Protein AF-A0A819ZA40-F1 (afdb_monomer_lite)

Organism: NCBI:txid433720

Radius of gyration: 39.34 Å; chains: 1; bounding box: 74×75×135 Å

InterPro domains:
  IPR035992 Ricin B-like lectins [SSF50370] (163-302)
  IPR035992 Ricin B-like lectins [SSF50370] (267-368)

Secondary structure (DSSP, 8-state):
--HHHHHHHTTS--THHHHHHHHHHTTEEE-TT--HHHHHHHHHHHTTS-SEEEEE-TT--HHHHHHHHHHH-TT--EEEEEE---HHHHHHHHTT--TT-SEEEEEESSS---HHHHHHHHHHS-EEEEEETTEEEEEEPPS--------SS-TTS-PPPSEEEEEEETTTTEEEEE-TTT-BEEEESSS-GGGGEEEEEEEETTEEEEEETTT--EEE--GGGGTTTPBPEEETT----EEEEESTT-TTEEEEEETT--SSS--EEEEE---TTS-TTSTTEEEEEEE----GGG-EEEEEPPHHHHHHHHTTS------GGGS-HHHHHHHHTTS-HHHHHHHHTTT-HHHHHHHT-TT--EEEEE-TTS-HHHHHH-TTTEEEEEE-SS--GGG-STT-TT--EEEEEEE-HHHHHHHHHHHTT-TT--EEEEEES---S-HHHHHHHHHT-TT--EEEEEE--GGGGSS-S------S--

Foldseek 3Di:
DDPVVVLVVVPDDDDVVLVVCCVVVPQEDECAPPDQVSVLVCLQNHQCRHQYYEYYDADHDCVSVLVSCVVRHPRHQEYEYEDQDDLVVVVVVPVRPDPRHQKYKYFHPPPPDDVVSVVVVVVPDVWDWDDDDRMTMTGDDDDDDDDDDDDDPPVPAPQDDWAKWWKAQLWQRWTWFADPPPQFIATHDPDDPLRRIWTWADDDDQWTWTARPPVRWTFDADPVQVVDQDTIGTHRPDPWTWGWDDDPPDNFKTWIFTPPDDPDPFGWTWFFDQDPVRCRNPGGGGITTGGDPPDSRRMIGIDGDDPVVVCVVCVVDDPDPDDPVNDDLVVVLVVQVVDALQCLCVVQCPPDPVSVCSNLDLPRAGAHEDDPVGDCVSLVSCLSRYQHYAAEPDDDLVSQALSNARHAEYHYAADEAVSLVVNLVRLLSHPRHAYYHYEYAAYPDDVVVSVVSNVVNPRYNYYHYHYNPPVVVPPPDDDDPPPPDD

Sequence (486 aa):
MRKSDIIYAFYELDERFATLVQFFVGDSLSLANVSPPVSIYILSKLGSQFRRLAIGGQSFNFSIARDCLIKYCGNVEMLDIFCTTTCHDIRDYLQFVHWNLESFSIVDKQRQLYPNVAIQLYLQSQIQVGFGYHRLTLHVIDYEADNIALLDWHQRSAEITEGLYEIENVFGHKFIIPQQQNSGVYVDDIGPPEKRIFRLEHIRYREYRLRHCQSNTILCIYQESLNNEAPLVLNANTNQTLTFESVGNNNSEYYIWPTHQRPTTRRKVLDVYNDPYGRAGQNGAQVQLYSFHGGPNQRFHLRTVDENILVLTHQVRKKTKSIIEDFSNELFYEIFNYLDGYQIHHIFSNINYRFQQLINSSSLRLKIKYCSNNSNEILRFNKEQIYSLSLNESFSIDFIDSLFIYLESLRISSINSNELLLLISNLQSLPCLKSLTIEMLQCSIDYSQIYYEIFSLKMLKYFKLSIDDYSTSLQMSSFNPNKQMS

pLDDT: mean 75.12, std 20.28, range [28.17, 98.56]

Structure (mmCIF, N/CA/C/O backbone):
data_AF-A0A819ZA40-F1
#
_entry.id   AF-A0A819ZA40-F1
#
loop_
_atom_site.group_PDB
_atom_site.id
_atom_site.type_symbol
_atom_site.label_atom_id
_atom_site.label_alt_id
_atom_site.label_comp_id
_atom_site.label_asym_id
_atom_site.label_entity_id
_atom_site.label_seq_id
_atom_site.pdbx_PDB_ins_code
_atom_site.Cartn_x
_atom_site.Cartn_y
_atom_site.Cartn_z
_atom_site.occupancy
_atom_site.B_iso_or_equiv
_atom_site.auth_seq_id
_atom_site.auth_comp_id
_atom_site.auth_asym_id
_atom_site.auth_atom_id
_atom_site.pdbx_PDB_model_num
ATOM 1 N N . MET A 1 1 ? 37.070 46.803 10.277 1.00 41.16 1 MET A N 1
ATOM 2 C CA . MET A 1 1 ? 36.050 47.749 9.779 1.00 41.16 1 MET A CA 1
ATOM 3 C C . MET A 1 1 ? 34.790 47.533 10.607 1.00 41.16 1 MET A C 1
ATOM 5 O O . MET A 1 1 ? 34.374 46.383 10.723 1.00 41.16 1 MET A O 1
ATOM 9 N N . ARG A 1 2 ? 34.261 48.546 11.307 1.00 34.91 2 ARG A N 1
ATOM 10 C CA . ARG A 1 2 ? 33.064 48.350 12.148 1.00 34.91 2 ARG A CA 1
ATOM 11 C C . ARG A 1 2 ? 31.859 48.167 11.222 1.00 34.91 2 ARG A C 1
ATOM 13 O O . ARG A 1 2 ? 31.817 48.778 10.160 1.00 34.91 2 ARG A O 1
ATOM 20 N N . LYS A 1 3 ? 30.862 47.358 11.607 1.00 37.81 3 LYS A N 1
ATOM 21 C CA . LYS A 1 3 ? 29.632 47.171 10.803 1.00 37.81 3 LYS A CA 1
ATOM 22 C C . LYS A 1 3 ? 28.945 48.506 10.452 1.00 37.81 3 LYS A C 1
ATOM 24 O O . LYS A 1 3 ? 28.336 48.606 9.397 1.00 37.81 3 LYS A O 1
ATOM 29 N N . SER A 1 4 ? 29.107 49.538 11.284 1.00 38.78 4 SER A N 1
ATOM 30 C CA . SER A 1 4 ? 28.644 50.911 11.031 1.00 38.78 4 SER A CA 1
ATOM 31 C C . SER A 1 4 ? 29.360 51.619 9.874 1.00 38.78 4 SER A C 1
ATOM 33 O O . SER A 1 4 ? 28.749 52.439 9.199 1.00 38.78 4 SER A O 1
ATOM 35 N N . ASP A 1 5 ? 30.629 51.291 9.621 1.00 39.25 5 ASP A N 1
ATOM 36 C CA . ASP A 1 5 ? 31.458 51.949 8.601 1.00 39.25 5 ASP A CA 1
ATOM 37 C C . ASP A 1 5 ? 31.098 51.444 7.196 1.00 39.25 5 ASP A C 1
ATOM 39 O O . ASP A 1 5 ? 31.189 52.176 6.217 1.00 39.25 5 ASP A O 1
ATOM 43 N N . ILE A 1 6 ? 30.625 50.196 7.107 1.00 48.44 6 ILE A N 1
ATOM 44 C CA . ILE A 1 6 ? 30.105 49.612 5.867 1.00 48.44 6 ILE A CA 1
ATOM 45 C C . ILE A 1 6 ? 28.783 50.302 5.501 1.00 48.44 6 ILE A C 1
ATOM 47 O O . ILE A 1 6 ? 28.590 50.669 4.351 1.00 48.44 6 ILE A O 1
ATOM 51 N N . ILE A 1 7 ? 27.919 50.572 6.487 1.00 46.47 7 ILE A N 1
ATOM 52 C CA . ILE A 1 7 ? 26.598 51.210 6.320 1.00 46.47 7 ILE A CA 1
ATOM 53 C C . ILE A 1 7 ? 26.690 52.649 5.787 1.00 46.47 7 ILE A C 1
ATOM 55 O O . ILE A 1 7 ? 25.845 53.054 4.995 1.00 46.47 7 ILE A O 1
ATOM 59 N N . TYR A 1 8 ? 27.725 53.408 6.150 1.00 43.25 8 TYR A N 1
ATOM 60 C CA . TYR A 1 8 ? 27.946 54.736 5.563 1.00 43.25 8 TYR A CA 1
ATOM 61 C C . TYR A 1 8 ? 28.424 54.660 4.103 1.00 43.25 8 TYR A C 1
ATOM 63 O O . TYR A 1 8 ? 28.064 55.514 3.299 1.00 43.25 8 TYR A O 1
ATOM 71 N N . ALA A 1 9 ? 29.156 53.604 3.732 1.00 42.28 9 ALA A N 1
ATOM 72 C CA . ALA A 1 9 ? 29.546 53.350 2.343 1.00 42.28 9 ALA A CA 1
ATOM 73 C C . ALA A 1 9 ? 28.359 52.922 1.449 1.00 42.28 9 ALA A C 1
ATOM 75 O O . ALA A 1 9 ? 28.410 53.119 0.238 1.00 42.28 9 ALA A O 1
ATOM 76 N N . PHE A 1 10 ? 27.263 52.406 2.028 1.00 45.94 10 PHE A N 1
ATOM 77 C CA . PHE A 1 10 ? 26.023 52.075 1.301 1.00 45.94 10 PHE A CA 1
ATOM 78 C C . PHE A 1 10 ? 25.257 53.306 0.780 1.00 45.94 10 PHE A C 1
ATOM 80 O O . PHE A 1 10 ? 24.357 53.145 -0.039 1.00 45.94 10 PHE A O 1
ATOM 87 N N . TYR A 1 11 ? 25.577 54.520 1.244 1.00 42.75 11 TYR A N 1
ATOM 88 C CA . TYR A 1 11 ? 24.814 55.729 0.912 1.00 42.75 11 TYR A CA 1
ATOM 89 C C . TYR A 1 11 ? 25.172 56.332 -0.466 1.00 42.75 11 TYR A C 1
ATOM 91 O O . TYR A 1 11 ? 24.423 57.172 -0.960 1.00 42.75 11 TYR A O 1
ATOM 99 N N . GLU A 1 12 ? 26.278 55.909 -1.103 1.00 45.09 12 GLU A N 1
ATOM 100 C CA . GLU A 1 12 ? 26.835 56.576 -2.300 1.00 45.09 12 GLU A CA 1
ATOM 101 C C . GLU A 1 12 ? 26.916 55.747 -3.606 1.00 45.09 12 GLU A C 1
ATOM 103 O O . GLU A 1 12 ? 27.450 56.263 -4.585 1.00 45.09 12 GLU A O 1
ATOM 108 N N . LEU A 1 13 ? 26.413 54.503 -3.712 1.00 47.12 13 LEU A N 1
ATOM 109 C CA . LEU A 1 13 ? 26.729 53.647 -4.885 1.00 47.12 13 LEU A CA 1
ATOM 110 C C . LEU A 1 13 ? 25.538 52.935 -5.585 1.00 47.12 13 LEU A C 1
ATOM 112 O O . LEU A 1 13 ? 24.547 52.568 -4.960 1.00 47.12 13 LEU A O 1
ATOM 116 N N . ASP A 1 14 ? 25.694 52.779 -6.913 1.00 58.66 14 ASP A N 1
ATOM 117 C CA . ASP A 1 14 ? 24.753 52.417 -8.008 1.00 58.66 14 ASP A CA 1
ATOM 118 C C . ASP A 1 14 ? 24.432 50.896 -8.173 1.00 58.66 14 ASP A C 1
ATOM 120 O O . ASP A 1 14 ? 25.031 50.053 -7.505 1.00 58.66 14 ASP A O 1
ATOM 124 N N . GLU A 1 15 ? 23.517 50.524 -9.090 1.00 53.41 15 GLU A N 1
ATOM 125 C CA . GLU A 1 15 ? 22.911 49.188 -9.326 1.00 53.41 15 GLU A CA 1
ATOM 126 C C . GLU A 1 15 ? 23.881 47.994 -9.341 1.00 53.41 15 GLU A C 1
ATOM 128 O O . GLU A 1 15 ? 23.538 46.916 -8.853 1.00 53.41 15 GLU A O 1
ATOM 133 N N . ARG A 1 16 ? 25.118 48.163 -9.829 1.00 48.22 16 ARG A N 1
ATOM 134 C CA . ARG A 1 16 ? 26.137 47.087 -9.843 1.00 48.22 16 ARG A CA 1
ATOM 135 C C . ARG A 1 16 ? 26.494 46.586 -8.441 1.00 48.22 16 ARG A C 1
ATOM 137 O O . ARG A 1 16 ? 27.005 45.479 -8.288 1.00 48.22 16 ARG A O 1
ATOM 144 N N . PHE A 1 17 ? 26.232 47.394 -7.419 1.00 56.62 17 PHE A N 1
ATOM 145 C CA . PHE A 1 17 ? 26.473 47.044 -6.030 1.00 56.62 17 PHE A CA 1
ATOM 146 C C . PHE A 1 17 ? 25.381 46.131 -5.454 1.00 56.62 17 PHE A C 1
ATOM 148 O O . PHE A 1 17 ? 25.699 45.269 -4.639 1.00 56.62 17 PHE A O 1
ATOM 155 N N . ALA A 1 18 ? 24.127 46.227 -5.918 1.00 53.09 18 ALA A N 1
ATOM 156 C CA . ALA A 1 18 ? 23.036 45.352 -5.469 1.00 53.09 18 ALA A CA 1
ATOM 157 C C . ALA A 1 18 ? 23.328 43.873 -5.782 1.00 53.09 18 ALA A C 1
ATOM 159 O O . ALA A 1 18 ? 23.201 43.012 -4.912 1.00 53.09 18 ALA A O 1
ATOM 160 N N . THR A 1 19 ? 23.847 43.597 -6.983 1.00 52.59 19 THR A N 1
ATOM 161 C CA . THR A 1 19 ? 24.285 42.254 -7.399 1.00 52.59 19 THR A CA 1
ATOM 162 C C . THR A 1 19 ? 25.442 41.733 -6.540 1.00 52.59 19 THR A C 1
ATOM 164 O O . THR A 1 19 ? 25.491 40.556 -6.190 1.00 52.59 19 THR A O 1
ATOM 167 N N . LEU A 1 20 ? 26.367 42.615 -6.153 1.00 48.00 20 LEU A N 1
ATOM 168 C CA . LEU A 1 20 ? 27.510 42.263 -5.309 1.00 48.00 20 LEU A CA 1
ATOM 169 C C . LEU A 1 20 ? 27.076 41.976 -3.863 1.00 48.00 20 LEU A C 1
ATOM 171 O O . LEU A 1 20 ? 27.583 41.053 -3.231 1.00 48.00 20 LEU A O 1
ATOM 175 N N . VAL A 1 21 ? 26.103 42.728 -3.348 1.00 53.00 21 VAL A N 1
ATOM 176 C CA . VAL A 1 21 ? 25.507 42.498 -2.026 1.00 53.00 21 VAL A CA 1
ATOM 177 C C . VAL A 1 21 ? 24.780 41.157 -1.988 1.00 53.00 21 VAL A C 1
ATOM 179 O O . VAL A 1 21 ? 24.984 40.413 -1.034 1.00 53.00 21 VAL A O 1
ATOM 182 N N . GLN A 1 22 ? 24.017 40.795 -3.024 1.00 54.94 22 GLN A N 1
ATOM 183 C CA . GLN A 1 22 ? 23.394 39.469 -3.118 1.00 54.94 22 GLN A CA 1
ATOM 184 C C . GLN A 1 22 ? 24.446 38.349 -3.114 1.00 54.94 22 GLN A C 1
ATOM 186 O O . GLN A 1 22 ? 24.290 37.356 -2.410 1.00 54.94 22 GLN A O 1
ATOM 191 N N . PHE A 1 23 ? 25.562 38.537 -3.824 1.00 49.03 23 PHE A N 1
ATOM 192 C CA . PHE A 1 23 ? 26.660 37.569 -3.839 1.00 49.03 23 PHE A CA 1
ATOM 193 C C . PHE A 1 23 ? 27.289 37.349 -2.450 1.00 49.03 23 PHE A C 1
ATOM 195 O O . PHE A 1 23 ? 27.637 36.224 -2.101 1.00 49.03 23 PHE A O 1
ATOM 202 N N . PHE A 1 24 ? 27.424 38.405 -1.640 1.00 49.06 24 PHE A N 1
ATOM 203 C CA . PHE A 1 24 ? 28.058 38.320 -0.316 1.00 49.06 24 PHE A CA 1
ATOM 204 C C . PHE A 1 24 ? 27.102 37.978 0.832 1.00 49.06 24 PHE A C 1
ATOM 206 O O . PHE A 1 24 ? 27.523 37.369 1.814 1.00 49.06 24 PHE A O 1
ATOM 213 N N . VAL A 1 25 ? 25.843 38.406 0.747 1.00 54.22 25 VAL A N 1
ATOM 214 C CA . VAL A 1 25 ? 24.840 38.268 1.816 1.00 54.22 25 VAL A CA 1
ATOM 215 C C . VAL A 1 25 ? 23.907 37.073 1.563 1.00 54.22 25 VAL A C 1
ATOM 217 O O . VAL A 1 25 ? 23.294 36.559 2.500 1.00 54.22 25 VAL A O 1
ATOM 220 N N . GLY A 1 26 ? 23.849 36.573 0.325 1.00 67.38 26 GLY A N 1
ATOM 221 C CA . GLY A 1 26 ? 22.930 35.517 -0.093 1.00 67.38 26 GLY A CA 1
ATOM 222 C C . GLY A 1 26 ? 21.472 35.981 -0.054 1.00 67.38 26 GLY A C 1
ATOM 223 O O . GLY A 1 26 ? 21.179 37.174 -0.130 1.00 67.38 26 GLY A O 1
ATOM 224 N N . ASP A 1 27 ? 20.549 35.038 0.132 1.00 69.50 27 ASP A N 1
ATOM 225 C CA . ASP A 1 27 ? 19.100 35.299 0.094 1.00 69.50 27 ASP A CA 1
ATOM 226 C C . ASP A 1 27 ? 18.530 35.890 1.401 1.00 69.50 27 ASP A C 1
ATOM 228 O O . ASP A 1 27 ? 17.310 35.973 1.569 1.00 69.50 27 ASP A O 1
ATOM 232 N N . SER A 1 28 ? 19.388 36.255 2.364 1.00 66.31 28 SER A N 1
ATOM 233 C CA . SER A 1 28 ? 18.994 36.632 3.731 1.00 66.31 28 SER A CA 1
ATOM 234 C C . SER A 1 28 ? 19.611 37.953 4.188 1.00 66.31 28 SER A C 1
ATOM 236 O O . SER A 1 28 ? 20.799 38.011 4.489 1.00 66.31 28 SER A O 1
ATOM 238 N N . LEU A 1 29 ? 18.800 39.001 4.354 1.00 74.44 29 LEU A N 1
ATOM 239 C CA . LEU A 1 29 ? 19.257 40.307 4.842 1.00 74.44 29 LEU A CA 1
ATOM 240 C C . LEU A 1 29 ? 18.831 40.547 6.298 1.00 74.44 29 LEU A C 1
ATOM 242 O O . LEU A 1 29 ? 17.651 40.456 6.630 1.00 74.44 29 LEU A O 1
ATOM 246 N N . SER A 1 30 ? 19.776 40.919 7.171 1.00 73.75 30 SER A N 1
ATOM 247 C CA . SER A 1 30 ? 19.480 41.349 8.547 1.00 73.75 30 SER A CA 1
ATOM 248 C C . SER A 1 30 ? 19.765 42.836 8.740 1.00 73.75 30 SER A C 1
ATOM 250 O O . SER A 1 30 ? 20.911 43.275 8.662 1.00 73.75 30 SER A O 1
ATOM 252 N N . LEU A 1 31 ? 18.719 43.600 9.053 1.00 69.88 31 LEU A N 1
ATOM 253 C CA . LEU A 1 31 ? 18.771 45.030 9.372 1.00 69.88 31 LEU A CA 1
ATOM 254 C C . LEU A 1 31 ? 18.741 45.283 10.887 1.00 69.88 31 LEU A C 1
ATOM 256 O O . LEU A 1 31 ? 18.371 46.363 11.350 1.00 69.88 31 LEU A O 1
ATOM 260 N N . ALA A 1 32 ? 19.125 44.285 11.685 1.00 65.38 32 ALA A N 1
ATOM 261 C CA . ALA A 1 32 ? 19.148 44.413 13.132 1.00 65.38 32 ALA A CA 1
ATOM 262 C C . ALA A 1 32 ? 20.126 45.521 13.576 1.00 65.38 32 ALA A C 1
ATOM 264 O O . ALA A 1 32 ? 21.321 45.469 13.282 1.00 65.38 32 ALA A O 1
ATOM 265 N N . ASN A 1 33 ? 19.621 46.488 14.347 1.00 58.78 33 ASN A N 1
ATOM 266 C CA . ASN A 1 33 ? 20.337 47.664 14.859 1.00 58.78 33 ASN A CA 1
ATOM 267 C C . ASN A 1 33 ? 20.732 48.714 13.800 1.00 58.78 33 ASN A C 1
ATOM 269 O O . ASN A 1 33 ? 21.574 49.568 14.077 1.00 58.78 33 ASN A O 1
ATOM 273 N N . VAL A 1 34 ? 20.130 48.680 12.608 1.00 64.25 34 VAL A N 1
ATOM 274 C CA . VAL A 1 34 ? 20.267 49.748 11.606 1.00 64.25 34 VAL A CA 1
ATOM 275 C C . VAL A 1 34 ? 19.235 50.841 11.899 1.00 64.25 34 VAL A C 1
ATOM 277 O O . VAL A 1 34 ? 18.104 50.551 12.292 1.00 64.25 34 VAL A O 1
ATOM 280 N N . SER A 1 35 ? 19.609 52.115 11.742 1.00 69.62 35 SER A N 1
ATOM 281 C CA . SER A 1 35 ? 18.663 53.212 11.969 1.00 69.62 35 SER A CA 1
ATOM 282 C C . SER A 1 35 ? 17.507 53.154 10.952 1.00 69.62 35 SER A C 1
ATOM 284 O O . SER A 1 35 ? 17.706 52.703 9.816 1.00 69.62 35 SER A O 1
ATOM 286 N N . PRO A 1 36 ? 16.290 53.606 11.313 1.00 68.12 36 PRO A N 1
ATOM 287 C CA . PRO A 1 36 ? 15.137 53.509 10.419 1.00 68.12 36 PRO A CA 1
ATOM 288 C C . PRO A 1 36 ? 15.341 54.173 9.044 1.00 68.12 36 PRO A C 1
ATOM 290 O O . PRO A 1 36 ? 15.089 53.495 8.049 1.00 68.12 36 PRO A O 1
ATOM 293 N N . PRO A 1 37 ? 15.872 55.415 8.928 1.00 71.44 37 PRO A N 1
ATOM 294 C CA . PRO A 1 37 ? 16.068 56.067 7.625 1.00 71.44 37 PRO A CA 1
ATOM 295 C C . PRO A 1 37 ? 16.971 55.271 6.678 1.00 71.44 37 PRO A C 1
ATOM 297 O O . PRO A 1 37 ? 16.705 55.173 5.483 1.00 71.44 37 PRO A O 1
ATOM 300 N N . VAL A 1 38 ? 18.016 54.652 7.228 1.00 68.12 38 VAL A N 1
ATOM 301 C CA . VAL A 1 38 ? 18.963 53.845 6.457 1.00 68.12 38 VAL A CA 1
ATOM 302 C C . VAL A 1 38 ? 18.342 52.507 6.057 1.00 68.12 38 VAL A C 1
ATOM 304 O O . VAL A 1 38 ? 18.513 52.059 4.928 1.00 68.12 38 VAL A O 1
ATOM 307 N N . SER A 1 39 ? 17.557 51.896 6.944 1.00 69.00 39 SER A N 1
ATOM 308 C CA . SER A 1 39 ? 16.846 50.644 6.656 1.00 69.00 39 SER A CA 1
ATOM 309 C C . SER A 1 39 ? 15.836 50.811 5.519 1.00 69.00 39 SER A C 1
ATOM 311 O O . SER A 1 39 ? 15.750 49.962 4.640 1.00 69.00 39 SER A O 1
ATOM 313 N N . ILE A 1 40 ? 15.119 51.937 5.497 1.00 68.25 40 ILE A N 1
ATOM 314 C CA . ILE A 1 40 ? 14.184 52.301 4.423 1.00 68.25 40 ILE A CA 1
ATOM 315 C C . ILE A 1 40 ? 14.911 52.471 3.092 1.00 68.25 40 ILE A C 1
ATOM 317 O O . ILE A 1 40 ? 14.475 51.928 2.079 1.00 68.25 40 ILE A O 1
ATOM 321 N N . TYR A 1 41 ? 16.028 53.201 3.097 1.00 72.94 41 TYR A N 1
ATOM 322 C CA . TYR A 1 41 ? 16.836 53.399 1.900 1.00 72.94 41 TYR A CA 1
ATOM 323 C C . TYR A 1 41 ? 17.309 52.057 1.327 1.00 72.94 41 TYR A C 1
ATOM 325 O O . TYR A 1 41 ? 17.085 51.782 0.148 1.00 72.94 41 TYR A O 1
ATOM 333 N N . ILE A 1 42 ? 17.856 51.181 2.177 1.00 69.69 42 ILE A N 1
ATOM 334 C CA . ILE A 1 42 ? 18.305 49.839 1.786 1.00 69.69 42 ILE A CA 1
ATOM 335 C C . ILE A 1 42 ? 17.140 49.023 1.208 1.00 69.69 42 ILE A C 1
ATOM 337 O O . ILE A 1 42 ? 17.257 48.497 0.103 1.00 69.69 42 ILE A O 1
ATOM 341 N N . LEU A 1 43 ? 15.991 48.966 1.891 1.00 69.94 43 LEU A N 1
ATOM 342 C CA . LEU A 1 43 ? 14.816 48.223 1.417 1.00 69.94 43 LEU A CA 1
ATOM 343 C C . LEU A 1 43 ? 14.278 48.755 0.084 1.00 69.94 43 LEU A C 1
ATOM 345 O O . LEU A 1 43 ? 13.906 47.966 -0.777 1.00 69.94 43 LEU A O 1
ATOM 349 N N . SER A 1 44 ? 14.297 50.072 -0.134 1.00 72.25 44 SER A N 1
ATOM 350 C CA . SER A 1 44 ? 13.851 50.671 -1.400 1.00 72.25 44 SER A CA 1
ATOM 351 C C . SER A 1 44 ? 14.739 50.318 -2.598 1.00 72.25 44 SER A C 1
ATOM 353 O O . SER A 1 44 ? 14.288 50.390 -3.739 1.00 72.25 44 SER A O 1
ATOM 355 N N . LYS A 1 45 ? 16.001 49.946 -2.349 1.00 70.81 45 LYS A N 1
ATOM 356 C CA . LYS A 1 45 ? 16.977 49.579 -3.383 1.00 70.81 45 LYS A CA 1
ATOM 357 C C . LYS A 1 45 ? 17.082 48.077 -3.611 1.00 70.81 45 LYS A C 1
ATOM 359 O O . LYS A 1 45 ? 17.451 47.661 -4.701 1.00 70.81 45 LYS A O 1
ATOM 364 N N . LEU A 1 46 ? 16.769 47.283 -2.593 1.00 66.31 46 LEU A N 1
ATOM 365 C CA . LEU A 1 46 ? 17.069 45.854 -2.551 1.00 66.31 46 LEU A CA 1
ATOM 366 C C . LEU A 1 46 ? 15.826 44.956 -2.427 1.00 66.31 46 LEU A C 1
ATOM 368 O O . LEU A 1 46 ? 15.918 43.753 -2.651 1.00 66.31 46 LEU A O 1
ATOM 372 N N . GLY A 1 47 ? 14.671 45.516 -2.057 1.00 61.59 47 GLY A N 1
ATOM 373 C CA . GLY A 1 47 ? 13.558 44.785 -1.441 1.00 61.59 47 GLY A CA 1
ATOM 374 C C . GLY A 1 47 ? 12.941 43.633 -2.239 1.00 61.59 47 GLY A C 1
ATOM 375 O O . GLY A 1 47 ? 12.398 42.720 -1.622 1.00 61.59 47 GLY A O 1
ATOM 376 N N . SER A 1 48 ? 13.041 43.619 -3.571 1.00 64.12 48 SER A N 1
ATOM 377 C CA . SER A 1 48 ? 12.451 42.559 -4.403 1.00 64.12 48 SER A CA 1
ATOM 378 C C . SER A 1 48 ? 13.340 41.323 -4.575 1.00 64.12 48 SER A C 1
ATOM 380 O O . SER A 1 48 ? 12.882 40.330 -5.142 1.00 64.12 48 SER A O 1
ATOM 382 N N . GLN A 1 49 ? 14.595 41.377 -4.112 1.00 64.69 49 GLN A N 1
ATOM 383 C CA . GLN A 1 49 ? 15.618 40.360 -4.390 1.00 64.69 49 GLN A CA 1
ATOM 384 C C . GLN A 1 49 ? 15.895 39.398 -3.222 1.00 64.69 49 GLN A C 1
ATOM 386 O O . GLN A 1 49 ? 16.705 38.489 -3.374 1.00 64.69 49 GLN A O 1
ATOM 391 N N . PHE A 1 50 ? 15.240 39.565 -2.068 1.00 67.75 50 PHE A N 1
ATOM 392 C CA . PHE A 1 50 ? 15.500 38.758 -0.868 1.00 67.75 50 PHE A CA 1
ATOM 393 C C . PHE A 1 50 ? 14.307 37.875 -0.512 1.00 67.75 50 PHE A C 1
ATOM 395 O O . PHE A 1 50 ? 13.181 38.360 -0.430 1.00 67.75 50 PHE A O 1
ATOM 402 N N . ARG A 1 51 ? 14.578 36.598 -0.218 1.00 68.31 51 ARG A N 1
ATOM 403 C CA . ARG A 1 51 ? 13.573 35.649 0.286 1.00 68.31 51 ARG A CA 1
ATOM 404 C C . ARG A 1 51 ? 13.408 35.726 1.802 1.00 68.31 51 ARG A C 1
ATOM 406 O O . ARG A 1 51 ? 12.320 35.480 2.308 1.00 68.31 51 ARG A O 1
ATOM 413 N N . ARG A 1 52 ? 14.469 36.091 2.537 1.00 69.06 52 ARG A N 1
ATOM 414 C CA . ARG A 1 52 ? 14.474 36.223 4.004 1.00 69.06 52 ARG A CA 1
ATOM 415 C C . ARG A 1 52 ? 14.863 37.629 4.444 1.00 69.06 52 ARG A C 1
ATOM 417 O O . ARG A 1 52 ? 15.945 38.115 4.107 1.00 69.06 52 ARG A O 1
ATOM 424 N N . LEU A 1 53 ? 14.026 38.251 5.271 1.00 73.50 53 LEU A N 1
ATOM 425 C CA . LEU A 1 53 ? 14.288 39.568 5.848 1.00 73.50 53 LEU A CA 1
ATOM 426 C C . LEU A 1 53 ? 14.172 39.531 7.375 1.00 73.50 53 LEU A C 1
ATOM 428 O O . LEU A 1 53 ? 13.147 39.139 7.918 1.00 73.50 53 LEU A O 1
ATOM 432 N N . ALA A 1 54 ? 15.218 39.973 8.072 1.00 70.81 54 ALA A N 1
ATOM 433 C CA . ALA A 1 54 ? 15.252 40.077 9.528 1.00 70.81 54 ALA A CA 1
ATOM 434 C C . ALA A 1 54 ? 15.344 41.548 9.964 1.00 70.81 54 ALA A C 1
ATOM 436 O O . ALA A 1 54 ? 16.359 42.204 9.719 1.00 70.81 54 ALA A O 1
ATOM 437 N N . ILE A 1 55 ? 14.325 42.072 10.648 1.00 68.75 55 ILE A N 1
ATOM 438 C CA . ILE A 1 55 ? 14.261 43.480 11.083 1.00 68.75 55 ILE A CA 1
ATOM 439 C C . ILE A 1 55 ? 14.242 43.552 12.612 1.00 68.75 55 ILE A C 1
ATOM 441 O O . ILE A 1 55 ? 13.478 42.843 13.261 1.00 68.75 55 ILE A O 1
ATOM 445 N N . GLY A 1 56 ? 15.058 44.424 13.216 1.00 62.91 56 GLY A N 1
ATOM 446 C CA . GLY A 1 56 ? 15.047 44.604 14.670 1.00 62.91 56 GLY A CA 1
ATOM 447 C C . GLY A 1 56 ? 15.757 45.859 15.167 1.00 62.91 56 GLY A C 1
ATOM 448 O O . GLY A 1 56 ? 16.822 46.213 14.673 1.00 62.91 56 GLY A O 1
ATOM 449 N N . GLY A 1 57 ? 15.214 46.508 16.196 1.00 57.88 57 GLY A N 1
ATOM 450 C CA . GLY A 1 57 ? 15.837 47.661 16.852 1.00 57.88 57 GLY A CA 1
ATOM 451 C C . GLY A 1 57 ? 14.945 48.253 17.943 1.00 57.88 57 GLY A C 1
ATOM 452 O O . GLY A 1 57 ? 13.728 48.128 17.874 1.00 57.88 57 GLY A O 1
ATOM 453 N N . GLN A 1 58 ? 15.541 48.903 18.949 1.00 54.84 58 GLN A N 1
ATOM 454 C CA . GLN A 1 58 ? 14.809 49.499 20.084 1.00 54.84 58 GLN A CA 1
ATOM 455 C C . GLN A 1 58 ? 13.896 50.678 19.687 1.00 54.84 58 GLN A C 1
ATOM 457 O O . GLN A 1 58 ? 13.058 51.093 20.480 1.00 54.84 58 GLN A O 1
ATOM 462 N N . SER A 1 59 ? 14.058 51.228 18.480 1.00 49.41 59 SER A N 1
ATOM 463 C CA . SER A 1 59 ? 13.411 52.465 18.020 1.00 49.41 59 SER A CA 1
ATOM 464 C C . SER A 1 59 ? 12.939 52.392 16.561 1.00 49.41 59 SER A C 1
ATOM 466 O O . SER A 1 59 ? 12.928 53.394 15.843 1.00 49.41 59 SER A O 1
ATOM 468 N N . PHE A 1 60 ? 12.581 51.199 16.083 1.00 53.41 60 PHE A N 1
ATOM 469 C CA . PHE A 1 60 ? 12.125 51.032 14.705 1.00 53.41 60 PHE A CA 1
ATOM 470 C C . PHE A 1 60 ? 10.690 51.560 14.543 1.00 53.41 60 PHE A C 1
ATOM 472 O O . PHE A 1 60 ? 9.739 50.942 15.012 1.00 53.41 60 PHE A O 1
ATOM 479 N N . ASN A 1 61 ? 10.529 52.728 13.913 1.00 54.44 61 ASN A N 1
ATOM 480 C CA . ASN A 1 61 ? 9.223 53.359 13.707 1.00 54.44 61 ASN A CA 1
ATOM 481 C C . ASN A 1 61 ? 8.503 52.719 12.505 1.00 54.44 61 ASN A C 1
ATOM 483 O O . ASN A 1 61 ? 8.891 52.917 11.351 1.00 54.44 61 ASN A O 1
ATOM 487 N N . PHE A 1 62 ? 7.484 51.904 12.787 1.00 55.78 62 PHE A N 1
ATOM 488 C CA . PHE A 1 62 ? 6.927 50.939 11.835 1.00 55.78 62 PHE A CA 1
ATOM 489 C C . PHE A 1 62 ? 6.011 51.550 10.769 1.00 55.78 62 PHE A C 1
ATOM 491 O O . PHE A 1 62 ? 5.844 50.958 9.707 1.00 55.78 62 PHE A O 1
ATOM 498 N N . SER A 1 63 ? 5.465 52.750 10.986 1.00 51.91 63 SER A N 1
ATOM 499 C CA . SER A 1 63 ? 4.639 53.429 9.974 1.00 51.91 63 SER A CA 1
ATOM 500 C C . SER A 1 63 ? 5.403 53.655 8.666 1.00 51.91 63 SER A C 1
ATOM 502 O O . SER A 1 63 ? 4.838 53.516 7.586 1.00 51.91 63 SER A O 1
ATOM 504 N N . ILE A 1 64 ? 6.712 53.909 8.758 1.00 51.78 64 ILE A N 1
ATOM 505 C CA . ILE A 1 64 ? 7.579 54.119 7.596 1.00 51.78 64 ILE A CA 1
ATOM 506 C C . ILE A 1 64 ? 8.063 52.781 7.006 1.00 51.78 64 ILE A C 1
ATOM 508 O O . ILE A 1 64 ? 8.245 52.657 5.795 1.00 51.78 64 ILE A O 1
ATOM 512 N N . ALA A 1 65 ? 8.208 51.748 7.842 1.00 58.75 65 ALA A N 1
ATOM 513 C CA . ALA A 1 65 ? 8.508 50.387 7.397 1.00 58.75 65 ALA A CA 1
ATOM 514 C C . ALA A 1 65 ? 7.335 49.761 6.623 1.00 58.75 65 ALA A C 1
ATOM 516 O O . ALA A 1 65 ? 7.567 49.084 5.628 1.00 58.75 65 ALA A O 1
ATOM 517 N N . ARG A 1 66 ? 6.090 50.047 7.033 1.00 58.91 66 ARG A N 1
ATOM 518 C CA . ARG A 1 66 ? 4.840 49.598 6.397 1.00 58.91 66 ARG A CA 1
ATOM 519 C C . ARG A 1 66 ? 4.795 49.962 4.918 1.00 58.91 66 ARG A C 1
ATOM 521 O O . ARG A 1 66 ? 4.691 49.083 4.068 1.00 58.91 66 ARG A O 1
ATOM 528 N N . ASP A 1 67 ? 4.906 51.254 4.620 1.00 59.75 67 ASP A N 1
ATOM 529 C CA . ASP A 1 67 ? 4.791 51.753 3.248 1.00 59.75 67 ASP A CA 1
ATOM 530 C C . ASP A 1 67 ? 5.955 51.257 2.379 1.00 59.75 67 ASP A C 1
ATOM 532 O O . ASP A 1 67 ? 5.801 51.087 1.174 1.00 59.75 67 ASP A O 1
ATOM 536 N N . CYS A 1 68 ? 7.106 50.958 2.988 1.00 60.50 68 CYS A N 1
ATOM 537 C CA . CYS A 1 68 ? 8.253 50.397 2.282 1.00 60.50 68 CYS A CA 1
ATOM 538 C C . CYS A 1 68 ? 8.126 48.891 2.024 1.00 60.50 68 CYS A C 1
ATOM 540 O O . CYS A 1 68 ? 8.420 48.453 0.917 1.00 60.50 68 CYS A O 1
ATOM 542 N N . LEU A 1 69 ? 7.669 48.099 2.997 1.00 64.00 69 LEU A N 1
ATOM 543 C CA . LEU A 1 69 ? 7.476 46.654 2.834 1.00 64.00 69 LEU A CA 1
ATOM 544 C C . LEU A 1 69 ? 6.390 46.366 1.792 1.00 64.00 69 LEU A C 1
ATOM 546 O O . LEU A 1 69 ? 6.615 45.580 0.877 1.00 64.00 69 LEU A O 1
ATOM 550 N N . ILE A 1 70 ? 5.258 47.074 1.861 1.00 63.31 70 ILE A N 1
ATOM 551 C CA . ILE A 1 70 ? 4.169 46.930 0.883 1.00 63.31 70 ILE A CA 1
ATOM 552 C C . ILE A 1 70 ? 4.640 47.325 -0.522 1.00 63.31 70 ILE A C 1
ATOM 554 O O . ILE A 1 70 ? 4.299 46.672 -1.503 1.00 63.31 70 ILE A O 1
ATOM 558 N N . LYS A 1 71 ? 5.434 48.396 -0.634 1.00 65.06 71 LYS A N 1
ATOM 559 C CA . LYS A 1 71 ? 5.838 48.939 -1.935 1.00 65.06 71 LYS A CA 1
ATOM 560 C C . LYS A 1 71 ? 7.021 48.210 -2.574 1.00 65.06 71 LYS A C 1
ATOM 562 O O . LYS A 1 71 ? 7.115 48.203 -3.798 1.00 65.06 71 LYS A O 1
ATOM 567 N N . TYR A 1 72 ? 7.928 47.638 -1.782 1.00 62.25 72 TYR A N 1
ATOM 568 C CA . TYR A 1 72 ? 9.221 47.160 -2.284 1.00 62.25 72 TYR A CA 1
ATOM 569 C C . TYR A 1 72 ? 9.514 45.677 -2.006 1.00 62.25 72 TYR A C 1
ATOM 571 O O . TYR A 1 72 ? 10.480 45.172 -2.568 1.00 62.25 72 TYR A O 1
ATOM 579 N N . CYS A 1 73 ? 8.709 44.959 -1.210 1.00 63.16 73 CYS A N 1
ATOM 580 C CA . CYS A 1 73 ? 9.021 43.593 -0.749 1.00 63.16 73 CYS A CA 1
ATOM 581 C C . CYS A 1 73 ? 8.038 42.508 -1.233 1.00 63.16 73 CYS A C 1
ATOM 583 O O . CYS A 1 73 ? 7.739 41.570 -0.500 1.00 63.16 73 CYS A O 1
ATOM 585 N N . GLY A 1 74 ? 7.556 42.599 -2.478 1.00 61.47 74 GLY A N 1
ATOM 586 C CA . GLY A 1 74 ? 6.552 41.669 -3.028 1.00 61.47 74 GLY A CA 1
ATOM 587 C C . GLY A 1 74 ? 6.952 40.182 -3.100 1.00 61.47 74 GLY A C 1
ATOM 588 O O . GLY A 1 74 ? 6.067 39.344 -3.243 1.00 61.47 74 GLY A O 1
ATOM 589 N N . ASN A 1 75 ? 8.246 39.858 -2.965 1.00 61.59 75 ASN A N 1
ATOM 590 C CA . ASN A 1 75 ? 8.804 38.500 -3.094 1.00 61.59 75 ASN A CA 1
ATOM 591 C C . ASN A 1 75 ? 9.419 37.950 -1.788 1.00 61.59 75 ASN A C 1
ATOM 593 O O . ASN A 1 75 ? 10.194 36.996 -1.829 1.00 61.59 75 ASN A O 1
ATOM 597 N N . VAL A 1 76 ? 9.154 38.573 -0.636 1.00 65.75 76 VAL A N 1
ATOM 598 C CA . VAL A 1 76 ? 9.710 38.102 0.642 1.00 65.75 76 VAL A CA 1
ATOM 599 C C . VAL A 1 76 ? 8.903 36.903 1.142 1.00 65.75 76 VAL A C 1
ATOM 601 O O . VAL A 1 76 ? 7.778 37.064 1.606 1.00 65.75 76 VAL A O 1
ATOM 604 N N . GLU A 1 77 ? 9.505 35.716 1.074 1.00 64.56 77 GLU A N 1
ATOM 605 C CA . GLU A 1 77 ? 8.921 34.443 1.529 1.00 64.56 77 GLU A CA 1
ATOM 606 C C . GLU A 1 77 ? 8.915 34.338 3.070 1.00 64.56 77 GLU A C 1
ATOM 608 O O . GLU A 1 77 ? 8.003 33.770 3.666 1.00 64.56 77 GLU A O 1
ATOM 613 N N . MET A 1 78 ? 9.913 34.911 3.754 1.00 61.62 78 MET A N 1
ATOM 614 C CA . MET A 1 78 ? 10.079 34.791 5.208 1.00 61.62 78 MET A CA 1
ATOM 615 C C . MET A 1 78 ? 10.492 36.109 5.869 1.00 61.62 78 MET A C 1
ATOM 617 O O . MET A 1 78 ? 11.483 36.738 5.484 1.00 61.62 78 MET A O 1
ATOM 621 N N . LEU A 1 79 ? 9.776 36.489 6.930 1.00 71.00 79 LEU A N 1
ATOM 622 C CA . LEU A 1 79 ? 10.017 37.722 7.684 1.00 71.00 79 LEU A CA 1
ATOM 623 C C . LEU A 1 79 ? 10.222 37.435 9.178 1.00 71.00 79 LEU A C 1
ATOM 625 O O . LEU A 1 79 ? 9.311 37.007 9.884 1.00 71.00 79 LEU A O 1
ATOM 629 N N . ASP A 1 80 ? 11.417 37.734 9.683 1.00 65.69 80 ASP A N 1
ATOM 630 C CA . ASP A 1 80 ? 11.746 37.655 11.106 1.00 65.69 80 ASP A CA 1
ATOM 631 C C . ASP A 1 80 ? 11.731 39.064 11.725 1.00 65.69 80 ASP A C 1
ATOM 633 O O . ASP A 1 80 ? 12.566 39.915 11.401 1.00 65.69 80 ASP A O 1
ATOM 637 N N . ILE A 1 81 ? 10.809 39.326 12.654 1.00 65.44 81 ILE A N 1
ATOM 638 C CA . ILE A 1 81 ? 10.724 40.598 13.382 1.00 65.44 81 ILE A CA 1
ATOM 639 C C . ILE A 1 81 ? 11.206 40.414 14.824 1.00 65.44 81 ILE A C 1
ATOM 641 O O . ILE A 1 81 ? 10.655 39.654 15.621 1.00 65.44 81 ILE A O 1
ATOM 645 N N . PHE A 1 82 ? 12.231 41.175 15.194 1.00 61.75 82 PHE A N 1
ATOM 646 C CA . PHE A 1 82 ? 12.770 41.227 16.549 1.00 61.75 82 PHE A CA 1
ATOM 647 C C . PHE A 1 82 ? 12.256 42.489 17.247 1.00 61.75 82 PHE A C 1
ATOM 649 O O . PHE A 1 82 ? 12.845 43.564 17.103 1.00 61.75 82 PHE A O 1
ATOM 656 N N . CYS A 1 83 ? 11.176 42.368 18.021 1.00 59.34 83 CYS A N 1
ATOM 657 C CA . CYS A 1 83 ? 10.585 43.487 18.754 1.00 59.34 83 CYS A CA 1
ATOM 658 C C . CYS A 1 83 ? 10.887 43.427 20.261 1.00 59.34 83 CYS A C 1
ATOM 660 O O . CYS A 1 83 ? 11.088 42.367 20.853 1.00 59.34 83 CYS A O 1
ATOM 662 N N . THR A 1 84 ? 10.907 44.596 20.898 1.00 52.50 84 THR A N 1
ATOM 663 C CA . THR A 1 84 ? 10.992 44.763 22.362 1.00 52.50 84 THR A CA 1
ATOM 664 C C . THR A 1 84 ? 9.710 45.382 22.932 1.00 52.50 84 THR A C 1
ATOM 666 O O . THR A 1 84 ? 9.754 45.980 24.001 1.00 52.50 84 THR A O 1
ATOM 669 N N . THR A 1 85 ? 8.599 45.344 22.187 1.00 53.28 85 THR A N 1
ATOM 670 C CA . THR A 1 85 ? 7.393 46.140 22.465 1.00 53.28 85 THR A CA 1
ATOM 671 C C . THR A 1 85 ? 6.335 45.377 23.266 1.00 53.28 85 THR A C 1
ATOM 673 O O . THR A 1 85 ? 6.366 44.153 23.374 1.00 53.28 85 THR A O 1
ATOM 676 N N . THR A 1 86 ? 5.379 46.120 23.833 1.00 53.25 86 THR A N 1
ATOM 677 C CA . THR A 1 86 ? 4.263 45.568 24.617 1.00 53.25 86 THR A CA 1
ATOM 678 C C . THR A 1 86 ? 3.207 44.896 23.727 1.00 53.25 86 THR A C 1
ATOM 680 O O . THR A 1 86 ? 3.104 45.179 22.536 1.00 53.25 86 THR A O 1
ATOM 683 N N . CYS A 1 87 ? 2.395 44.003 24.304 1.00 46.66 87 CYS A N 1
ATOM 684 C CA . CYS A 1 87 ? 1.429 43.150 23.590 1.00 46.66 87 CYS A CA 1
ATOM 685 C C . CYS A 1 87 ? 0.378 43.901 22.744 1.00 46.66 87 CYS A C 1
ATOM 687 O O . CYS A 1 87 ? -0.245 43.286 21.879 1.00 46.66 87 CYS A O 1
ATOM 689 N N . HIS A 1 88 ? 0.147 45.194 23.001 1.00 44.66 88 HIS A N 1
ATOM 690 C CA . HIS A 1 88 ? -0.814 45.995 22.241 1.00 44.66 88 HIS A CA 1
ATOM 691 C C . HIS A 1 88 ? -0.377 46.226 20.791 1.00 44.66 88 HIS A C 1
ATOM 693 O O . HIS A 1 88 ? -1.225 46.163 19.907 1.00 44.66 88 HIS A O 1
ATOM 699 N N . ASP A 1 89 ? 0.926 46.353 20.537 1.00 55.03 89 ASP A N 1
ATOM 700 C CA . ASP A 1 89 ? 1.435 46.625 19.189 1.00 55.03 89 ASP A CA 1
ATOM 701 C C . ASP A 1 89 ? 1.359 45.384 18.273 1.00 55.03 89 ASP A C 1
ATOM 703 O O . ASP A 1 89 ? 1.287 45.502 17.054 1.00 55.03 89 ASP A O 1
ATOM 707 N N . ILE A 1 90 ? 1.301 44.171 18.848 1.00 53.59 90 ILE A N 1
ATOM 708 C CA . ILE A 1 90 ? 1.296 42.898 18.099 1.00 53.59 90 ILE A CA 1
ATOM 709 C C . ILE A 1 90 ? 0.008 42.652 17.318 1.00 53.59 90 ILE A C 1
ATOM 711 O O . ILE A 1 90 ? 0.051 42.086 16.226 1.00 53.59 90 ILE A O 1
ATOM 715 N N . ARG A 1 91 ? -1.134 43.110 17.836 1.00 51.28 91 ARG A N 1
ATOM 716 C CA . ARG A 1 91 ? -2.405 43.016 17.105 1.00 51.28 91 ARG A CA 1
ATOM 717 C C . ARG A 1 91 ? -2.400 43.884 15.855 1.00 51.28 91 ARG A C 1
ATOM 719 O O . ARG A 1 91 ? -2.832 43.414 14.805 1.00 51.28 91 ARG A O 1
ATOM 726 N N . ASP A 1 92 ? -1.850 45.088 15.962 1.00 54.03 92 ASP A N 1
ATOM 727 C CA . ASP A 1 92 ? -1.677 45.968 14.812 1.00 54.03 92 ASP A CA 1
ATOM 728 C C . ASP A 1 92 ? -0.652 45.375 13.831 1.00 54.03 92 ASP A C 1
ATOM 730 O O . ASP A 1 92 ? -0.849 45.486 12.631 1.00 54.03 92 ASP A O 1
ATOM 734 N N . TYR A 1 93 ? 0.381 44.650 14.289 1.00 56.50 93 TYR A N 1
ATOM 735 C CA . TYR A 1 93 ? 1.341 43.978 13.394 1.00 56.50 93 TYR A CA 1
ATOM 736 C C . TYR A 1 93 ? 0.724 42.867 12.521 1.00 56.50 93 TYR A C 1
ATOM 738 O O . TYR A 1 93 ? 1.197 42.646 11.407 1.00 56.50 93 TYR A O 1
ATOM 746 N N . LEU A 1 94 ? -0.315 42.166 12.992 1.00 54.22 94 LEU A N 1
ATOM 747 C CA . LEU A 1 94 ? -0.828 40.947 12.342 1.00 54.22 94 LEU A CA 1
ATOM 748 C C . LEU A 1 94 ? -1.967 41.175 11.345 1.00 54.22 94 LEU A C 1
ATOM 750 O O . LEU A 1 94 ? -2.185 40.333 10.478 1.00 54.22 94 LEU A O 1
ATOM 754 N N . GLN A 1 95 ? -2.644 42.324 11.398 1.00 52.69 95 GLN A N 1
ATOM 755 C CA . GLN A 1 95 ? -3.668 42.685 10.406 1.00 52.69 95 GLN A CA 1
ATOM 756 C C . GLN A 1 95 ? -3.101 42.913 8.994 1.00 52.69 95 GLN A C 1
ATOM 758 O O . GLN A 1 95 ? -3.866 43.020 8.039 1.00 52.69 95 GLN A O 1
ATOM 763 N N . PHE A 1 96 ? -1.774 42.986 8.852 1.00 53.56 96 PHE A N 1
ATOM 764 C CA . PHE A 1 96 ? -1.106 43.404 7.618 1.00 53.56 96 PHE A CA 1
ATOM 765 C C . PHE A 1 96 ? -0.123 42.367 7.059 1.00 53.56 96 PHE A C 1
ATOM 767 O O . PHE A 1 96 ? 0.648 42.691 6.155 1.00 53.56 96 PHE A O 1
ATOM 774 N N . VAL A 1 97 ? -0.133 41.131 7.576 1.00 55.56 97 VAL A N 1
ATOM 775 C CA . VAL A 1 97 ? 0.642 40.022 6.996 1.00 55.56 97 VAL A CA 1
ATOM 776 C C . VAL A 1 97 ? 0.101 39.751 5.590 1.00 55.56 97 VAL A C 1
ATOM 778 O O . VAL A 1 97 ? -1.046 39.347 5.413 1.00 55.56 97 VAL A O 1
ATOM 781 N N . HIS A 1 98 ? 0.920 40.058 4.585 1.00 54.28 98 HIS A N 1
ATOM 782 C CA . HIS A 1 98 ? 0.581 39.919 3.171 1.00 54.28 98 HIS A CA 1
ATOM 783 C C . HIS A 1 98 ? 0.436 38.437 2.788 1.00 54.28 98 HIS A C 1
ATOM 785 O O . HIS A 1 98 ? 1.141 37.592 3.333 1.00 54.28 98 HIS A O 1
ATOM 791 N N . TRP A 1 99 ? -0.416 38.124 1.806 1.00 52.72 99 TRP A N 1
ATOM 792 C CA . TRP A 1 99 ? -0.771 36.746 1.415 1.00 52.72 99 TRP A CA 1
ATOM 793 C C . TRP A 1 99 ? 0.368 35.872 0.854 1.00 52.72 99 TRP A C 1
ATOM 795 O O . TRP A 1 99 ? 0.135 34.702 0.596 1.00 52.72 99 TRP A O 1
ATOM 805 N N . ASN A 1 100 ? 1.588 36.400 0.700 1.00 54.34 100 ASN A N 1
ATOM 806 C CA . ASN A 1 100 ? 2.730 35.663 0.135 1.00 54.34 100 ASN A CA 1
ATOM 807 C C . ASN A 1 100 ? 3.806 35.303 1.181 1.00 54.34 100 ASN A C 1
ATOM 809 O O . ASN A 1 100 ? 4.885 34.847 0.815 1.00 54.34 100 ASN A O 1
ATOM 813 N N . LEU A 1 101 ? 3.560 35.565 2.469 1.00 56.72 101 LEU A N 1
ATOM 814 C CA . LEU A 1 101 ? 4.494 35.227 3.547 1.00 56.72 101 LEU A CA 1
ATOM 815 C C . LEU A 1 101 ? 4.299 33.771 3.976 1.00 56.72 101 LEU A C 1
ATOM 817 O O . LEU A 1 101 ? 3.266 33.444 4.548 1.00 56.72 101 LEU A O 1
ATOM 821 N N . GLU A 1 102 ? 5.307 32.925 3.767 1.00 57.25 102 GLU A N 1
ATOM 822 C CA . GLU A 1 102 ? 5.301 31.513 4.183 1.00 57.25 102 GLU A CA 1
ATOM 823 C C . GLU A 1 102 ? 5.547 31.367 5.694 1.00 57.25 102 GLU A C 1
ATOM 825 O O . GLU A 1 102 ? 4.994 30.492 6.366 1.00 57.25 102 GLU A O 1
ATOM 830 N N . SER A 1 103 ? 6.383 32.238 6.272 1.00 60.25 103 SER A N 1
ATOM 831 C CA . SER A 1 103 ? 6.604 32.251 7.721 1.00 60.25 103 SER A CA 1
ATOM 832 C C . SER A 1 103 ? 6.917 33.630 8.286 1.00 60.25 103 SER A C 1
ATOM 834 O O . SER A 1 103 ? 7.558 34.479 7.658 1.00 60.25 103 SER A O 1
ATOM 836 N N . PHE A 1 104 ? 6.465 33.831 9.521 1.00 64.50 104 PHE A N 1
ATOM 837 C CA . PHE A 1 104 ? 6.610 35.063 10.274 1.00 64.50 104 PHE A CA 1
ATOM 838 C C . PHE A 1 104 ? 7.051 34.758 11.708 1.00 64.50 104 PHE A C 1
ATOM 840 O O . PHE A 1 104 ? 6.319 34.118 12.457 1.00 64.50 104 PHE A O 1
ATOM 847 N N . SER A 1 105 ? 8.225 35.223 12.137 1.00 62.09 105 SER A N 1
ATOM 848 C CA . SER A 1 105 ? 8.664 35.029 13.531 1.00 62.09 105 SER A CA 1
ATOM 849 C C . SER A 1 105 ? 8.652 36.326 14.324 1.00 62.09 105 SER A C 1
ATOM 851 O O . SER A 1 105 ? 9.239 37.317 13.900 1.00 62.09 105 SER A O 1
ATOM 853 N N . ILE A 1 106 ? 8.089 36.284 15.532 1.00 60.88 106 ILE A N 1
ATOM 854 C CA . ILE A 1 106 ? 8.253 37.312 16.560 1.00 60.88 106 ILE A CA 1
ATOM 855 C C . ILE A 1 106 ? 9.248 36.805 17.606 1.00 60.88 106 ILE A C 1
ATOM 857 O O . ILE A 1 106 ? 9.010 35.806 18.287 1.00 60.88 106 ILE A O 1
ATOM 861 N N . VAL A 1 107 ? 10.362 37.512 17.779 1.00 58.06 107 VAL A N 1
ATOM 862 C CA . VAL A 1 107 ? 11.343 37.204 18.832 1.00 58.06 107 VAL A CA 1
ATOM 863 C C . VAL A 1 107 ? 11.195 38.208 19.971 1.00 58.06 107 VAL A C 1
ATOM 865 O O . VAL A 1 107 ? 11.565 39.374 19.822 1.00 58.06 107 VAL A O 1
ATOM 868 N N . ASP A 1 108 ? 10.674 37.751 21.113 1.00 58.59 108 ASP A N 1
ATOM 869 C CA . ASP A 1 108 ? 10.483 38.570 22.315 1.00 58.59 108 ASP A CA 1
ATOM 870 C C . ASP A 1 108 ? 11.750 38.595 23.165 1.00 58.59 108 ASP A C 1
ATOM 872 O O . ASP A 1 108 ? 12.074 37.655 23.897 1.00 58.59 108 ASP A O 1
ATOM 876 N N . LYS A 1 109 ? 12.462 39.720 23.102 1.00 52.44 109 LYS A N 1
ATOM 877 C CA . LYS A 1 109 ? 13.678 39.925 23.894 1.00 52.44 109 LYS A CA 1
ATOM 878 C C . LYS A 1 109 ? 13.407 40.206 25.377 1.00 52.44 109 LYS A C 1
ATOM 880 O O . LYS A 1 109 ? 14.337 40.078 26.170 1.00 52.44 109 LYS A O 1
ATOM 885 N N . GLN A 1 110 ? 12.189 40.599 25.760 1.00 52.88 110 GLN A N 1
ATOM 886 C CA . GLN A 1 110 ? 11.837 40.998 27.131 1.00 52.88 110 GLN A CA 1
ATOM 887 C C . GLN A 1 110 ? 11.110 39.910 27.936 1.00 52.88 110 GLN A C 1
ATOM 889 O O . GLN A 1 110 ? 10.971 40.063 29.148 1.00 52.88 110 GLN A O 1
ATOM 894 N N . ARG A 1 111 ? 10.742 38.780 27.313 1.00 51.97 111 ARG A N 1
ATOM 895 C CA . ARG A 1 111 ? 10.120 37.604 27.965 1.00 51.97 111 ARG A CA 1
ATOM 896 C C . ARG A 1 111 ? 8.736 37.883 28.572 1.00 51.97 111 ARG A C 1
ATOM 898 O O . ARG A 1 111 ? 8.398 37.303 29.602 1.00 51.97 111 ARG A O 1
ATOM 905 N N . GLN A 1 112 ? 7.950 38.770 27.969 1.00 52.75 112 GLN A N 1
ATOM 906 C CA . GLN A 1 112 ? 6.642 39.198 28.483 1.00 52.75 112 GLN A CA 1
ATOM 907 C C . GLN A 1 112 ? 5.454 38.821 27.587 1.00 52.75 112 GLN A C 1
ATOM 909 O O . GLN A 1 112 ? 4.323 39.203 27.884 1.00 52.75 112 GLN A O 1
ATOM 914 N N . LEU A 1 113 ? 5.661 38.062 26.509 1.00 52.12 113 LEU A N 1
ATOM 915 C CA . LEU A 1 113 ? 4.570 37.570 25.668 1.00 52.12 113 LEU A CA 1
ATOM 916 C C . LEU A 1 113 ? 3.651 36.609 26.447 1.00 52.12 113 LEU A C 1
ATOM 918 O O . LEU A 1 113 ? 4.015 35.479 26.769 1.00 52.12 113 LEU A O 1
ATOM 922 N N . TYR A 1 114 ? 2.442 37.081 26.765 1.00 53.09 114 TYR A N 1
ATOM 923 C CA . TYR A 1 114 ? 1.446 36.312 27.510 1.00 53.09 114 TYR A CA 1
ATOM 924 C C . TYR A 1 114 ? 0.797 35.224 26.627 1.00 53.09 114 TYR A C 1
ATOM 926 O O . TYR A 1 114 ? 0.397 35.529 25.499 1.00 53.09 114 TYR A O 1
ATOM 934 N N . PRO A 1 115 ? 0.568 33.998 27.149 1.00 54.06 115 PRO A N 1
ATOM 935 C CA . PRO A 1 115 ? -0.102 32.898 26.434 1.00 54.06 115 PRO A CA 1
ATOM 936 C C . PRO A 1 115 ? -1.449 33.280 25.801 1.00 54.06 115 PRO A C 1
ATOM 938 O O . PRO A 1 115 ? -1.820 32.781 24.743 1.00 54.06 115 PRO A O 1
ATOM 941 N N . ASN A 1 116 ? -2.157 34.232 26.411 1.00 49.06 116 ASN A N 1
ATOM 942 C CA . ASN A 1 116 ? -3.458 34.708 25.946 1.00 49.06 116 ASN A CA 1
ATOM 943 C C . ASN A 1 116 ? -3.400 35.405 24.575 1.00 49.06 116 ASN A C 1
ATOM 945 O O . ASN A 1 116 ? -4.379 35.358 23.835 1.00 49.06 116 ASN A O 1
ATOM 949 N N . VAL A 1 117 ? -2.268 36.029 24.221 1.00 52.84 117 VAL A N 1
ATOM 950 C CA . VAL A 1 117 ? -2.079 36.652 22.900 1.00 52.84 117 VAL A CA 1
ATOM 951 C C . VAL A 1 117 ? -1.931 35.566 21.837 1.00 52.84 117 VAL A C 1
ATOM 953 O O . VAL A 1 117 ? -2.614 35.623 20.824 1.00 52.84 117 VAL A O 1
ATOM 956 N N . ALA A 1 118 ? -1.138 34.524 22.097 1.00 54.16 118 ALA A N 1
ATOM 957 C CA . ALA A 1 118 ? -0.989 33.393 21.180 1.00 54.16 118 ALA A CA 1
ATOM 958 C C . ALA A 1 118 ? -2.315 32.639 20.959 1.00 54.16 118 ALA A C 1
ATOM 960 O O . ALA A 1 118 ? -2.640 32.292 19.828 1.00 54.16 118 ALA A O 1
ATOM 961 N N . ILE A 1 119 ? -3.116 32.460 22.018 1.00 54.47 119 ILE A N 1
ATOM 962 C CA . ILE A 1 119 ? -4.439 31.819 21.940 1.00 54.47 119 ILE A CA 1
ATOM 963 C C . ILE A 1 119 ? -5.412 32.652 21.100 1.00 54.47 119 ILE A C 1
ATOM 965 O O . ILE A 1 119 ? -6.108 32.103 20.252 1.00 54.47 119 ILE A O 1
ATOM 969 N N . GLN A 1 120 ? -5.462 33.974 21.293 1.00 52.66 120 GLN A N 1
ATOM 970 C CA . GLN A 1 120 ? -6.333 34.818 20.469 1.00 52.66 120 GLN A CA 1
ATOM 971 C C . GLN A 1 120 ? -5.915 34.828 18.997 1.00 52.66 120 GLN A C 1
ATOM 973 O O . GLN A 1 120 ? -6.787 34.840 18.135 1.00 52.66 120 GLN A O 1
ATOM 978 N N . LEU A 1 121 ? -4.614 34.780 18.710 1.00 52.97 121 LEU A N 1
ATOM 979 C CA . LEU A 1 121 ? -4.101 34.748 17.341 1.00 52.97 121 LEU A CA 1
ATOM 980 C C . LEU A 1 121 ? -4.373 33.411 16.649 1.00 52.97 121 LEU A C 1
ATOM 982 O O . LEU A 1 121 ? -4.822 33.409 1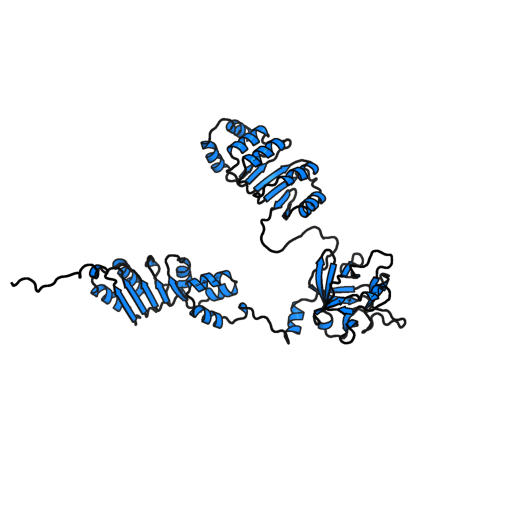5.510 1.00 52.97 121 LEU A O 1
ATOM 986 N N . TYR A 1 122 ? -4.219 32.292 17.360 1.00 56.28 122 TYR A N 1
ATOM 987 C CA . TYR A 1 122 ? -4.617 30.971 16.867 1.00 56.28 122 TYR A CA 1
ATOM 988 C C . TYR A 1 122 ? -6.126 30.881 16.575 1.00 56.28 122 TYR A C 1
ATOM 990 O O . TYR A 1 122 ? -6.548 30.254 15.610 1.00 56.28 122 TYR A O 1
ATOM 998 N N . LEU A 1 123 ? -6.958 31.524 17.402 1.00 51.31 123 LEU A N 1
ATOM 999 C CA . LEU A 1 123 ? -8.415 31.499 17.243 1.00 51.31 123 LEU A CA 1
ATOM 1000 C C . LEU A 1 123 ? -8.938 32.445 16.151 1.00 51.31 123 LEU A C 1
ATOM 1002 O O . LEU A 1 123 ? -10.082 32.289 15.726 1.00 51.31 123 LEU A O 1
ATOM 1006 N N . GLN A 1 124 ? -8.152 33.439 15.727 1.00 50.12 124 GLN A N 1
ATOM 1007 C CA . GLN A 1 124 ? -8.578 34.455 14.756 1.00 50.12 124 GLN A CA 1
ATOM 1008 C C . GLN A 1 124 ? -7.999 34.257 13.350 1.00 50.12 124 GLN A C 1
ATOM 1010 O O . GLN A 1 124 ? -8.545 34.820 12.402 1.00 50.12 124 GLN A O 1
ATOM 1015 N N . SER A 1 125 ? -6.957 33.442 13.178 1.00 51.50 125 SER A N 1
ATOM 1016 C CA . SER A 1 125 ? -6.384 33.136 11.864 1.00 51.50 125 SER A CA 1
ATOM 1017 C C . SER A 1 125 ? -5.815 31.714 11.790 1.00 51.50 125 SER A C 1
ATOM 1019 O O . SER A 1 125 ? -5.357 31.151 12.780 1.00 51.50 125 SER A O 1
ATOM 1021 N N . GLN A 1 126 ? -5.871 31.119 10.593 1.00 52.50 126 GLN A N 1
ATOM 1022 C CA . GLN A 1 126 ? -5.421 29.753 10.279 1.00 52.50 126 GLN A CA 1
ATOM 1023 C C . GLN A 1 126 ? -3.885 29.660 10.232 1.00 52.50 126 GLN A C 1
ATOM 1025 O O . GLN A 1 126 ? -3.285 29.456 9.183 1.00 52.50 126 GLN A O 1
ATOM 1030 N N . ILE A 1 127 ? -3.241 29.883 11.375 1.00 53.56 127 ILE A N 1
ATOM 1031 C CA . ILE A 1 127 ? -1.786 29.978 11.511 1.00 53.56 127 ILE A CA 1
ATOM 1032 C C . ILE A 1 127 ? -1.306 28.899 12.483 1.00 53.56 127 ILE A C 1
ATOM 1034 O O . ILE A 1 127 ? -1.834 28.771 13.591 1.00 53.56 127 ILE A O 1
ATOM 1038 N N . GLN A 1 128 ? -0.274 28.142 12.103 1.00 54.41 128 GLN A N 1
ATOM 1039 C CA . GLN A 1 128 ? 0.376 27.194 13.007 1.00 54.41 128 GLN A CA 1
ATOM 1040 C C . GLN A 1 128 ? 1.414 27.927 13.860 1.00 54.41 128 GLN A C 1
ATOM 1042 O O . GLN A 1 128 ? 2.295 28.621 13.353 1.00 54.41 128 GLN A O 1
ATOM 1047 N N . VAL A 1 129 ? 1.291 27.784 15.179 1.00 53.50 129 VAL A N 1
ATOM 1048 C CA . VAL A 1 129 ? 2.107 28.509 16.155 1.00 53.50 129 VAL A CA 1
ATOM 1049 C C . VAL A 1 129 ? 3.169 27.574 16.728 1.00 53.50 129 VAL A C 1
ATOM 1051 O O . VAL A 1 129 ? 2.850 26.631 17.446 1.00 53.50 129 VAL A O 1
ATOM 1054 N N . GLY A 1 130 ? 4.436 27.842 16.423 1.00 51.22 130 GLY A N 1
ATOM 1055 C CA . GLY A 1 130 ? 5.592 27.175 17.014 1.00 51.22 130 GLY A CA 1
ATOM 1056 C C . GLY A 1 130 ? 6.180 27.986 18.168 1.00 51.22 130 GLY A C 1
ATOM 1057 O O . GLY A 1 130 ? 6.420 29.190 18.035 1.00 51.22 130 GLY A O 1
ATOM 1058 N N . PHE A 1 131 ? 6.462 27.326 19.293 1.00 49.25 131 PHE A N 1
ATOM 1059 C CA . PHE A 1 131 ? 7.124 27.937 20.446 1.00 49.25 131 PHE A CA 1
ATOM 1060 C C . PHE A 1 131 ? 8.589 27.502 20.529 1.00 49.25 131 PHE A C 1
ATOM 1062 O O . PHE A 1 131 ? 8.905 26.316 20.548 1.00 49.25 131 PHE A O 1
ATOM 1069 N N . GLY A 1 132 ? 9.491 28.475 20.630 1.00 50.22 132 GLY A N 1
ATOM 1070 C CA . GLY A 1 132 ? 10.877 28.283 21.049 1.00 50.22 132 GLY A CA 1
ATOM 1071 C C . GLY A 1 132 ? 11.194 29.162 22.257 1.00 50.22 132 GLY A C 1
ATOM 1072 O O . GLY A 1 132 ? 10.490 30.137 22.529 1.00 50.22 132 GLY A O 1
ATOM 1073 N N . TYR A 1 133 ? 12.276 28.863 22.982 1.00 39.59 133 TYR A N 1
ATOM 1074 C CA . TYR A 1 133 ? 12.767 29.744 24.047 1.00 39.59 133 TYR A CA 1
ATOM 1075 C C . TYR A 1 133 ? 13.019 31.151 23.470 1.00 39.59 133 TYR A C 1
ATOM 1077 O O . TYR A 1 133 ? 13.990 31.366 22.748 1.00 39.59 133 TYR A O 1
ATOM 1085 N N . HIS A 1 134 ? 12.124 32.097 23.787 1.00 47.47 134 HIS A N 1
ATOM 1086 C CA . HIS A 1 134 ? 12.122 33.502 23.333 1.00 47.47 134 HIS A CA 1
ATOM 1087 C C . HIS A 1 134 ? 11.681 33.760 21.883 1.00 47.47 134 HIS A C 1
ATOM 1089 O O . HIS A 1 134 ? 11.843 34.877 21.389 1.00 47.47 134 HIS A O 1
ATOM 1095 N N . ARG A 1 135 ? 11.095 32.770 21.201 1.00 45.06 135 ARG A N 1
ATOM 1096 C CA . ARG A 1 135 ? 10.645 32.900 19.809 1.00 45.06 135 ARG A CA 1
ATOM 1097 C C . ARG A 1 135 ? 9.231 32.355 19.643 1.00 45.06 135 ARG A C 1
ATOM 1099 O O . ARG A 1 135 ? 8.978 31.193 19.941 1.00 45.06 135 ARG A O 1
ATOM 1106 N N . LEU A 1 136 ? 8.341 33.196 19.135 1.00 49.97 136 LEU A N 1
ATOM 1107 C CA . LEU A 1 136 ? 7.039 32.811 18.610 1.00 49.97 136 LEU A CA 1
ATOM 1108 C C . LEU A 1 136 ? 7.175 32.734 17.087 1.00 49.97 136 LEU A C 1
ATOM 1110 O O . LEU A 1 136 ? 7.440 33.750 16.452 1.00 49.97 136 LEU A O 1
ATOM 1114 N N . THR A 1 137 ? 7.037 31.549 16.503 1.00 54.06 137 THR A N 1
ATOM 1115 C CA . THR A 1 137 ? 7.074 31.374 15.043 1.00 54.06 137 THR A CA 1
ATOM 1116 C C . THR A 1 137 ? 5.660 31.104 14.557 1.00 54.06 137 THR A C 1
ATOM 1118 O O . THR A 1 137 ? 5.009 30.182 15.033 1.00 54.06 137 THR A O 1
ATOM 1121 N N . LEU A 1 138 ? 5.170 31.934 13.649 1.00 54.19 138 LEU A N 1
ATOM 1122 C CA . LEU A 1 138 ? 3.870 31.817 13.008 1.00 54.19 138 LEU A CA 1
ATOM 1123 C C . LEU A 1 138 ? 4.102 31.301 11.585 1.00 54.19 138 LEU A C 1
ATOM 1125 O O . LEU A 1 138 ? 4.693 31.993 10.758 1.00 54.19 138 LEU A O 1
ATOM 1129 N N . HIS A 1 139 ? 3.672 30.076 11.310 1.00 49.75 139 HIS A N 1
ATOM 1130 C CA . HIS A 1 139 ? 3.690 29.499 9.969 1.00 49.75 139 HIS A CA 1
ATOM 1131 C C . HIS A 1 139 ? 2.322 29.724 9.324 1.00 49.75 139 HIS A C 1
ATOM 1133 O O . HIS A 1 139 ? 1.297 29.343 9.898 1.00 49.75 139 HIS A O 1
ATOM 1139 N N . VAL A 1 140 ? 2.303 30.373 8.159 1.00 47.16 140 VAL A N 1
ATOM 1140 C CA . VAL A 1 140 ? 1.081 30.573 7.373 1.00 47.16 140 VAL A CA 1
ATOM 1141 C C . VAL A 1 140 ? 0.959 29.355 6.465 1.00 47.16 140 VAL A C 1
ATOM 1143 O O . VAL A 1 140 ? 1.825 29.124 5.629 1.00 47.16 140 VAL A O 1
ATOM 1146 N N . ILE A 1 141 ? -0.057 28.524 6.690 1.00 43.84 141 ILE A N 1
ATOM 1147 C CA . ILE A 1 141 ? -0.238 27.284 5.930 1.00 43.84 141 ILE A CA 1
ATOM 1148 C C . ILE A 1 141 ? -1.161 27.585 4.750 1.00 43.84 141 ILE A C 1
ATOM 1150 O O . ILE A 1 141 ? -2.301 28.003 4.954 1.00 43.84 141 ILE A O 1
ATOM 1154 N N . ASP A 1 142 ? -0.657 27.383 3.533 1.00 37.09 142 ASP A N 1
ATOM 1155 C CA . ASP A 1 142 ? -1.457 27.428 2.310 1.00 37.09 142 ASP A CA 1
ATOM 1156 C C . ASP A 1 142 ? -2.354 26.179 2.208 1.00 37.09 142 ASP A C 1
ATOM 1158 O O . ASP A 1 142 ? -2.015 25.098 2.695 1.00 37.09 142 ASP A O 1
ATOM 1162 N N . TYR A 1 143 ? -3.544 26.352 1.646 1.00 32.31 143 TYR A N 1
ATOM 1163 C CA . TYR A 1 143 ? -4.665 25.419 1.775 1.00 32.31 143 TYR A CA 1
ATOM 1164 C C . TYR A 1 143 ? -4.488 24.177 0.882 1.00 32.31 143 TYR A C 1
ATOM 1166 O O . TYR A 1 143 ? -4.546 24.311 -0.332 1.00 32.31 143 TYR A O 1
ATOM 1174 N N . GLU A 1 144 ? -4.377 22.974 1.462 1.00 31.53 144 GLU A N 1
ATOM 1175 C CA . GLU A 1 144 ? -5.023 21.737 0.974 1.00 31.53 144 GLU A CA 1
ATOM 1176 C C . GLU A 1 144 ? -4.874 20.575 1.991 1.00 31.53 144 GLU A C 1
ATOM 1178 O O . GLU A 1 144 ? -3.775 20.136 2.300 1.00 31.53 144 GLU A O 1
ATOM 1183 N N . ALA A 1 145 ? -6.027 20.095 2.483 1.00 29.83 145 ALA A N 1
ATOM 1184 C CA . ALA A 1 145 ? -6.326 18.804 3.130 1.00 29.83 145 ALA A CA 1
ATOM 1185 C C . ALA A 1 145 ? -5.573 18.331 4.411 1.00 29.83 145 ALA A C 1
ATOM 1187 O O . ALA A 1 145 ? -4.389 18.026 4.419 1.00 29.83 145 ALA A O 1
ATOM 1188 N N . ASP A 1 146 ? -6.389 18.108 5.452 1.00 29.09 146 ASP A N 1
ATOM 1189 C CA . ASP A 1 146 ? -6.336 17.025 6.450 1.00 29.09 146 ASP A CA 1
ATOM 1190 C C . ASP A 1 146 ? -5.120 16.851 7.401 1.00 29.09 146 ASP A C 1
ATOM 1192 O O . ASP A 1 146 ? -4.141 16.176 7.111 1.00 29.09 146 ASP A O 1
ATOM 1196 N N . ASN A 1 147 ? -5.376 17.251 8.659 1.00 29.12 147 ASN A N 1
ATOM 1197 C CA . ASN A 1 147 ? -4.969 16.622 9.932 1.00 29.12 147 ASN A CA 1
ATOM 1198 C C . ASN A 1 147 ? -3.525 16.741 10.500 1.00 29.12 147 ASN A C 1
ATOM 1200 O O . ASN A 1 147 ? -2.540 16.370 9.875 1.00 29.12 147 ASN A O 1
ATOM 1204 N N . ILE A 1 148 ? -3.509 17.046 11.822 1.00 28.86 148 ILE A N 1
ATOM 1205 C CA . ILE A 1 148 ? -2.490 16.792 12.885 1.00 28.86 148 ILE A CA 1
ATOM 1206 C C . ILE A 1 148 ? -1.326 17.823 12.957 1.00 28.86 148 ILE A C 1
ATOM 1208 O O . ILE A 1 148 ? -0.745 18.173 11.946 1.00 28.86 148 ILE A O 1
ATOM 1212 N N . ALA A 1 149 ? -0.896 18.404 14.093 1.00 31.59 149 ALA A N 1
ATOM 1213 C CA . ALA A 1 149 ? -0.985 18.055 15.516 1.00 31.59 149 ALA A CA 1
ATOM 1214 C C . ALA A 1 149 ? -1.040 19.303 16.427 1.00 31.59 149 ALA A C 1
ATOM 1216 O O . ALA A 1 149 ? -0.266 20.246 16.252 1.00 31.59 149 ALA A O 1
ATOM 1217 N N . LEU A 1 150 ? -1.871 19.243 17.473 1.00 28.17 150 LEU A N 1
ATOM 1218 C CA . LEU A 1 150 ? -1.769 20.068 18.679 1.00 28.17 150 LEU A CA 1
ATOM 1219 C C . LEU A 1 150 ? -1.037 19.271 19.767 1.00 28.17 150 LEU A C 1
ATOM 1221 O O . LEU A 1 150 ? -1.573 18.301 20.297 1.00 28.17 150 LEU A O 1
ATOM 1225 N N . LEU A 1 151 ? 0.151 19.725 20.150 1.00 30.08 151 LEU A N 1
ATOM 1226 C CA . LEU A 1 151 ? 0.780 19.403 21.427 1.00 30.08 151 LEU A CA 1
ATOM 1227 C C . LEU A 1 151 ? 1.259 20.729 22.022 1.00 30.08 151 LEU A C 1
ATOM 1229 O O . LEU A 1 151 ? 1.960 21.478 21.350 1.00 30.08 151 LEU A O 1
ATOM 1233 N N . ASP A 1 152 ? 0.813 21.032 23.247 1.00 35.22 152 ASP A N 1
ATOM 1234 C CA . ASP A 1 152 ? 1.707 21.188 24.415 1.00 35.22 152 ASP A CA 1
ATOM 1235 C C . ASP A 1 152 ? 1.145 22.053 25.577 1.00 35.22 152 ASP A C 1
ATOM 1237 O O . ASP A 1 152 ? 1.893 22.648 26.350 1.00 35.22 152 ASP A O 1
ATOM 1241 N N . TRP A 1 153 ? -0.183 22.122 25.781 1.00 32.22 153 TRP A N 1
ATOM 1242 C CA . TRP A 1 153 ? -0.733 22.749 27.006 1.00 32.22 153 TRP A CA 1
ATOM 1243 C C . TRP A 1 153 ? -2.011 22.109 27.589 1.00 32.22 153 TRP A C 1
ATOM 1245 O O . TRP A 1 153 ? -2.840 22.795 28.179 1.00 32.22 153 TRP A O 1
ATOM 1255 N N . HIS A 1 154 ? -2.173 20.783 27.478 1.00 36.03 154 HIS A N 1
ATOM 1256 C CA . HIS A 1 154 ? -3.293 20.036 28.098 1.00 36.03 154 HIS A CA 1
ATOM 1257 C C . HIS A 1 154 ? -2.918 19.248 29.375 1.00 36.03 154 HIS A C 1
ATOM 1259 O O . HIS A 1 154 ? -3.736 18.519 29.931 1.00 36.03 154 HIS A O 1
ATOM 1265 N N . GLN A 1 155 ? -1.717 19.440 29.932 1.00 34.47 155 GLN A N 1
ATOM 1266 C CA . GLN A 1 155 ? -1.174 18.657 31.062 1.00 34.47 155 GLN A CA 1
ATOM 1267 C C . GLN A 1 155 ? -1.847 18.846 32.447 1.00 34.47 155 GLN A C 1
ATOM 1269 O O . GLN A 1 155 ? -1.243 18.537 33.473 1.00 34.47 155 GLN A O 1
ATOM 1274 N N . ARG A 1 156 ? -3.099 19.315 32.537 1.00 41.22 156 ARG A N 1
ATOM 1275 C CA . ARG A 1 156 ? -3.844 19.346 33.819 1.00 41.22 156 ARG A CA 1
ATOM 1276 C C . ARG A 1 156 ? -5.234 18.714 33.800 1.00 41.22 156 ARG A C 1
ATOM 1278 O O . ARG A 1 156 ? -5.886 18.677 34.836 1.00 41.22 156 ARG A O 1
ATOM 1285 N N . SER A 1 157 ? -5.657 18.132 32.684 1.00 45.16 157 SER A N 1
ATOM 1286 C CA . SER A 1 157 ? -6.686 17.091 32.703 1.00 45.16 157 SER A CA 1
ATOM 1287 C C . SER A 1 157 ? -6.240 16.004 31.749 1.00 45.16 157 SER A C 1
ATOM 1289 O O . SER A 1 157 ? -6.101 16.294 30.567 1.00 45.16 157 SER A O 1
ATOM 1291 N N . ALA A 1 158 ? -5.976 14.798 32.253 1.00 56.62 158 ALA A N 1
ATOM 1292 C CA . ALA A 1 158 ? -5.717 13.641 31.408 1.00 56.62 158 ALA A CA 1
ATOM 1293 C C . ALA A 1 158 ? -6.941 13.431 30.505 1.00 56.62 158 ALA A C 1
ATOM 1295 O O . ALA A 1 158 ? -7.969 12.921 30.951 1.00 56.62 158 ALA A O 1
ATOM 1296 N N . GLU A 1 159 ? -6.870 13.932 29.273 1.00 71.12 159 GLU A N 1
ATOM 1297 C CA . GLU A 1 159 ? -7.894 13.671 28.273 1.00 71.12 159 GLU A CA 1
ATOM 1298 C C . GLU A 1 159 ? -7.862 12.181 27.967 1.00 71.12 159 GLU A C 1
ATOM 1300 O O . GLU A 1 159 ? -6.796 11.590 27.782 1.00 71.12 159 GLU A O 1
ATOM 1305 N N . ILE A 1 160 ? -9.037 11.560 28.001 1.00 87.06 160 ILE A N 1
ATOM 1306 C CA . ILE A 1 160 ? -9.159 10.151 27.666 1.00 87.06 160 ILE A CA 1
ATOM 1307 C C . ILE A 1 160 ? -8.932 10.063 26.163 1.00 87.06 160 ILE A C 1
ATOM 1309 O O . ILE A 1 160 ? -9.609 10.736 25.387 1.00 87.06 160 ILE A O 1
ATOM 1313 N N . THR A 1 161 ? -7.958 9.262 25.756 1.00 90.31 161 THR A N 1
ATOM 1314 C CA . THR A 1 161 ? -7.675 9.042 24.340 1.00 90.31 161 THR A CA 1
ATOM 1315 C C . THR A 1 161 ? -8.848 8.329 23.672 1.00 90.31 161 THR A C 1
ATOM 1317 O O . THR A 1 161 ? -9.540 7.525 24.296 1.00 90.31 161 THR A O 1
ATOM 1320 N N . GLU A 1 162 ? -9.083 8.593 22.390 1.00 91.69 162 GLU A N 1
ATOM 1321 C CA . GLU A 1 162 ? -9.985 7.744 21.610 1.00 91.69 162 GLU A CA 1
ATOM 1322 C C . GLU A 1 162 ? -9.453 6.308 21.574 1.00 91.69 162 GLU A C 1
ATOM 1324 O O . GLU A 1 162 ? -8.241 6.085 21.576 1.00 91.69 162 GLU A O 1
ATOM 1329 N N . GLY A 1 163 ? -10.350 5.324 21.548 1.00 93.81 163 GLY A N 1
ATOM 1330 C CA . GLY A 1 163 ? -9.932 3.926 21.509 1.00 93.81 163 GLY A CA 1
ATOM 1331 C C . GLY A 1 163 ? -10.984 2.948 22.002 1.00 93.81 163 GLY A C 1
ATOM 1332 O O . GLY A 1 163 ? -12.180 3.249 22.054 1.00 93.81 163 GLY A O 1
ATOM 1333 N N . LEU A 1 164 ? -10.524 1.747 22.339 1.00 94.56 164 LEU A N 1
ATOM 1334 C CA . LEU A 1 164 ? -11.352 0.646 22.811 1.00 94.56 164 LEU A CA 1
ATOM 1335 C C . LEU A 1 164 ? -11.185 0.485 24.317 1.00 94.56 164 LEU A C 1
ATOM 1337 O O . LEU A 1 164 ? -10.067 0.446 24.827 1.00 94.56 164 LEU A O 1
ATOM 1341 N N . TYR A 1 165 ? -12.307 0.382 25.019 1.00 94.94 165 TYR A N 1
ATOM 1342 C CA . TYR A 1 165 ? -12.349 0.374 26.470 1.00 94.94 165 TYR A CA 1
ATOM 1343 C C . TYR A 1 165 ? -13.311 -0.682 27.000 1.00 94.94 165 TYR A C 1
ATOM 1345 O O . TYR A 1 165 ? -14.428 -0.837 26.502 1.00 94.94 165 TYR A O 1
ATOM 1353 N N . GLU A 1 166 ? -12.893 -1.346 28.069 1.00 95.38 166 GLU A N 1
ATOM 1354 C CA . GLU A 1 166 ? -13.800 -1.958 29.030 1.00 95.38 166 GLU A CA 1
ATOM 1355 C C . GLU A 1 166 ? -14.106 -0.937 30.129 1.00 95.38 166 GLU A C 1
ATOM 1357 O O . GLU A 1 166 ? -13.203 -0.268 30.643 1.00 95.38 166 GLU A O 1
ATOM 1362 N N . ILE A 1 167 ? -15.383 -0.814 30.493 1.00 95.38 167 ILE A N 1
ATOM 1363 C CA . ILE A 1 167 ? -15.826 0.100 31.550 1.00 95.38 167 ILE A CA 1
ATOM 1364 C C . ILE A 1 167 ? -16.221 -0.728 32.759 1.00 95.38 167 ILE A C 1
ATOM 1366 O O . ILE A 1 167 ? -17.227 -1.436 32.731 1.00 95.38 167 ILE A O 1
ATOM 1370 N N . GLU A 1 168 ? -15.429 -0.642 33.814 1.00 96.00 168 GLU A N 1
ATOM 1371 C CA . GLU A 1 168 ? -15.629 -1.390 35.051 1.00 96.00 168 GLU A CA 1
ATOM 1372 C C . GLU A 1 168 ? -16.195 -0.464 36.123 1.00 96.00 168 GLU A C 1
ATOM 1374 O O . GLU A 1 168 ? -15.664 0.618 36.359 1.00 96.00 168 GLU A O 1
ATOM 1379 N N . ASN A 1 169 ? -17.257 -0.876 36.803 1.00 95.44 169 ASN A N 1
ATOM 1380 C CA . ASN A 1 169 ? -17.744 -0.156 37.967 1.00 95.44 169 ASN A CA 1
ATOM 1381 C C . ASN A 1 169 ? -16.857 -0.438 39.187 1.00 95.44 169 ASN A C 1
ATOM 1383 O O . ASN A 1 169 ? -16.555 -1.592 39.494 1.00 95.44 169 ASN A O 1
ATOM 1387 N N . VAL A 1 170 ? -16.491 0.621 39.914 1.00 94.06 170 VAL A N 1
ATOM 1388 C CA . VAL A 1 170 ? -15.672 0.521 41.133 1.00 94.06 170 VAL A CA 1
ATOM 1389 C C . VAL A 1 170 ? -16.408 -0.266 42.223 1.00 94.06 170 VAL A C 1
ATOM 1391 O O . VAL A 1 170 ? -15.781 -0.953 43.027 1.00 94.06 170 VAL A O 1
ATOM 1394 N N . PHE A 1 171 ? -17.744 -0.219 42.253 1.00 91.44 171 PHE A N 1
ATOM 1395 C CA . PHE A 1 171 ? -18.543 -1.038 43.158 1.00 91.44 171 PHE A CA 1
ATOM 1396 C C . PHE A 1 171 ? -18.785 -2.437 42.577 1.00 91.44 171 PHE A C 1
ATOM 1398 O O . PHE A 1 171 ? -19.618 -2.652 41.699 1.00 91.44 171 PHE A O 1
ATOM 1405 N N . GLY A 1 172 ? -18.049 -3.417 43.097 1.00 89.94 172 GLY A N 1
ATOM 1406 C CA . GLY A 1 172 ? -18.209 -4.828 42.739 1.00 89.94 172 GLY A CA 1
ATOM 1407 C C . GLY A 1 172 ? -17.305 -5.319 41.608 1.00 89.94 172 GLY A C 1
ATOM 1408 O O . GLY A 1 172 ? -17.321 -6.518 41.338 1.00 89.94 172 GLY A O 1
ATOM 1409 N N . HIS A 1 173 ? -16.493 -4.447 40.993 1.00 94.25 173 HIS A N 1
ATOM 1410 C CA . HIS A 1 173 ? -15.505 -4.820 39.966 1.00 94.25 173 HIS A CA 1
ATOM 1411 C C . HIS A 1 173 ? -16.122 -5.550 38.762 1.00 94.25 173 HIS A C 1
ATOM 1413 O O . HIS A 1 173 ? -15.596 -6.541 38.255 1.00 94.25 173 HIS A O 1
ATOM 1419 N N . LYS A 1 174 ? -17.295 -5.075 38.333 1.00 94.75 174 LYS A N 1
ATOM 1420 C CA . LYS A 1 174 ? -18.082 -5.651 37.236 1.00 94.75 174 LYS A CA 1
ATOM 1421 C C . LYS A 1 174 ? -18.076 -4.728 36.027 1.00 94.75 174 LYS A C 1
ATOM 1423 O O . LYS A 1 174 ? -18.009 -3.509 36.175 1.00 94.75 174 LYS A O 1
ATOM 1428 N N . PHE A 1 175 ? -18.191 -5.295 34.832 1.00 95.69 175 PHE A N 1
ATOM 1429 C CA . PHE A 1 175 ? -18.119 -4.536 33.587 1.00 95.69 175 PHE A CA 1
ATOM 1430 C C . PHE A 1 175 ? -19.495 -4.167 33.071 1.00 95.69 175 PHE A C 1
ATOM 1432 O O . PHE A 1 175 ? -20.417 -4.975 33.135 1.00 95.69 175 PHE A O 1
ATOM 1439 N N . ILE A 1 176 ? -19.615 -2.971 32.505 1.00 94.62 176 ILE A N 1
ATOM 1440 C CA . ILE A 1 176 ? -20.811 -2.565 31.779 1.00 94.62 176 ILE A CA 1
ATOM 1441 C C . ILE A 1 176 ? -20.998 -3.498 30.578 1.00 94.62 176 ILE A C 1
ATOM 1443 O O . ILE A 1 176 ? -20.107 -3.642 29.744 1.00 94.62 176 ILE A O 1
ATOM 1447 N N . ILE A 1 177 ? -22.177 -4.105 30.474 1.00 94.06 177 ILE A N 1
ATOM 1448 C CA . ILE A 1 177 ? -22.588 -4.930 29.344 1.00 94.06 177 ILE A CA 1
ATOM 1449 C C . ILE A 1 177 ? -24.003 -4.563 28.892 1.00 94.06 177 ILE A C 1
ATOM 1451 O O . ILE A 1 177 ? -24.877 -4.260 29.709 1.00 94.06 177 ILE A O 1
ATOM 1455 N N . PRO A 1 178 ? -24.285 -4.626 27.589 1.00 90.31 178 PRO A N 1
ATOM 1456 C CA . PRO A 1 178 ? -25.647 -4.516 27.113 1.00 90.31 178 PRO A CA 1
ATOM 1457 C C . PRO A 1 178 ? -26.390 -5.847 27.091 1.00 90.31 178 PRO A C 1
ATOM 1459 O O . PRO A 1 178 ? -25.853 -6.882 26.687 1.00 90.31 178 PRO A O 1
ATOM 1462 N N . GLN A 1 179 ? -27.670 -5.813 27.455 1.00 86.31 179 GLN A N 1
ATOM 1463 C CA . GLN A 1 179 ? -28.544 -6.979 27.386 1.00 86.31 179 GLN A CA 1
ATOM 1464 C C . GLN A 1 179 ? -29.244 -7.059 26.025 1.00 86.31 179 GLN A C 1
ATOM 1466 O O . GLN A 1 179 ? -29.867 -6.104 25.565 1.00 86.31 179 GLN A O 1
ATOM 1471 N N . GLN A 1 180 ? -29.195 -8.235 25.396 1.00 76.06 180 GLN A N 1
ATOM 1472 C CA . GLN A 1 180 ? -29.725 -8.441 24.042 1.00 76.06 180 GLN A CA 1
ATOM 1473 C C . GLN A 1 180 ? -31.251 -8.300 23.933 1.00 76.06 180 GLN A C 1
ATOM 1475 O O . GLN A 1 180 ? -31.738 -7.946 22.866 1.00 76.06 180 GLN A O 1
ATOM 1480 N N . GLN A 1 181 ? -32.006 -8.589 24.998 1.00 78.06 181 GLN A N 1
ATOM 1481 C CA . GLN A 1 181 ? -33.469 -8.694 24.909 1.00 78.06 181 GLN A CA 1
ATOM 1482 C C . GLN A 1 181 ? -34.212 -7.380 25.183 1.00 78.06 181 GLN A C 1
ATOM 1484 O O . GLN A 1 181 ? -35.228 -7.132 24.547 1.00 78.06 181 GLN A O 1
ATOM 1489 N N . ASN A 1 182 ? -33.697 -6.517 26.067 1.00 76.44 182 ASN A N 1
ATOM 1490 C CA . ASN A 1 182 ? -34.445 -5.351 26.560 1.00 76.44 182 ASN A CA 1
ATOM 1491 C C . ASN A 1 182 ? -33.756 -4.012 26.290 1.00 76.44 182 ASN A C 1
ATOM 1493 O O . ASN A 1 182 ? -34.155 -2.997 26.856 1.00 76.44 182 ASN A O 1
ATOM 1497 N N . SER A 1 183 ? -32.696 -3.988 25.472 1.00 82.62 183 SER A N 1
ATOM 1498 C CA . SER A 1 183 ? -31.860 -2.804 25.192 1.00 82.62 183 SER A CA 1
ATOM 1499 C C . SER A 1 183 ? -31.227 -2.124 26.420 1.00 82.62 183 SER A C 1
ATOM 1501 O O . SER A 1 183 ? -30.479 -1.163 26.260 1.00 82.62 183 SER A O 1
ATOM 1503 N N . GLY A 1 184 ? -31.481 -2.636 27.627 1.00 88.88 184 GLY A N 1
ATOM 1504 C CA . GLY A 1 184 ? -30.935 -2.143 28.880 1.00 88.88 184 GLY A CA 1
ATOM 1505 C C . GLY A 1 184 ? -29.445 -2.430 29.029 1.00 88.88 184 GLY A C 1
ATOM 1506 O O . GLY A 1 184 ? -28.888 -3.339 28.404 1.00 88.88 184 GLY A O 1
ATOM 1507 N N . VAL A 1 185 ? -28.814 -1.647 29.895 1.00 91.88 185 VAL A N 1
ATOM 1508 C CA . VAL A 1 185 ? -27.395 -1.752 30.228 1.00 91.88 185 VAL A CA 1
ATOM 1509 C C . VAL A 1 185 ? -27.254 -2.206 31.677 1.00 91.88 185 VAL A C 1
ATOM 1511 O O . VAL A 1 185 ? -27.955 -1.714 32.558 1.00 91.88 185 VAL A O 1
ATOM 1514 N N . TYR A 1 186 ? -26.369 -3.166 31.915 1.00 93.94 186 TYR A N 1
ATOM 1515 C CA . TYR A 1 186 ? -26.184 -3.843 33.198 1.00 93.94 186 TYR A CA 1
ATOM 1516 C C . TYR A 1 186 ? -24.697 -3.969 33.511 1.00 93.94 186 TYR A C 1
ATOM 1518 O O . TYR A 1 186 ? -23.865 -3.690 32.650 1.00 93.94 186 TYR A O 1
ATOM 1526 N N . VAL A 1 187 ? -24.357 -4.408 34.719 1.00 93.62 187 VAL A N 1
ATOM 1527 C CA . VAL A 1 187 ? -22.997 -4.838 35.052 1.00 93.62 187 VAL A CA 1
ATOM 1528 C C . VAL A 1 187 ? -22.906 -6.354 35.200 1.00 93.62 187 VAL A C 1
ATOM 1530 O O . VAL A 1 187 ? -23.817 -6.984 35.735 1.00 93.62 187 VAL A O 1
ATOM 1533 N N . ASP A 1 188 ? -21.824 -6.951 34.706 1.00 92.25 188 ASP A N 1
ATOM 1534 C CA . ASP A 1 188 ? -21.581 -8.398 34.757 1.00 92.25 188 ASP A CA 1
ATOM 1535 C C . ASP A 1 188 ? -20.074 -8.709 34.644 1.00 92.25 188 ASP A C 1
ATOM 1537 O O . ASP A 1 188 ? -19.309 -7.946 34.050 1.00 92.25 188 ASP A O 1
ATOM 1541 N N . ASP A 1 189 ? -19.635 -9.839 35.196 1.00 89.69 189 ASP A N 1
ATOM 1542 C CA . ASP A 1 189 ? -18.286 -10.397 35.025 1.00 89.69 189 ASP A CA 1
ATOM 1543 C C . ASP A 1 189 ? -18.261 -11.807 34.418 1.00 89.69 189 ASP A C 1
ATOM 1545 O O . ASP A 1 189 ? -17.172 -12.349 34.215 1.00 89.69 189 ASP A O 1
ATOM 1549 N N . ILE A 1 190 ? -19.413 -12.384 34.057 1.00 84.38 190 ILE A N 1
ATOM 1550 C CA . ILE A 1 190 ? -19.512 -13.737 33.477 1.00 84.38 190 ILE A CA 1
ATOM 1551 C C . ILE A 1 190 ? -19.665 -13.702 31.939 1.00 84.38 190 ILE A C 1
ATOM 1553 O O . ILE A 1 190 ? -19.443 -14.704 31.261 1.00 84.38 190 ILE A O 1
ATOM 1557 N N . GLY A 1 191 ? -19.976 -12.549 31.335 1.00 79.31 191 GLY A N 1
ATOM 1558 C CA . GLY A 1 191 ? -20.162 -12.435 29.878 1.00 79.31 191 GLY A CA 1
ATOM 1559 C C . GLY A 1 191 ? -18.869 -12.588 29.050 1.00 79.31 191 GLY A C 1
ATOM 1560 O O . GLY A 1 191 ? -17.799 -12.243 29.538 1.00 79.31 191 GLY A O 1
ATOM 1561 N N . PRO A 1 192 ? -18.915 -13.040 27.782 1.00 85.06 192 PRO A N 1
ATOM 1562 C CA . PRO A 1 192 ? -17.730 -13.065 26.916 1.00 85.06 192 PRO A CA 1
ATOM 1563 C C . PRO A 1 192 ? -17.078 -11.668 26.810 1.00 85.06 192 PRO A C 1
ATOM 1565 O O . PRO A 1 192 ? -17.819 -10.679 26.779 1.00 85.06 192 PRO A O 1
ATOM 1568 N N . PRO A 1 193 ? -15.734 -11.564 26.728 1.00 86.06 193 PRO A N 1
ATOM 1569 C CA . PRO A 1 193 ? -15.018 -10.280 26.719 1.00 86.06 193 PRO A CA 1
ATOM 1570 C C . PRO A 1 193 ? -15.535 -9.303 25.657 1.00 86.06 193 PRO A C 1
ATOM 1572 O O . PRO A 1 193 ? -15.726 -8.124 25.921 1.00 86.06 193 PRO A O 1
ATOM 1575 N N . GLU A 1 194 ? -15.890 -9.815 24.480 1.00 86.56 194 GLU A N 1
ATOM 1576 C CA . GLU A 1 194 ? -16.402 -9.047 23.336 1.00 86.56 194 GLU A CA 1
ATOM 1577 C C . GLU A 1 194 ? -17.649 -8.200 23.652 1.00 86.56 194 GLU A C 1
ATOM 1579 O O . GLU A 1 194 ? -17.857 -7.159 23.031 1.00 86.56 194 GLU A O 1
ATOM 1584 N N . LYS A 1 195 ? -18.480 -8.630 24.615 1.00 90.50 195 LYS A N 1
ATOM 1585 C CA . LYS A 1 195 ? -19.697 -7.911 25.038 1.00 90.50 195 LYS A CA 1
ATOM 1586 C C . LYS A 1 195 ? -19.416 -6.724 25.962 1.00 90.50 195 LYS A C 1
ATOM 1588 O O . LYS A 1 195 ? -20.342 -6.000 26.316 1.00 90.50 195 LYS A O 1
ATOM 1593 N N . ARG A 1 196 ? -18.170 -6.563 26.404 1.00 93.38 196 ARG A N 1
ATOM 1594 C CA . ARG A 1 196 ? -17.745 -5.539 27.371 1.00 93.38 196 ARG A CA 1
ATOM 1595 C C . ARG A 1 196 ? -17.018 -4.379 26.699 1.00 93.38 196 ARG A C 1
ATOM 1597 O O . ARG A 1 196 ? -16.656 -3.421 27.374 1.00 93.38 196 ARG A O 1
ATOM 1604 N N . ILE A 1 197 ? -16.785 -4.469 25.385 1.00 94.44 197 ILE A N 1
ATOM 1605 C CA . ILE A 1 197 ? -15.910 -3.540 24.672 1.00 94.44 197 ILE A CA 1
ATOM 1606 C C . ILE A 1 197 ? -16.718 -2.417 24.036 1.00 94.44 197 ILE A C 1
ATOM 1608 O O . ILE A 1 197 ? -17.568 -2.618 23.157 1.00 94.44 197 ILE A O 1
ATOM 1612 N N . PHE A 1 198 ? -16.372 -1.202 24.432 1.00 94.38 198 PHE A N 1
ATOM 1613 C CA . PHE A 1 198 ? -16.903 0.026 23.880 1.00 94.38 198 PHE A CA 1
ATOM 1614 C C . PHE A 1 198 ? -15.808 0.789 23.147 1.00 94.38 198 PHE A C 1
ATOM 1616 O O . PHE A 1 198 ? -14.672 0.863 23.601 1.00 94.38 198 PHE A O 1
ATOM 1623 N N . ARG A 1 199 ? -16.163 1.389 22.018 1.00 94.81 199 ARG A N 1
ATOM 1624 C CA . ARG A 1 199 ? -15.356 2.401 21.355 1.00 94.81 199 ARG A CA 1
ATOM 1625 C C . ARG A 1 199 ? -15.726 3.764 21.918 1.00 94.81 199 ARG A C 1
ATOM 1627 O O . ARG A 1 199 ? -16.900 4.142 21.891 1.00 94.81 199 ARG A O 1
ATOM 1634 N N . LEU A 1 200 ? -14.727 4.477 22.411 1.00 94.62 200 LEU A N 1
ATOM 1635 C CA . LEU A 1 200 ? -14.840 5.864 22.820 1.00 94.62 200 LEU A CA 1
ATOM 1636 C C . LEU A 1 200 ? -14.417 6.754 21.645 1.00 94.62 200 LEU A C 1
ATOM 1638 O O . LEU A 1 200 ? -13.264 6.715 21.224 1.00 94.62 200 LEU A O 1
ATOM 1642 N N . GLU A 1 201 ? -15.366 7.513 21.102 1.00 94.25 201 GLU A N 1
ATOM 1643 C CA . GLU A 1 201 ? -15.162 8.472 20.009 1.00 94.25 201 GLU A CA 1
ATOM 1644 C C . GLU A 1 201 ? -15.177 9.884 20.606 1.00 94.25 201 GLU A C 1
ATOM 1646 O O . GLU A 1 201 ? -16.160 10.273 21.237 1.00 94.25 201 GLU A O 1
ATOM 1651 N N . HIS A 1 202 ? -14.121 10.665 20.431 1.00 92.81 202 HIS A N 1
ATOM 1652 C CA . HIS A 1 202 ? -14.081 12.064 20.827 1.00 92.81 202 HIS A CA 1
ATOM 1653 C C . HIS A 1 202 ? -14.857 12.891 19.799 1.00 92.81 202 HIS A C 1
ATOM 1655 O O . HIS A 1 202 ? -14.630 12.822 18.595 1.00 92.81 202 HIS A O 1
ATOM 1661 N N . ILE A 1 203 ? -15.826 13.670 20.274 1.00 91.44 203 ILE A N 1
ATOM 1662 C CA . ILE A 1 203 ? -16.681 14.479 19.399 1.00 91.44 203 ILE A CA 1
ATOM 1663 C C . ILE A 1 203 ? -16.171 15.914 19.354 1.00 91.44 203 ILE A C 1
ATOM 1665 O O . ILE A 1 203 ? -16.024 16.494 18.281 1.00 91.44 203 ILE A O 1
ATOM 1669 N N . ARG A 1 204 ? -15.937 16.499 20.529 1.00 87.56 204 ARG A N 1
ATOM 1670 C CA . ARG A 1 204 ? -15.411 17.856 20.740 1.00 87.56 204 ARG A CA 1
ATOM 1671 C C . ARG A 1 204 ? -15.188 18.060 22.230 1.00 87.56 204 ARG A C 1
ATOM 1673 O O . ARG A 1 204 ? -15.885 17.434 23.008 1.00 87.56 204 ARG A O 1
ATOM 1680 N N . TYR A 1 205 ? -14.303 18.975 22.618 1.00 83.69 205 TYR A N 1
ATOM 1681 C CA . TYR A 1 205 ? -14.060 19.445 23.994 1.00 83.69 205 TYR A CA 1
ATOM 1682 C C . TYR A 1 205 ? -14.714 18.625 25.130 1.00 83.69 205 TYR A C 1
ATOM 1684 O O . TYR A 1 205 ? -15.799 18.960 25.610 1.00 83.69 205 TYR A O 1
ATOM 1692 N N . ARG A 1 206 ? -14.040 17.556 25.581 1.00 84.12 206 ARG A N 1
ATOM 1693 C CA . ARG A 1 206 ? -14.479 16.661 26.678 1.00 84.12 206 ARG A CA 1
ATOM 1694 C C . ARG A 1 206 ? -15.818 15.936 26.469 1.00 84.12 206 ARG A C 1
ATOM 1696 O O . ARG A 1 206 ? -16.268 15.248 27.382 1.00 84.12 206 ARG A O 1
ATOM 1703 N N . GLU A 1 207 ? -16.440 16.066 25.306 1.00 91.69 207 GLU A N 1
ATOM 1704 C CA . GLU A 1 207 ? -17.606 15.312 24.871 1.00 91.69 207 GLU A CA 1
ATOM 1705 C C . GLU A 1 207 ? -17.158 14.099 24.059 1.00 91.69 207 GLU A C 1
ATOM 1707 O O . GLU A 1 207 ? -16.474 14.211 23.038 1.00 91.69 207 GLU A O 1
ATOM 1712 N N . TYR A 1 208 ? -17.615 12.934 24.487 1.00 93.25 208 TYR A N 1
ATOM 1713 C CA . TYR A 1 208 ? -17.320 11.661 23.860 1.00 93.25 208 TYR A CA 1
ATOM 1714 C C . TYR A 1 208 ? -18.613 10.931 23.534 1.00 93.25 208 TYR A C 1
ATOM 1716 O O . TYR A 1 208 ? -19.644 11.115 24.179 1.00 93.25 208 TYR A O 1
ATOM 1724 N N . ARG A 1 209 ? -18.562 10.049 22.551 1.00 94.31 209 ARG A N 1
ATOM 1725 C CA . ARG A 1 209 ? -19.623 9.105 22.244 1.00 94.31 209 ARG A CA 1
ATOM 1726 C C . ARG A 1 209 ? -19.122 7.710 22.567 1.00 94.31 209 ARG A C 1
ATOM 1728 O O . ARG A 1 209 ? -18.038 7.319 22.145 1.00 94.31 209 ARG A O 1
ATOM 1735 N N . LEU A 1 210 ? -19.930 6.957 23.305 1.00 93.88 210 LEU A N 1
ATOM 1736 C CA . LEU A 1 210 ? -19.600 5.593 23.685 1.00 93.88 210 LEU A CA 1
ATOM 1737 C C . LEU A 1 210 ? -20.416 4.604 22.848 1.00 93.88 210 LEU A C 1
ATOM 1739 O O . LEU A 1 210 ? -21.639 4.542 22.965 1.00 93.88 210 LEU A O 1
ATOM 1743 N N . ARG A 1 211 ? -19.746 3.832 21.995 1.00 94.06 211 ARG A N 1
ATOM 1744 C CA . ARG A 1 211 ? -20.367 2.897 21.050 1.00 94.06 211 ARG A CA 1
ATOM 1745 C C . ARG A 1 211 ? -20.015 1.461 21.411 1.00 94.06 211 ARG A C 1
ATOM 1747 O O . ARG A 1 211 ? -18.845 1.112 21.473 1.00 94.06 211 ARG A O 1
ATOM 1754 N N . HIS A 1 212 ? -21.006 0.599 21.597 1.00 93.31 212 HIS A N 1
ATOM 1755 C CA . HIS A 1 212 ? -20.755 -0.821 21.840 1.00 93.31 212 HIS A CA 1
ATOM 1756 C C . HIS A 1 212 ? -20.265 -1.510 20.556 1.00 93.31 212 HIS A C 1
ATOM 1758 O O . HIS A 1 212 ? -20.929 -1.434 19.518 1.00 93.31 212 HIS A O 1
ATOM 1764 N N . CYS A 1 213 ? -19.115 -2.189 20.613 1.00 90.88 213 CYS A N 1
ATOM 1765 C CA . CYS A 1 213 ? -18.432 -2.683 19.412 1.00 90.88 213 CYS A CA 1
ATOM 1766 C C . CYS A 1 213 ? -19.208 -3.786 18.679 1.00 90.88 213 CYS A C 1
ATOM 1768 O O . CYS A 1 213 ? -19.218 -3.808 17.449 1.00 90.88 213 CYS A O 1
ATOM 1770 N N . GLN A 1 214 ? -19.880 -4.685 19.408 1.00 89.88 214 GLN A N 1
ATOM 1771 C CA . GLN A 1 214 ? -20.572 -5.823 18.793 1.00 89.88 214 GLN A CA 1
ATOM 1772 C C . GLN A 1 214 ? -21.880 -5.419 18.098 1.00 89.88 214 GLN A C 1
ATOM 1774 O O . GLN A 1 214 ? -22.175 -5.903 17.009 1.00 89.88 214 GLN A O 1
ATOM 1779 N N . SER A 1 215 ? -22.680 -4.552 18.724 1.00 88.62 215 SER A N 1
ATOM 1780 C CA . SER A 1 215 ? -23.990 -4.143 18.192 1.00 88.62 215 SER A CA 1
ATOM 1781 C C . SER A 1 215 ? -23.942 -2.851 17.378 1.00 88.62 215 SER A C 1
ATOM 1783 O O . SER A 1 215 ? -24.939 -2.506 16.75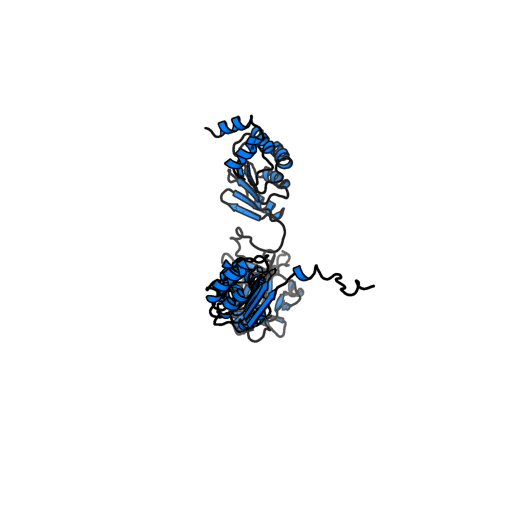1 1.00 88.62 215 SER A O 1
ATOM 1785 N N . ASN A 1 216 ? -22.815 -2.129 17.385 1.00 87.56 216 ASN A N 1
ATOM 1786 C CA . ASN A 1 216 ? -22.662 -0.813 16.756 1.00 87.56 216 ASN A CA 1
ATOM 1787 C C . ASN A 1 216 ? -23.688 0.236 17.246 1.00 87.56 216 ASN A C 1
ATOM 1789 O O . ASN A 1 216 ? -24.000 1.204 16.556 1.00 87.56 216 ASN A O 1
ATOM 1793 N N . THR A 1 217 ? -24.228 0.047 18.446 1.00 88.31 217 THR A N 1
ATOM 1794 C CA . THR A 1 217 ? -25.212 0.939 19.071 1.00 88.31 217 THR A CA 1
ATOM 1795 C C . THR A 1 217 ? -24.529 1.887 20.043 1.00 88.31 217 THR A C 1
ATOM 1797 O O . THR A 1 217 ? -23.549 1.515 20.691 1.00 88.31 217 THR A O 1
ATOM 1800 N N . ILE A 1 218 ? -25.077 3.086 20.199 1.00 87.94 218 ILE A N 1
ATOM 1801 C CA . ILE A 1 218 ? -24.526 4.118 21.073 1.00 87.94 218 ILE A CA 1
ATOM 1802 C C . ILE A 1 218 ? -25.181 3.999 22.450 1.00 87.94 218 ILE A C 1
ATOM 1804 O O . ILE A 1 218 ? -26.388 3.755 22.556 1.00 87.94 218 ILE A O 1
ATOM 1808 N N . LEU A 1 219 ? -24.381 4.140 23.509 1.00 85.06 219 LEU A N 1
ATOM 1809 C CA . LEU A 1 219 ? -24.898 4.262 24.864 1.00 85.06 219 LEU A CA 1
ATOM 1810 C C . LEU A 1 219 ? -25.725 5.538 24.949 1.00 85.06 219 LEU A C 1
ATOM 1812 O O . LEU A 1 219 ? -25.205 6.641 24.790 1.00 85.06 219 LEU A O 1
ATOM 1816 N N . CYS A 1 220 ? -27.022 5.368 25.170 1.00 83.00 220 CYS A N 1
ATOM 1817 C CA . CYS A 1 220 ? -27.977 6.449 25.166 1.00 83.00 220 CYS A CA 1
ATOM 1818 C C . CYS A 1 220 ? -28.725 6.508 26.498 1.00 83.00 220 CYS A C 1
ATOM 1820 O O . CYS A 1 220 ? -28.992 5.523 27.185 1.00 83.00 220 CYS A O 1
ATOM 1822 N N . ILE A 1 221 ? -29.102 7.718 26.846 1.00 75.94 221 ILE A N 1
ATOM 1823 C CA . ILE A 1 221 ? -29.943 8.059 27.969 1.00 75.94 221 ILE A CA 1
ATOM 1824 C C . ILE A 1 221 ? -31.301 8.393 27.385 1.00 75.94 221 ILE A C 1
ATOM 1826 O O . ILE A 1 221 ? -31.480 9.396 26.691 1.00 75.94 221 ILE A O 1
ATOM 1830 N N . TYR A 1 222 ? -32.274 7.529 27.633 1.00 70.06 222 TYR A N 1
ATOM 1831 C CA . TYR A 1 222 ? -33.619 7.731 27.117 1.00 70.06 222 TYR A CA 1
ATOM 1832 C C . TYR A 1 222 ? -34.204 9.036 27.678 1.00 70.06 222 TYR A C 1
ATOM 1834 O O . TYR A 1 222 ? -34.126 9.263 28.875 1.00 70.06 222 TYR A O 1
ATOM 1842 N N . GLN A 1 223 ? -34.754 9.935 26.862 1.00 58.16 223 GLN A N 1
ATOM 1843 C CA . GLN A 1 223 ? -35.052 11.318 27.282 1.00 58.16 223 GLN A CA 1
ATOM 1844 C C . GLN A 1 223 ? -36.072 11.422 28.441 1.00 58.16 223 GLN A C 1
ATOM 1846 O O . GLN A 1 223 ? -35.998 12.352 29.244 1.00 58.16 223 GLN A O 1
ATOM 1851 N N . GLU A 1 224 ? -36.954 10.429 28.601 1.00 61.25 224 GLU A N 1
ATOM 1852 C CA . GLU A 1 224 ? -37.882 10.325 29.744 1.00 61.25 224 GLU A CA 1
ATOM 1853 C C . GLU A 1 224 ? -37.174 10.000 31.081 1.00 61.25 224 GLU A C 1
ATOM 1855 O O . GLU A 1 224 ? -37.730 10.216 32.158 1.00 61.25 224 GLU A O 1
ATOM 1860 N N . SER A 1 225 ? -35.907 9.569 31.039 1.00 56.59 225 SER A N 1
ATOM 1861 C CA . SER A 1 225 ? -35.065 9.262 32.210 1.00 56.59 225 SER A CA 1
ATOM 1862 C C . SER A 1 225 ? -34.569 10.482 32.983 1.00 56.59 225 SER A C 1
ATOM 1864 O O . SER A 1 225 ? -34.056 10.363 34.097 1.00 56.59 225 SER A O 1
ATOM 1866 N N . LEU A 1 226 ? -34.713 11.690 32.438 1.00 60.94 226 LEU A N 1
ATOM 1867 C CA . LEU A 1 226 ? -34.235 12.883 33.136 1.00 60.94 226 LEU A CA 1
ATOM 1868 C C . LEU A 1 226 ? -35.050 13.171 34.405 1.00 60.94 226 LEU A C 1
ATOM 1870 O O . LEU A 1 226 ? -34.512 13.761 35.339 1.00 60.94 226 LEU A O 1
ATOM 1874 N N . ASN A 1 227 ? -36.276 12.645 34.510 1.00 62.09 227 ASN A N 1
ATOM 1875 C CA . ASN A 1 227 ? -37.164 12.917 35.642 1.00 62.09 227 ASN A CA 1
ATOM 1876 C C . ASN A 1 227 ? -37.273 11.766 36.658 1.00 62.09 227 ASN A C 1
ATOM 1878 O O . ASN A 1 227 ? -37.419 12.053 37.838 1.00 62.09 227 ASN A O 1
ATOM 1882 N N . ASN A 1 228 ? -37.073 10.504 36.257 1.00 59.91 228 ASN A N 1
ATOM 1883 C CA . ASN A 1 228 ? -37.139 9.326 37.144 1.00 59.91 228 ASN A CA 1
ATOM 1884 C C . ASN A 1 228 ? -35.851 8.489 37.053 1.00 59.91 228 ASN A C 1
ATOM 1886 O O . ASN A 1 228 ? -35.075 8.686 36.125 1.00 59.91 228 ASN A O 1
ATOM 1890 N N . GLU A 1 229 ? -35.584 7.621 38.029 1.00 70.44 229 GLU A N 1
ATOM 1891 C CA . GLU A 1 229 ? -34.453 6.670 38.109 1.00 70.44 229 GLU A CA 1
ATOM 1892 C C . GLU A 1 229 ? -34.518 5.629 36.979 1.00 70.44 229 GLU A C 1
ATOM 1894 O O . GLU A 1 229 ? -34.766 4.447 37.190 1.00 70.44 229 GLU A O 1
ATOM 1899 N N . ALA A 1 230 ? -34.442 6.096 35.736 1.00 69.19 230 ALA A N 1
ATOM 1900 C CA . ALA A 1 230 ? -34.726 5.267 34.588 1.00 69.19 230 ALA A CA 1
ATOM 1901 C C . ALA A 1 230 ? -33.439 4.617 34.066 1.00 69.19 230 ALA A C 1
ATOM 1903 O O . ALA A 1 230 ? -32.344 5.191 34.167 1.00 69.19 230 ALA A O 1
ATOM 1904 N N . PRO A 1 231 ? -33.576 3.425 33.481 1.00 78.06 231 PRO A N 1
ATOM 1905 C CA . PRO A 1 231 ? -32.440 2.656 33.018 1.00 78.06 231 PRO A CA 1
ATOM 1906 C C . PRO A 1 231 ? -31.769 3.293 31.803 1.00 78.06 231 PRO A C 1
ATOM 1908 O O . PRO A 1 231 ? -32.426 3.950 30.989 1.00 78.06 231 PRO A O 1
ATOM 1911 N N . LEU A 1 232 ? -30.461 3.064 31.646 1.00 78.69 232 LEU A N 1
ATOM 1912 C CA . LEU A 1 232 ? -29.802 3.355 30.374 1.00 78.69 232 LEU A CA 1
ATOM 1913 C C . LEU A 1 232 ? -30.178 2.332 29.322 1.00 78.69 232 LEU A C 1
ATOM 1915 O O . LEU A 1 232 ? -30.365 1.146 29.605 1.00 78.69 232 LEU A O 1
ATOM 1919 N N . VAL A 1 233 ? -30.240 2.821 28.088 1.00 81.81 233 VAL A N 1
ATOM 1920 C CA . VAL A 1 233 ? -30.678 2.052 26.934 1.00 81.81 233 VAL A CA 1
ATOM 1921 C C . VAL A 1 233 ? -29.665 2.234 25.811 1.00 81.81 233 VAL A C 1
ATOM 1923 O O . VAL A 1 233 ? -29.190 3.337 25.552 1.00 81.81 233 VAL A O 1
ATOM 1926 N N . LEU A 1 234 ? -29.325 1.172 25.095 1.00 75.06 234 LEU A N 1
ATOM 1927 C CA . LEU A 1 234 ? -28.569 1.312 23.857 1.00 75.06 234 LEU A CA 1
ATOM 1928 C C . LEU A 1 234 ? -29.487 1.731 22.713 1.00 75.06 234 LEU A C 1
ATOM 1930 O O . LEU A 1 234 ? -30.513 1.099 22.469 1.00 75.06 234 LEU A O 1
ATOM 1934 N N . ASN A 1 235 ? -29.088 2.757 21.963 1.00 78.00 235 ASN A N 1
ATOM 1935 C CA . ASN A 1 235 ? -29.829 3.206 20.792 1.00 78.00 235 ASN A CA 1
ATOM 1936 C C . ASN A 1 235 ? -28.871 3.485 19.625 1.00 78.00 235 ASN A C 1
ATOM 1938 O O . ASN A 1 235 ? -27.867 4.174 19.776 1.00 78.00 235 ASN A O 1
ATOM 1942 N N . ALA A 1 236 ? -29.161 2.924 18.451 1.00 71.94 236 ALA A N 1
ATOM 1943 C CA . ALA A 1 236 ? -28.346 3.126 17.252 1.00 71.94 236 ALA A CA 1
ATOM 1944 C C . ALA A 1 236 ? -28.472 4.545 16.665 1.00 71.94 236 ALA A C 1
ATOM 1946 O O . ALA A 1 236 ? -27.560 5.002 15.984 1.00 71.94 236 ALA A O 1
ATOM 1947 N N . ASN A 1 237 ? -29.584 5.238 16.929 1.00 78.88 237 ASN A N 1
ATOM 1948 C CA . ASN A 1 237 ? -29.989 6.448 16.208 1.00 78.88 237 ASN A CA 1
ATOM 1949 C C . ASN A 1 237 ? -29.774 7.744 17.002 1.00 78.88 237 ASN A C 1
ATOM 1951 O O . ASN A 1 237 ? -30.399 8.761 16.700 1.00 78.88 237 ASN A O 1
ATOM 1955 N N . THR A 1 238 ? -28.952 7.729 18.052 1.00 82.12 238 THR A N 1
ATOM 1956 C CA . THR A 1 238 ? -28.819 8.881 18.951 1.00 82.12 238 THR A CA 1
ATOM 1957 C C . THR A 1 238 ? -27.448 9.520 18.832 1.00 82.12 238 THR A C 1
ATOM 1959 O O . THR A 1 238 ? -26.429 8.847 18.757 1.00 82.12 238 THR A O 1
ATOM 1962 N N . ASN A 1 239 ? -27.419 10.852 18.842 1.00 84.25 239 ASN A N 1
ATOM 1963 C CA . ASN A 1 239 ? -26.183 11.640 18.832 1.00 84.25 239 ASN A CA 1
ATOM 1964 C C . ASN A 1 239 ? -25.784 12.094 20.238 1.00 84.25 239 ASN A C 1
ATOM 1966 O O . ASN A 1 239 ? -25.133 13.124 20.395 1.00 84.25 239 ASN A O 1
ATOM 1970 N N . GLN A 1 240 ? -26.217 11.366 21.267 1.00 87.12 240 GLN A N 1
ATOM 1971 C CA . GLN A 1 240 ? -25.904 11.749 22.632 1.00 87.12 240 GLN A CA 1
ATOM 1972 C C . GLN A 1 240 ? -24.411 11.612 22.900 1.00 87.12 240 GLN A C 1
ATOM 1974 O O . GLN A 1 240 ? -23.767 10.653 22.469 1.00 87.12 240 GLN A O 1
ATOM 1979 N N . THR A 1 241 ? -23.885 12.596 23.617 1.00 91.50 241 THR A N 1
ATOM 1980 C CA . THR A 1 241 ? -22.508 12.615 24.083 1.00 91.50 241 THR A CA 1
ATOM 1981 C C . THR A 1 241 ? -22.474 12.559 25.605 1.00 91.50 241 THR A C 1
ATOM 1983 O O . THR A 1 241 ? -23.437 12.912 26.298 1.00 91.50 241 THR A O 1
ATOM 1986 N N . LEU A 1 242 ? -21.353 12.069 26.112 1.00 92.69 242 LEU A N 1
ATOM 1987 C CA . LEU A 1 242 ? -21.028 11.929 27.517 1.00 92.69 242 LEU A CA 1
ATOM 1988 C C . LEU A 1 242 ? -19.781 12.758 27.817 1.00 92.69 242 LEU A C 1
ATOM 1990 O O . LEU A 1 242 ? -18.910 12.898 26.960 1.00 92.69 242 LEU A O 1
ATOM 1994 N N . THR A 1 243 ? -19.659 13.253 29.040 1.00 92.12 243 THR A N 1
ATOM 1995 C CA . THR A 1 243 ? -18.418 13.832 29.551 1.00 92.12 243 THR A CA 1
ATOM 1996 C C . THR A 1 243 ? -17.871 12.964 30.674 1.00 92.12 243 THR A C 1
ATOM 1998 O O . THR A 1 243 ? -18.619 12.327 31.417 1.00 92.12 243 THR A O 1
ATOM 2001 N N . PHE A 1 244 ? -16.548 12.919 30.782 1.00 92.31 244 PHE A N 1
ATOM 2002 C CA . PHE A 1 244 ? -15.848 12.123 31.782 1.00 92.31 244 PHE A CA 1
ATOM 2003 C C . PHE A 1 244 ? -15.091 13.060 32.716 1.00 92.31 244 PHE A C 1
ATOM 2005 O O . PHE A 1 244 ? -14.285 13.878 32.269 1.00 92.31 244 PHE A O 1
ATOM 2012 N N . GLU A 1 245 ? -15.360 12.955 34.012 1.00 91.88 245 GLU A N 1
ATOM 2013 C CA . GLU A 1 245 ? -14.725 13.766 35.051 1.00 91.88 245 GLU A CA 1
ATOM 2014 C C . GLU A 1 245 ? -13.922 12.863 35.983 1.00 91.88 245 GLU A C 1
ATOM 2016 O O . GLU A 1 245 ? -14.475 11.931 36.562 1.00 91.88 245 GLU A O 1
ATOM 2021 N N . SER A 1 246 ? -12.621 13.117 36.124 1.00 90.94 246 SER A N 1
ATOM 2022 C CA . SER A 1 246 ? -11.741 12.308 36.971 1.00 90.94 246 SER A CA 1
ATOM 2023 C C . SER A 1 246 ? -12.098 12.437 38.455 1.00 90.94 246 SER A C 1
ATOM 2025 O O . SER A 1 246 ? -12.366 13.532 38.956 1.00 90.94 246 SER A O 1
ATOM 2027 N N . VAL A 1 247 ? -12.049 11.326 39.188 1.00 90.88 247 VAL A N 1
ATOM 2028 C CA . VAL A 1 247 ? -12.278 11.302 40.637 1.00 90.88 247 VAL A CA 1
ATOM 2029 C C . VAL A 1 247 ? -10.994 11.718 41.361 1.00 90.88 247 VAL A C 1
ATOM 2031 O O . VAL A 1 247 ? -10.077 10.925 41.580 1.00 90.88 247 VAL A O 1
ATOM 2034 N N . GLY A 1 248 ? -10.924 12.988 41.762 1.00 85.88 248 GLY A N 1
ATOM 2035 C CA . GLY A 1 248 ? -9.755 13.536 42.454 1.00 85.88 248 GLY A CA 1
ATOM 2036 C C . GLY A 1 248 ? -8.509 13.573 41.562 1.00 85.88 248 GLY A C 1
ATOM 2037 O O . GLY A 1 248 ? -8.606 13.827 40.364 1.00 85.88 248 GLY A O 1
ATOM 2038 N N . ASN A 1 249 ? -7.335 13.321 42.150 1.00 76.75 249 ASN A N 1
ATOM 2039 C CA . ASN A 1 249 ? -6.051 13.299 41.430 1.00 76.75 249 ASN A CA 1
ATOM 2040 C C . ASN A 1 249 ? -5.727 11.928 40.806 1.00 76.75 249 ASN A C 1
ATOM 2042 O O . ASN A 1 249 ? -4.648 11.749 40.240 1.00 76.75 249 ASN A O 1
ATOM 2046 N N . ASN A 1 250 ? -6.628 10.950 40.933 1.00 67.06 250 ASN A N 1
ATOM 2047 C CA . ASN A 1 250 ? -6.432 9.613 40.394 1.00 67.06 250 ASN A CA 1
ATOM 2048 C C . ASN A 1 250 ? -6.986 9.564 38.967 1.00 67.06 250 ASN A C 1
ATOM 2050 O O . ASN A 1 250 ? -8.195 9.503 38.759 1.00 67.06 250 ASN A O 1
ATOM 2054 N N . ASN A 1 251 ? -6.095 9.535 37.975 1.00 75.19 251 ASN A N 1
ATOM 2055 C CA . ASN A 1 251 ? -6.442 9.459 36.547 1.00 75.19 251 ASN A CA 1
ATOM 2056 C C . ASN A 1 251 ? -7.014 8.092 36.110 1.00 75.19 251 ASN A C 1
ATOM 2058 O O . ASN A 1 251 ? -7.007 7.776 34.927 1.00 75.19 251 ASN A O 1
ATOM 2062 N N . SER A 1 252 ? -7.453 7.248 37.044 1.00 84.69 252 SER A N 1
ATOM 2063 C CA . SER A 1 252 ? -7.965 5.903 36.763 1.00 84.69 252 SER A CA 1
ATOM 2064 C C . SER A 1 252 ? -9.454 5.742 37.058 1.00 84.69 252 SER A C 1
ATOM 2066 O O . SER A 1 252 ? -10.028 4.725 36.676 1.00 84.69 252 SER A O 1
ATOM 2068 N N . GLU A 1 253 ? -10.082 6.704 37.737 1.00 93.69 253 GLU A N 1
ATOM 2069 C CA . GLU A 1 253 ? -11.498 6.669 38.105 1.00 93.69 253 GLU A CA 1
ATOM 2070 C C . GLU A 1 253 ? -12.227 7.867 37.508 1.00 93.69 253 GLU A C 1
ATOM 2072 O O . GLU A 1 253 ? -11.748 8.999 37.591 1.00 93.69 253 GLU A O 1
ATOM 2077 N N . TYR A 1 254 ? -13.413 7.625 36.956 1.00 94.56 254 TYR A N 1
ATOM 2078 C CA . TYR A 1 254 ? -14.213 8.641 36.289 1.00 94.56 254 TYR A CA 1
ATOM 2079 C C . TYR A 1 254 ? -15.672 8.609 36.746 1.00 94.56 254 TYR A C 1
ATOM 2081 O O . TYR A 1 254 ? -16.265 7.542 36.924 1.00 94.56 254 TYR A O 1
ATOM 2089 N N . TYR A 1 255 ? -16.260 9.796 36.866 1.00 94.50 255 TYR A N 1
ATOM 2090 C CA . TYR A 1 255 ? -17.699 10.017 36.787 1.00 94.50 255 TYR A CA 1
ATOM 2091 C C . TYR A 1 255 ? -18.084 10.211 35.320 1.00 94.50 255 TYR A C 1
ATOM 2093 O O . TYR A 1 255 ? -17.428 10.965 34.598 1.00 94.50 255 TYR A O 1
ATOM 2101 N N . ILE A 1 256 ? -19.147 9.537 34.880 1.00 94.06 256 ILE A N 1
ATOM 2102 C CA . ILE A 1 256 ? -19.630 9.606 33.496 1.00 94.06 256 ILE A CA 1
ATOM 2103 C C . ILE A 1 256 ? -20.948 10.377 33.483 1.00 94.06 256 ILE A C 1
ATOM 2105 O O . ILE A 1 256 ? -21.950 9.933 34.051 1.00 94.06 256 ILE A O 1
ATOM 2109 N N . TRP A 1 257 ? -20.947 11.538 32.836 1.00 92.44 257 TRP A N 1
ATOM 2110 C CA . TRP A 1 257 ? -22.073 12.464 32.809 1.00 92.44 257 TRP A CA 1
ATOM 2111 C C . TRP A 1 257 ? -22.683 12.559 31.417 1.00 92.44 257 TRP A C 1
ATOM 2113 O O . TRP A 1 257 ? -21.964 12.498 30.425 1.00 92.44 257 TRP A O 1
ATOM 2123 N N . PRO A 1 258 ? -23.987 12.821 31.299 1.00 91.31 258 PRO A N 1
ATOM 2124 C CA . PRO A 1 258 ? -24.576 13.220 30.029 1.00 91.31 258 PRO A CA 1
ATOM 2125 C C . PRO A 1 258 ? -24.255 14.685 29.727 1.00 91.31 258 PRO A C 1
ATOM 2127 O O . PRO A 1 258 ? -24.562 15.561 30.537 1.00 91.31 258 PRO A O 1
ATOM 2130 N N . THR A 1 259 ? -23.720 14.978 28.542 1.00 85.94 259 THR A N 1
ATOM 2131 C CA . THR A 1 259 ? -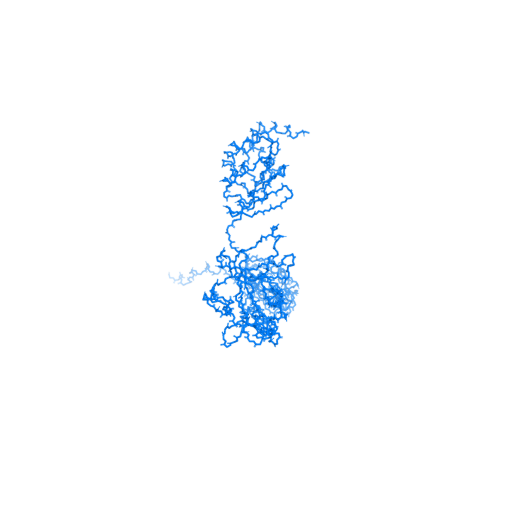23.271 16.333 28.175 1.00 85.94 259 THR A CA 1
ATOM 2132 C C . THR A 1 259 ? -24.378 17.390 28.252 1.00 85.94 259 THR A C 1
ATOM 2134 O O . THR A 1 259 ? -24.136 18.534 28.629 1.00 85.94 259 THR A O 1
ATOM 2137 N N . HIS A 1 260 ? -25.618 17.034 27.905 1.00 80.38 260 HIS A N 1
ATOM 2138 C CA . HIS A 1 260 ? -26.720 17.997 27.781 1.00 80.38 260 HIS A CA 1
ATOM 2139 C C . HIS A 1 260 ? -27.510 18.252 29.073 1.00 80.38 260 HIS A C 1
ATOM 2141 O O . HIS A 1 260 ? -28.586 18.854 29.023 1.00 80.38 260 HIS A O 1
ATOM 2147 N N . GLN A 1 261 ? -27.015 17.832 30.240 1.00 69.44 261 GLN A N 1
ATOM 2148 C CA . GLN A 1 261 ? -27.673 18.202 31.490 1.00 69.44 261 GLN A CA 1
ATOM 2149 C C . GLN A 1 261 ? -27.479 19.692 31.781 1.00 69.44 261 GLN A C 1
ATOM 2151 O O . GLN A 1 261 ? -26.365 20.175 31.983 1.00 69.44 261 GLN A O 1
ATOM 2156 N N . ARG A 1 262 ? -28.592 20.436 31.820 1.00 52.50 262 ARG A N 1
ATOM 2157 C CA . ARG A 1 262 ? -28.582 21.830 32.274 1.00 52.50 262 ARG A CA 1
ATOM 2158 C C . ARG A 1 262 ? -28.039 21.892 33.710 1.00 52.50 262 ARG A C 1
ATOM 2160 O O . ARG A 1 262 ? -28.362 21.012 34.507 1.00 52.50 262 ARG A O 1
ATOM 2167 N N . PRO A 1 263 ? -27.278 22.939 34.072 1.00 47.91 263 PRO A N 1
ATOM 2168 C CA . PRO A 1 263 ? -26.653 23.104 35.386 1.00 47.91 263 PRO A CA 1
ATOM 2169 C C . PRO A 1 263 ? -27.657 23.467 36.499 1.00 47.91 263 PRO A C 1
ATOM 2171 O O . PRO A 1 263 ? -27.417 24.354 37.312 1.00 47.91 263 PRO A O 1
ATOM 2174 N N . THR A 1 264 ? -28.800 22.791 36.553 1.00 54.19 264 THR A N 1
ATOM 2175 C CA . THR A 1 264 ? -29.702 22.830 37.703 1.00 54.19 264 THR A CA 1
ATOM 2176 C C . THR A 1 264 ? -29.256 21.802 38.744 1.00 54.19 264 THR A C 1
ATOM 2178 O O . THR A 1 264 ? -28.596 20.818 38.422 1.00 54.19 264 THR A O 1
ATOM 2181 N N . THR A 1 265 ? -29.616 22.035 40.002 1.00 51.50 265 THR A N 1
ATOM 2182 C CA . THR A 1 265 ? -29.090 21.441 41.251 1.00 51.50 265 THR A CA 1
ATOM 2183 C C . THR A 1 265 ? -29.199 19.917 41.427 1.00 51.50 265 THR A C 1
ATOM 2185 O O . THR A 1 265 ? -28.940 19.412 42.514 1.00 51.50 265 THR A O 1
ATOM 2188 N N . ARG A 1 266 ? -29.549 19.152 40.391 1.00 71.19 266 ARG A N 1
ATOM 2189 C CA . ARG A 1 266 ? -29.599 17.685 40.421 1.00 71.19 266 ARG A CA 1
ATOM 2190 C C . ARG A 1 266 ? -28.901 17.118 39.194 1.00 71.19 266 ARG A C 1
ATOM 2192 O O . ARG A 1 266 ? -29.552 16.620 38.279 1.00 71.19 266 ARG A O 1
ATOM 2199 N N . ARG A 1 267 ? -27.570 17.233 39.158 1.00 85.19 267 ARG A N 1
ATOM 2200 C CA . ARG A 1 267 ? -26.775 16.535 38.143 1.00 85.19 267 ARG A CA 1
ATOM 2201 C C . ARG A 1 267 ? -26.973 15.035 38.348 1.00 85.19 267 ARG A C 1
ATOM 2203 O O . AR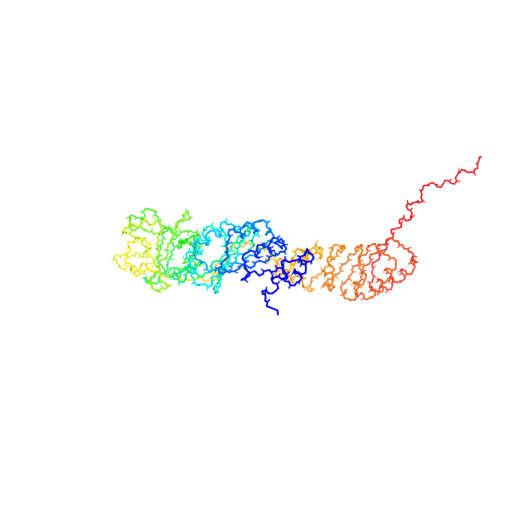G A 1 267 ? -26.724 14.534 39.448 1.00 85.19 267 ARG A O 1
ATOM 2210 N N . LYS A 1 268 ? -27.454 14.342 37.318 1.00 89.31 268 LYS A N 1
ATOM 2211 C CA . LYS A 1 268 ? -27.500 12.883 37.322 1.00 89.31 268 LYS A CA 1
ATOM 2212 C C . LYS A 1 268 ? -26.241 12.337 36.667 1.00 89.31 268 LYS A C 1
ATOM 2214 O O . LYS A 1 268 ? -25.870 12.786 35.584 1.00 89.31 268 LYS A O 1
ATOM 2219 N N . VAL A 1 269 ? -25.633 11.355 37.307 1.00 92.56 269 VAL A N 1
ATOM 2220 C CA . VAL A 1 269 ? -24.440 10.648 36.837 1.00 92.56 269 VAL A CA 1
ATOM 2221 C C . VAL A 1 269 ? -24.813 9.204 36.516 1.00 92.56 269 VAL A C 1
ATOM 2223 O O . VAL A 1 269 ? -25.850 8.714 36.976 1.00 92.56 269 VAL A O 1
ATOM 2226 N N . LEU A 1 270 ? -23.984 8.532 35.722 1.00 93.38 270 LEU A N 1
ATOM 2227 C CA . LEU A 1 270 ? -24.051 7.086 35.566 1.00 93.38 270 LEU A CA 1
ATOM 2228 C C . LEU A 1 270 ? -23.917 6.393 36.931 1.00 93.38 270 LEU A C 1
ATOM 2230 O O . LEU A 1 270 ? -23.013 6.707 37.702 1.00 93.38 270 LEU A O 1
ATOM 2234 N N . ASP A 1 271 ? -24.818 5.463 37.222 1.00 94.25 271 ASP A N 1
ATOM 2235 C CA . ASP A 1 271 ? -24.954 4.824 38.529 1.00 94.25 271 ASP A CA 1
ATOM 2236 C C . ASP A 1 271 ? -25.332 3.351 38.352 1.00 94.25 271 ASP A C 1
ATOM 2238 O O . ASP A 1 271 ? -26.195 3.018 37.538 1.00 94.25 271 ASP A O 1
ATOM 2242 N N . VAL A 1 272 ? -24.683 2.454 39.093 1.00 93.69 272 VAL A N 1
ATOM 2243 C CA . VAL A 1 272 ? -25.127 1.058 39.196 1.00 93.69 272 VAL A CA 1
ATOM 2244 C C . VAL A 1 272 ? -26.196 0.977 40.277 1.00 93.69 272 VAL A C 1
ATOM 2246 O O . VAL A 1 272 ? -25.912 1.234 41.452 1.00 93.69 272 VAL A O 1
ATOM 2249 N N . TYR A 1 273 ? -27.411 0.608 39.862 1.00 90.81 273 TYR A N 1
ATOM 2250 C CA . TYR A 1 273 ? -28.592 0.542 40.714 1.00 90.81 273 TYR A CA 1
ATOM 2251 C C . TYR A 1 273 ? -28.328 -0.342 41.929 1.00 90.81 273 TYR A C 1
ATOM 2253 O O . TYR A 1 273 ? -27.990 -1.524 41.806 1.00 90.81 273 TYR A O 1
ATOM 2261 N N . ASN A 1 274 ? -28.513 0.249 43.107 1.00 83.88 274 ASN A N 1
ATOM 2262 C CA . ASN A 1 274 ? -28.503 -0.464 44.369 1.00 83.88 274 ASN A CA 1
ATOM 2263 C C . ASN A 1 274 ? -29.937 -0.714 44.804 1.00 83.88 274 ASN A C 1
ATOM 2265 O O . ASN A 1 274 ? -30.598 0.180 45.334 1.00 83.88 274 ASN A O 1
ATOM 2269 N N . ASP A 1 275 ? -30.419 -1.929 44.557 1.00 79.19 275 ASP A N 1
ATOM 2270 C CA . ASP A 1 275 ? -31.706 -2.329 45.099 1.00 79.19 275 ASP A CA 1
ATOM 2271 C C . ASP A 1 275 ? -31.634 -2.366 46.645 1.00 79.19 275 ASP A C 1
ATOM 2273 O O . ASP A 1 275 ? -30.557 -2.524 47.232 1.00 79.19 275 ASP A O 1
ATOM 2277 N N . PRO A 1 276 ? -32.765 -2.222 47.355 1.00 74.44 276 PRO A N 1
ATOM 2278 C CA . PRO A 1 276 ? -32.787 -2.276 48.819 1.00 74.44 276 PRO A CA 1
ATOM 2279 C C . PRO A 1 276 ? -32.348 -3.634 49.399 1.00 74.44 276 PRO A C 1
ATOM 2281 O O . PRO A 1 276 ? -32.167 -3.749 50.609 1.00 74.44 276 PRO A O 1
ATOM 2284 N N . TYR A 1 277 ? -32.157 -4.655 48.559 1.00 77.25 277 TYR A N 1
ATOM 2285 C CA . TYR A 1 277 ? -31.633 -5.964 48.942 1.00 77.25 277 TYR A CA 1
ATOM 2286 C C . TYR A 1 277 ? -30.103 -6.053 48.807 1.00 77.25 277 TYR A C 1
ATOM 2288 O O . TYR A 1 277 ? -29.539 -7.129 49.013 1.00 77.25 277 TYR A O 1
ATOM 2296 N N . GLY A 1 278 ? -29.423 -4.941 48.500 1.00 69.50 278 GLY A N 1
ATOM 2297 C CA . GLY A 1 278 ? -27.966 -4.857 48.447 1.00 69.50 278 GLY A CA 1
ATOM 2298 C C . GLY A 1 278 ? -27.359 -5.511 47.209 1.00 69.50 278 GLY A C 1
ATOM 2299 O O . GLY A 1 278 ? -26.229 -5.998 47.267 1.00 69.50 278 GLY A O 1
ATOM 2300 N N . ARG A 1 279 ? -28.093 -5.561 46.091 1.00 70.25 279 ARG A N 1
ATOM 2301 C CA . ARG A 1 279 ? -27.596 -6.146 44.837 1.00 70.25 279 ARG A CA 1
ATOM 2302 C C . ARG A 1 279 ? -26.692 -5.227 44.025 1.00 70.25 279 ARG A C 1
ATOM 2304 O O . ARG A 1 279 ? -26.255 -5.651 42.954 1.00 70.25 279 ARG A O 1
ATOM 2311 N N . ALA A 1 280 ? -26.380 -4.008 44.472 1.00 69.12 280 ALA A N 1
ATOM 2312 C CA . ALA A 1 280 ? -25.371 -3.240 43.748 1.00 69.12 280 ALA A CA 1
ATOM 2313 C C . ALA A 1 280 ? -24.059 -4.045 43.668 1.00 69.12 280 ALA A C 1
ATOM 2315 O O . ALA A 1 280 ? -23.651 -4.724 44.611 1.00 69.12 280 ALA A O 1
ATOM 2316 N N . GLY A 1 281 ? -23.434 -4.026 42.493 1.00 76.81 281 GLY A N 1
ATOM 2317 C CA . GLY A 1 281 ? -22.221 -4.798 42.219 1.00 76.81 281 GLY A CA 1
ATOM 2318 C C . GLY A 1 281 ? -22.436 -6.298 41.972 1.00 76.81 281 GLY A C 1
ATOM 2319 O O . GLY A 1 281 ? -21.460 -7.009 41.734 1.00 76.81 281 GLY A O 1
ATOM 2320 N N . GLN A 1 282 ? -23.676 -6.804 41.993 1.00 89.69 282 GLN A N 1
ATOM 2321 C CA . GLN A 1 282 ? -23.980 -8.164 41.538 1.00 89.69 282 GLN A CA 1
ATOM 2322 C C . GLN A 1 282 ? -24.193 -8.209 40.021 1.00 89.69 282 GLN A C 1
ATOM 2324 O O . GLN A 1 282 ? -24.587 -7.223 39.396 1.00 89.69 282 GLN A O 1
ATOM 2329 N N . ASN A 1 283 ? -23.960 -9.379 39.426 1.00 91.88 283 ASN A N 1
ATOM 2330 C CA . ASN A 1 283 ? -24.199 -9.588 38.000 1.00 91.88 283 ASN A CA 1
ATOM 2331 C C . ASN A 1 283 ? -25.677 -9.385 37.669 1.00 91.88 283 ASN A C 1
ATOM 2333 O O . ASN A 1 283 ? -26.559 -9.910 38.350 1.00 91.88 283 ASN A O 1
ATOM 2337 N N . GLY A 1 284 ? -25.938 -8.625 36.610 1.00 90.94 284 GLY A N 1
ATOM 2338 C CA . GLY A 1 284 ? -27.285 -8.235 36.215 1.00 90.94 284 GLY A CA 1
ATOM 2339 C C . GLY A 1 284 ? -27.837 -7.030 36.980 1.00 90.94 284 GLY A C 1
ATOM 2340 O O . GLY A 1 284 ? -29.003 -6.693 36.775 1.00 90.94 284 GLY A O 1
ATOM 2341 N N . ALA A 1 285 ? -27.046 -6.351 37.823 1.00 92.38 285 ALA A N 1
ATOM 2342 C CA . ALA A 1 285 ? -27.443 -5.051 38.359 1.00 92.38 285 ALA A CA 1
ATOM 2343 C C . ALA A 1 285 ? -27.518 -4.022 37.223 1.00 92.38 285 ALA A C 1
ATOM 2345 O O . ALA A 1 285 ? -26.655 -3.967 36.345 1.00 92.38 285 ALA A O 1
ATOM 2346 N N . GLN A 1 286 ? -28.588 -3.234 37.207 1.00 92.38 286 GLN A N 1
ATOM 2347 C CA . GLN A 1 286 ? -28.877 -2.303 36.123 1.00 92.38 286 GLN A CA 1
ATOM 2348 C C . GLN A 1 286 ? -28.027 -1.038 36.231 1.00 92.38 286 GLN A C 1
ATOM 2350 O O . GLN A 1 286 ? -27.821 -0.519 37.324 1.00 92.38 286 GLN A O 1
ATOM 2355 N N . VAL A 1 287 ? -27.569 -0.516 35.096 1.00 92.81 287 VAL A N 1
ATOM 2356 C CA . VAL A 1 287 ? -26.956 0.812 35.022 1.00 92.81 287 VAL A CA 1
ATOM 2357 C C . VAL A 1 287 ? -28.044 1.833 34.690 1.00 92.81 287 VAL A C 1
ATOM 2359 O O . VAL A 1 287 ? -28.815 1.668 33.740 1.00 92.81 287 VAL A O 1
ATOM 2362 N N . GLN A 1 288 ? -28.113 2.893 35.482 1.00 92.38 288 GLN A N 1
ATOM 2363 C CA . GLN A 1 288 ? -29.134 3.938 35.434 1.00 92.38 288 GLN A CA 1
ATOM 2364 C C . GLN A 1 288 ? -28.498 5.333 35.537 1.00 92.38 288 GLN A C 1
ATOM 2366 O O . GLN A 1 288 ? -27.290 5.473 35.740 1.00 92.38 288 GLN A O 1
ATOM 2371 N N . LEU A 1 289 ? -29.317 6.379 35.406 1.00 91.50 289 LEU A N 1
ATOM 2372 C CA . LEU A 1 289 ? -28.932 7.725 35.825 1.00 91.50 289 LEU A CA 1
ATOM 2373 C C . LEU A 1 289 ? -29.520 8.047 37.193 1.00 91.50 289 LEU A C 1
ATOM 2375 O O . LEU A 1 289 ? -30.742 8.078 37.357 1.00 91.50 289 LEU A O 1
ATOM 2379 N N . TYR A 1 290 ? -28.657 8.391 38.144 1.00 90.62 290 TYR A N 1
ATOM 2380 C CA . TYR A 1 290 ? -29.064 8.707 39.509 1.00 90.62 290 TYR A CA 1
ATOM 2381 C C . TYR A 1 290 ? -28.481 10.032 39.989 1.00 90.62 290 TYR A C 1
ATOM 2383 O O . TYR A 1 290 ? -27.520 10.550 39.420 1.00 90.62 290 TYR A O 1
ATOM 2391 N N . SER A 1 291 ? -29.085 10.605 41.033 1.00 91.44 291 SER A N 1
ATOM 2392 C CA . SER A 1 291 ? -28.577 11.834 41.648 1.00 91.44 291 SER A CA 1
ATOM 2393 C C . SER A 1 291 ? -27.145 11.622 42.131 1.00 91.44 291 SER A C 1
ATOM 2395 O O . SER A 1 291 ? -26.857 10.660 42.844 1.00 91.44 291 SER A O 1
ATOM 2397 N N . PHE A 1 292 ? -26.249 12.526 41.747 1.00 92.44 292 PHE A N 1
ATOM 2398 C CA . PHE A 1 292 ? -24.853 12.435 42.148 1.00 92.44 292 PHE A CA 1
ATOM 2399 C C . PHE A 1 292 ? -24.700 12.488 43.674 1.00 92.44 292 PHE A C 1
ATOM 2401 O O . PHE A 1 292 ? -25.137 13.442 44.320 1.00 92.44 292 PHE A O 1
ATOM 2408 N N . HIS A 1 293 ? -24.042 11.477 44.233 1.00 92.88 293 HIS A N 1
ATOM 2409 C CA . HIS A 1 293 ? -23.631 11.412 45.636 1.00 92.88 293 HIS A CA 1
ATOM 2410 C C . HIS A 1 293 ? -22.171 10.951 45.803 1.00 92.88 293 HIS A C 1
ATOM 2412 O O . HIS A 1 293 ? -21.713 10.771 46.929 1.00 92.88 293 HIS A O 1
ATOM 2418 N N . GLY A 1 294 ? -21.437 10.740 44.700 1.00 93.19 294 GLY A N 1
ATOM 2419 C CA . GLY A 1 294 ? -20.005 10.410 44.700 1.00 93.19 294 GLY A CA 1
ATOM 2420 C C . GLY A 1 294 ? -19.671 9.012 45.232 1.00 93.19 294 GLY A C 1
ATOM 2421 O O . GLY A 1 294 ? -18.522 8.735 45.576 1.00 93.19 294 GLY A O 1
ATOM 2422 N N . GLY A 1 295 ? -20.667 8.128 45.345 1.00 94.38 295 GLY A N 1
ATOM 2423 C CA . GLY A 1 295 ? -20.475 6.778 45.873 1.00 94.38 295 GLY A CA 1
ATOM 2424 C C . GLY A 1 295 ? -19.667 5.880 44.927 1.00 94.38 295 GLY A C 1
ATOM 2425 O O . GLY A 1 295 ? -19.562 6.167 43.735 1.00 94.38 295 GLY A O 1
ATOM 2426 N N . PRO A 1 296 ? -19.099 4.761 45.416 1.00 94.38 296 PRO A N 1
ATOM 2427 C CA . PRO A 1 296 ? -18.394 3.792 44.571 1.00 94.38 296 PRO A CA 1
ATOM 2428 C C . PRO A 1 296 ? -19.214 3.274 43.380 1.00 94.38 296 PRO A C 1
ATOM 2430 O O . PRO A 1 296 ? -18.653 3.020 42.323 1.00 94.38 296 PRO A O 1
ATOM 2433 N N . ASN A 1 297 ? -20.536 3.158 43.518 1.00 94.75 297 ASN A N 1
ATOM 2434 C CA . ASN A 1 297 ? -21.433 2.709 42.452 1.00 94.75 297 ASN A CA 1
ATOM 2435 C C . ASN A 1 297 ? -21.597 3.741 41.316 1.00 94.75 297 ASN A C 1
ATOM 2437 O O . ASN A 1 297 ? -22.128 3.391 40.265 1.00 94.75 297 ASN A O 1
ATOM 2441 N N . GLN A 1 298 ? -21.095 4.969 41.496 1.00 95.00 298 GLN A N 1
ATOM 2442 C CA . GLN A 1 298 ? -21.066 6.048 40.497 1.00 95.00 298 GLN A CA 1
ATOM 2443 C C . GLN A 1 298 ? -19.679 6.265 39.878 1.00 95.00 298 GLN A C 1
ATOM 2445 O O . GLN A 1 298 ? -19.503 7.165 39.058 1.00 95.00 298 GLN A O 1
ATOM 2450 N N . ARG A 1 299 ? -18.679 5.474 40.283 1.00 95.56 299 ARG A N 1
ATOM 2451 C CA . ARG A 1 299 ? -17.291 5.597 39.825 1.00 95.56 299 ARG A CA 1
ATOM 2452 C C . ARG A 1 299 ? -16.943 4.438 38.904 1.00 95.56 299 ARG A C 1
ATOM 2454 O O . ARG A 1 299 ? -17.326 3.297 39.165 1.00 95.56 299 ARG A O 1
ATOM 2461 N N . PHE A 1 300 ? -16.204 4.732 37.839 1.00 95.94 300 PHE A N 1
ATOM 2462 C CA . PHE A 1 300 ? -15.854 3.749 36.818 1.00 95.94 300 PHE A CA 1
ATOM 2463 C C . PHE A 1 300 ? -14.373 3.809 36.453 1.00 95.94 300 PHE A C 1
ATOM 2465 O O . PHE A 1 300 ? -13.807 4.895 36.324 1.00 95.94 300 PHE A O 1
ATOM 2472 N N . HIS A 1 301 ? -13.762 2.647 36.239 1.00 96.00 301 HIS A N 1
ATOM 2473 C CA . HIS A 1 301 ? -12.456 2.519 35.607 1.00 96.00 301 HIS A CA 1
ATOM 2474 C C . HIS A 1 301 ? -12.614 2.355 34.097 1.00 96.00 301 HIS A C 1
ATOM 2476 O O . HIS A 1 301 ? -13.480 1.613 33.628 1.00 96.00 301 HIS A O 1
ATOM 2482 N N . LEU A 1 302 ? -11.738 3.018 33.343 1.00 94.38 302 LEU A N 1
ATOM 2483 C CA . LEU A 1 302 ? -11.597 2.826 31.902 1.00 94.38 302 LEU A CA 1
ATOM 2484 C C . LEU A 1 302 ? -10.340 2.005 31.642 1.00 94.38 302 LEU A C 1
ATOM 2486 O O . LEU A 1 302 ? -9.226 2.494 31.824 1.00 94.38 302 LEU A O 1
ATOM 2490 N N . ARG A 1 303 ? -10.514 0.749 31.232 1.00 94.06 303 ARG A N 1
ATOM 2491 C CA . ARG A 1 303 ? -9.402 -0.146 30.900 1.00 94.06 303 ARG A CA 1
ATOM 2492 C C . ARG A 1 303 ? -9.240 -0.190 29.389 1.00 94.06 303 ARG A C 1
ATOM 2494 O O . ARG A 1 303 ? -10.165 -0.602 28.695 1.00 94.06 303 ARG A O 1
ATOM 2501 N N . THR A 1 304 ? -8.092 0.243 28.877 1.00 92.38 304 THR A N 1
ATOM 2502 C CA . THR A 1 304 ? -7.799 0.177 27.440 1.00 92.38 304 THR A CA 1
ATOM 2503 C C . THR A 1 304 ? -7.723 -1.274 26.985 1.00 92.38 304 THR A C 1
ATOM 2505 O O . THR A 1 304 ? -7.011 -2.077 27.591 1.00 92.38 304 THR A O 1
ATOM 2508 N N . VAL A 1 305 ? -8.417 -1.594 25.901 1.00 91.75 305 VAL A N 1
ATOM 2509 C CA . VAL A 1 305 ? -8.328 -2.884 25.219 1.00 91.75 305 VAL A CA 1
ATOM 2510 C C . VAL A 1 305 ? -7.424 -2.701 24.013 1.00 91.75 305 VAL A C 1
ATOM 2512 O O . VAL A 1 305 ? -7.690 -1.846 23.171 1.00 91.75 305 VAL A O 1
ATOM 2515 N N . ASP A 1 306 ? -6.361 -3.495 23.927 1.00 82.69 306 ASP A N 1
ATOM 2516 C CA . ASP A 1 306 ? -5.503 -3.495 22.745 1.00 82.69 306 ASP A CA 1
ATOM 2517 C C . ASP A 1 306 ? -6.331 -3.911 21.516 1.00 82.69 306 ASP A C 1
ATOM 2519 O O . ASP A 1 306 ? -7.009 -4.946 21.530 1.00 82.69 306 ASP A O 1
ATOM 2523 N N . GLU A 1 307 ? -6.291 -3.110 20.450 1.00 68.25 307 GLU A N 1
ATOM 2524 C CA . GLU A 1 307 ? -7.035 -3.373 19.214 1.00 68.25 307 GLU A CA 1
ATOM 2525 C C . GLU A 1 307 ? -6.671 -4.742 18.620 1.00 68.25 307 GLU A C 1
ATOM 2527 O O . GLU A 1 307 ? -7.522 -5.416 18.030 1.00 68.25 307 GLU A O 1
ATOM 2532 N N . ASN A 1 308 ? -5.446 -5.213 18.878 1.00 55.62 308 ASN A N 1
ATOM 2533 C CA . ASN A 1 308 ? -4.959 -6.524 18.459 1.00 55.62 308 ASN A CA 1
ATOM 2534 C C . ASN A 1 308 ? -5.767 -7.696 19.053 1.00 55.62 308 ASN A C 1
ATOM 2536 O O . ASN A 1 308 ? -5.910 -8.738 18.410 1.00 55.62 308 ASN A O 1
ATOM 2540 N N . ILE A 1 309 ? -6.353 -7.538 20.248 1.00 57.94 309 ILE A N 1
ATOM 2541 C CA . ILE A 1 309 ? -7.139 -8.592 20.919 1.00 57.94 309 ILE A CA 1
ATOM 2542 C C . ILE A 1 309 ? -8.503 -8.785 20.234 1.00 57.94 309 ILE A C 1
ATOM 2544 O O . ILE A 1 309 ? -9.021 -9.904 20.149 1.00 57.94 309 ILE A O 1
ATOM 2548 N N . LEU A 1 310 ? -9.076 -7.715 19.678 1.00 51.75 310 LEU A N 1
ATOM 2549 C CA . LEU A 1 310 ? -10.355 -7.772 18.965 1.00 51.75 310 LEU A CA 1
ATOM 2550 C C . LEU A 1 310 ? -10.225 -8.375 17.564 1.00 51.75 310 LEU A C 1
ATOM 2552 O O . LEU A 1 310 ? -11.151 -9.033 17.091 1.00 51.75 310 LEU A O 1
ATOM 2556 N N . VAL A 1 311 ? -9.073 -8.213 16.909 1.00 47.84 311 VAL A N 1
ATOM 2557 C CA . VAL A 1 311 ? -8.815 -8.819 15.593 1.00 47.84 311 VAL A CA 1
ATOM 2558 C C . VAL A 1 311 ? -8.861 -10.349 15.674 1.00 47.84 311 VAL A C 1
ATOM 2560 O O . VAL A 1 311 ? -9.445 -10.984 14.797 1.00 47.84 311 VAL A O 1
ATOM 2563 N N . LEU A 1 312 ? -8.354 -10.946 16.756 1.00 45.19 312 LEU A N 1
ATOM 2564 C CA . LEU A 1 312 ? -8.336 -12.404 16.934 1.00 45.19 312 LEU A CA 1
ATOM 2565 C C . LEU A 1 312 ? -9.728 -13.006 17.189 1.00 45.19 312 LEU A C 1
ATOM 2567 O O . LEU A 1 312 ? -10.015 -14.108 16.728 1.00 45.19 312 LEU A O 1
ATOM 2571 N N . THR A 1 313 ? -10.620 -12.287 17.872 1.00 45.88 313 THR A N 1
ATOM 2572 C CA . THR A 1 313 ? -11.989 -12.761 18.162 1.00 45.88 313 THR A CA 1
ATOM 2573 C C . THR A 1 313 ? -12.967 -12.487 17.016 1.00 45.88 313 THR A C 1
ATOM 2575 O O . THR A 1 313 ? -13.888 -13.268 16.776 1.00 45.88 313 THR A O 1
ATOM 2578 N N . HIS A 1 314 ? -12.756 -11.421 16.236 1.00 40.00 314 HIS A N 1
ATOM 2579 C CA . HIS A 1 314 ? -13.635 -11.052 15.120 1.00 40.00 314 HIS A CA 1
ATOM 2580 C C . HIS A 1 314 ? -13.257 -11.683 13.765 1.00 40.00 314 HIS A C 1
ATOM 2582 O O . HIS A 1 314 ? -14.052 -11.624 12.820 1.00 40.00 314 HIS A O 1
ATOM 2588 N N . GLN A 1 315 ? -12.090 -12.333 13.664 1.00 40.06 315 GLN A N 1
ATOM 2589 C CA . GLN A 1 315 ? -11.617 -13.001 12.443 1.00 40.06 315 GLN A CA 1
ATOM 2590 C C . GLN A 1 315 ? -12.492 -14.173 11.963 1.00 40.06 315 GLN A C 1
ATOM 2592 O O . GLN A 1 315 ? -12.314 -14.641 10.843 1.00 40.06 315 GLN A O 1
ATOM 2597 N N . VAL A 1 316 ? -13.498 -14.610 12.729 1.00 51.19 316 VAL A N 1
ATOM 2598 C CA . VAL A 1 316 ? -14.415 -15.664 12.264 1.00 51.19 316 VAL A CA 1
ATOM 2599 C C . VAL A 1 316 ? -15.489 -15.133 11.295 1.00 51.19 316 VAL A C 1
ATOM 2601 O O . VAL A 1 316 ? -16.006 -15.923 10.507 1.00 51.19 316 VAL A O 1
ATOM 2604 N N . ARG A 1 317 ? -15.855 -13.832 11.281 1.00 45.28 317 ARG A N 1
ATOM 2605 C CA . ARG A 1 317 ? -17.007 -13.352 10.464 1.00 45.28 317 ARG A CA 1
ATOM 2606 C C . ARG A 1 317 ? -17.000 -11.884 9.990 1.00 45.28 317 ARG A C 1
ATOM 2608 O O . ARG A 1 317 ? -18.057 -11.253 9.965 1.00 45.28 317 ARG A O 1
ATOM 2615 N N . LYS A 1 318 ? -15.888 -11.323 9.508 1.00 45.84 318 LYS A N 1
ATOM 2616 C CA . LYS A 1 318 ? -15.964 -10.121 8.645 1.00 45.84 318 LYS A CA 1
ATOM 2617 C C . LYS A 1 318 ? -15.358 -10.395 7.276 1.00 45.84 318 LYS A C 1
ATOM 2619 O O . LYS A 1 318 ? -14.190 -10.742 7.180 1.00 45.84 318 LYS A O 1
ATOM 2624 N N . LYS A 1 319 ? -16.161 -10.191 6.221 1.00 52.56 319 LYS A N 1
ATOM 2625 C CA . LYS A 1 319 ? -15.665 -9.964 4.856 1.00 52.56 319 LYS A CA 1
ATOM 2626 C C . LYS A 1 319 ? -14.704 -8.780 4.930 1.00 52.56 319 LYS A C 1
ATOM 2628 O O . LYS A 1 319 ? -15.149 -7.639 5.064 1.00 52.56 319 LYS A O 1
ATOM 2633 N N . THR A 1 320 ? -13.410 -9.056 4.908 1.00 51.84 320 THR A N 1
ATOM 2634 C CA . THR A 1 320 ? -12.390 -8.038 4.701 1.00 51.84 320 THR A CA 1
ATOM 2635 C C . THR A 1 320 ? -12.646 -7.413 3.333 1.00 51.84 320 THR A C 1
ATOM 2637 O O . THR A 1 320 ? -12.917 -8.109 2.353 1.00 51.84 320 THR A O 1
ATOM 2640 N N . LYS A 1 321 ? -12.638 -6.078 3.264 1.00 53.12 321 LYS A N 1
ATOM 2641 C CA . LYS A 1 321 ? -12.398 -5.416 1.984 1.00 53.12 321 LYS A CA 1
ATOM 2642 C C . LYS A 1 321 ? -10.989 -5.845 1.594 1.00 53.12 321 LYS A C 1
ATOM 2644 O O . LYS A 1 321 ? -10.059 -5.464 2.292 1.00 53.12 321 LYS A O 1
ATOM 2649 N N . SER A 1 322 ? -10.860 -6.684 0.572 1.00 63.47 322 SER A N 1
ATOM 2650 C CA . SER A 1 322 ? -9.552 -7.027 0.027 1.00 63.47 322 SER A CA 1
ATOM 2651 C C . SER A 1 322 ? -8.925 -5.742 -0.494 1.00 63.47 322 SER A C 1
ATOM 2653 O O . SER A 1 322 ? -9.512 -5.089 -1.364 1.00 63.47 322 SER A O 1
ATOM 2655 N N . ILE A 1 323 ? -7.785 -5.361 0.063 1.00 83.25 323 ILE A N 1
ATOM 2656 C CA . ILE A 1 323 ? -6.954 -4.319 -0.534 1.00 83.25 323 ILE A CA 1
ATOM 2657 C C . ILE A 1 323 ? -6.076 -4.972 -1.604 1.00 83.25 323 ILE A C 1
ATOM 2659 O O . ILE A 1 323 ? -5.866 -6.185 -1.592 1.00 83.25 323 ILE A O 1
ATOM 2663 N N . ILE A 1 324 ? -5.614 -4.201 -2.588 1.00 86.50 324 ILE A N 1
ATOM 2664 C CA . ILE A 1 324 ? -4.813 -4.753 -3.693 1.00 86.50 324 ILE A CA 1
ATOM 2665 C C . ILE A 1 324 ? -3.519 -5.392 -3.162 1.00 86.50 324 ILE A C 1
ATOM 2667 O O . ILE A 1 324 ? -3.031 -6.379 -3.705 1.00 86.50 324 ILE A O 1
ATOM 2671 N N . GLU A 1 325 ? -3.015 -4.888 -2.034 1.00 87.12 325 GLU A N 1
ATOM 2672 C CA . GLU A 1 325 ? -1.875 -5.424 -1.302 1.00 87.12 325 GLU A CA 1
ATOM 2673 C C . GLU A 1 325 ? -2.134 -6.785 -0.635 1.00 87.12 325 GLU A C 1
ATOM 2675 O O . GLU A 1 325 ? -1.195 -7.364 -0.097 1.00 87.12 325 GLU A O 1
ATOM 2680 N N . ASP A 1 326 ? -3.344 -7.337 -0.693 1.00 87.06 326 ASP A N 1
ATOM 2681 C CA . ASP A 1 326 ? -3.608 -8.706 -0.232 1.00 87.06 326 ASP A CA 1
ATOM 2682 C C . ASP A 1 326 ? -3.314 -9.752 -1.321 1.00 87.06 326 ASP A C 1
ATOM 2684 O O . ASP A 1 326 ? -3.248 -10.950 -1.043 1.00 87.06 326 ASP A O 1
ATOM 2688 N N . PHE A 1 327 ? -3.126 -9.328 -2.576 1.00 91.69 327 PHE A N 1
ATOM 2689 C CA . PHE A 1 327 ? -2.770 -10.239 -3.662 1.00 91.69 327 PHE A CA 1
ATOM 2690 C C . PHE A 1 327 ? -1.373 -10.815 -3.484 1.00 91.69 327 PHE A C 1
ATOM 2692 O O . PHE A 1 327 ? -0.480 -10.141 -2.972 1.00 91.69 327 PHE A O 1
ATOM 2699 N N . SER A 1 328 ? -1.169 -12.055 -3.933 1.00 94.88 328 SER A N 1
ATOM 2700 C CA . SER A 1 328 ? 0.128 -12.723 -3.848 1.00 94.88 328 SER A CA 1
ATOM 2701 C C . SER A 1 328 ? 1.151 -12.104 -4.809 1.00 94.88 328 SER A C 1
ATOM 2703 O O . SER A 1 328 ? 0.798 -11.409 -5.765 1.00 94.88 328 SER A O 1
ATOM 2705 N N . ASN A 1 329 ? 2.440 -12.333 -4.553 1.00 95.38 329 ASN A N 1
ATOM 2706 C CA . ASN A 1 329 ? 3.512 -11.811 -5.407 1.00 95.38 329 ASN A CA 1
ATOM 2707 C C . ASN A 1 329 ? 3.426 -12.389 -6.828 1.00 95.38 329 ASN A C 1
ATOM 2709 O O . ASN A 1 329 ? 3.690 -11.688 -7.800 1.00 95.38 329 ASN A O 1
ATOM 2713 N N . GLU A 1 330 ? 2.994 -13.643 -6.947 1.00 95.75 330 GLU A N 1
ATOM 2714 C CA . GLU A 1 330 ? 2.822 -14.358 -8.211 1.00 95.75 330 GLU A CA 1
ATOM 2715 C C . GLU A 1 330 ? 1.794 -13.668 -9.107 1.00 95.75 330 GLU A C 1
ATOM 2717 O O . GLU A 1 330 ? 2.045 -13.496 -10.298 1.00 95.75 330 GLU A O 1
ATOM 2722 N N . LEU A 1 331 ? 0.681 -13.199 -8.531 1.00 95.31 331 LEU A N 1
ATOM 2723 C CA . LEU A 1 331 ? -0.330 -12.467 -9.290 1.00 95.31 331 LEU A CA 1
ATOM 2724 C C . LEU A 1 331 ? 0.220 -11.132 -9.809 1.00 95.31 331 LEU A C 1
ATOM 2726 O O . LEU A 1 331 ? -0.063 -10.743 -10.938 1.00 95.31 331 LEU A O 1
ATOM 2730 N N . PHE A 1 332 ? 1.048 -10.439 -9.022 1.00 95.81 332 PHE A N 1
ATOM 2731 C CA . PHE A 1 332 ? 1.697 -9.216 -9.497 1.00 95.81 332 PHE A CA 1
ATOM 2732 C C . PHE A 1 332 ? 2.716 -9.481 -10.598 1.00 95.81 332 PHE A C 1
ATOM 2734 O O . PHE A 1 332 ? 2.760 -8.718 -11.557 1.00 95.81 332 PHE A O 1
ATOM 2741 N N . TYR A 1 333 ? 3.488 -10.565 -10.517 1.00 95.56 333 TYR A N 1
ATOM 2742 C CA . TYR A 1 333 ? 4.374 -10.954 -11.614 1.00 95.56 333 TYR A CA 1
ATOM 2743 C C . TYR A 1 333 ? 3.594 -11.285 -12.890 1.00 95.56 333 TYR A C 1
ATOM 2745 O O . TYR A 1 333 ? 4.033 -10.926 -13.981 1.00 95.56 333 TYR A O 1
ATOM 2753 N N . GLU A 1 334 ? 2.411 -11.893 -12.767 1.00 95.19 334 GLU A N 1
ATOM 2754 C CA . GLU A 1 334 ? 1.514 -12.095 -13.904 1.00 95.19 334 GLU A CA 1
ATOM 2755 C C . GLU A 1 334 ? 1.033 -10.762 -14.492 1.00 95.19 334 GLU A C 1
ATOM 2757 O O . GLU A 1 334 ? 1.129 -10.565 -15.701 1.00 95.19 334 GLU A O 1
ATOM 2762 N N . ILE A 1 335 ? 0.601 -9.814 -13.654 1.00 94.81 335 ILE A N 1
ATOM 2763 C CA . ILE A 1 335 ? 0.203 -8.463 -14.087 1.00 94.81 335 ILE A CA 1
ATOM 2764 C C . ILE A 1 335 ? 1.366 -7.744 -14.785 1.00 94.81 335 ILE A C 1
ATOM 2766 O O . ILE A 1 335 ? 1.184 -7.150 -15.847 1.00 94.81 335 ILE A O 1
ATOM 2770 N N . PHE A 1 336 ? 2.572 -7.822 -14.222 1.00 96.06 336 PHE A N 1
ATOM 2771 C CA . PHE A 1 336 ? 3.770 -7.189 -14.769 1.00 96.06 336 PHE A CA 1
ATOM 2772 C C . PHE A 1 336 ? 4.146 -7.728 -16.152 1.00 96.06 336 PHE A C 1
ATOM 2774 O O . PHE A 1 336 ? 4.665 -6.970 -16.963 1.00 96.06 336 PHE A O 1
ATOM 2781 N N . ASN A 1 337 ? 3.805 -8.974 -16.492 1.00 94.06 337 ASN A N 1
ATOM 2782 C CA . ASN A 1 337 ? 4.038 -9.499 -17.843 1.00 94.06 337 ASN A CA 1
ATOM 2783 C C . ASN A 1 337 ? 3.234 -8.771 -18.938 1.00 94.06 337 ASN A C 1
ATOM 2785 O O . ASN A 1 337 ? 3.610 -8.838 -20.111 1.00 94.06 337 ASN A O 1
ATOM 2789 N N . TYR A 1 338 ? 2.146 -8.078 -18.581 1.00 95.81 338 TYR A N 1
ATOM 2790 C CA . TYR A 1 338 ? 1.338 -7.284 -19.515 1.00 95.81 338 TYR A CA 1
ATOM 2791 C C . TYR A 1 338 ? 1.820 -5.835 -19.661 1.00 95.81 338 TYR A C 1
ATOM 2793 O O . TYR A 1 338 ? 1.330 -5.118 -20.535 1.00 95.81 338 TYR A O 1
ATOM 2801 N N . LEU A 1 339 ? 2.763 -5.402 -18.824 1.00 95.75 339 LEU A N 1
ATOM 2802 C CA . LEU A 1 339 ? 3.297 -4.045 -18.801 1.00 95.75 339 LEU A CA 1
ATOM 2803 C C . LEU A 1 339 ? 4.734 -4.032 -19.325 1.00 95.75 339 LEU A C 1
ATOM 2805 O O . LEU A 1 339 ? 5.458 -5.025 -19.243 1.00 95.75 339 LEU A O 1
ATOM 2809 N N . ASP A 1 340 ? 5.170 -2.897 -19.866 1.00 94.94 340 ASP A N 1
ATOM 2810 C CA . ASP A 1 340 ? 6.598 -2.701 -20.102 1.00 94.94 340 ASP A CA 1
ATOM 2811 C C . ASP A 1 340 ? 7.324 -2.331 -18.792 1.00 94.94 340 ASP A C 1
ATOM 2813 O O . ASP A 1 340 ? 6.733 -1.830 -17.834 1.00 94.94 340 ASP A O 1
ATOM 2817 N N . GLY A 1 341 ? 8.629 -2.594 -18.726 1.00 94.69 341 GLY A N 1
ATOM 2818 C CA . GLY A 1 341 ? 9.418 -2.337 -17.521 1.00 94.69 341 GLY A CA 1
ATOM 2819 C C . GLY A 1 341 ? 9.428 -0.866 -17.106 1.00 94.69 341 GLY A C 1
ATOM 2820 O O . GLY A 1 341 ? 9.482 -0.576 -15.915 1.00 94.69 341 GLY A O 1
ATOM 2821 N N . TYR A 1 342 ? 9.304 0.066 -18.054 1.00 93.69 342 TYR A N 1
ATOM 2822 C CA . TYR A 1 342 ? 9.204 1.485 -17.726 1.00 93.69 342 TYR A CA 1
ATOM 2823 C C . TYR A 1 342 ? 7.883 1.789 -17.005 1.00 93.69 342 TYR A C 1
ATOM 2825 O O . TYR A 1 342 ? 7.898 2.429 -15.957 1.00 93.69 342 TYR A O 1
ATOM 2833 N N . GLN A 1 343 ? 6.760 1.273 -17.508 1.00 94.56 343 GLN A N 1
ATOM 2834 C CA . GLN A 1 343 ? 5.443 1.378 -16.881 1.00 94.56 343 GLN A CA 1
ATOM 2835 C C . GLN A 1 343 ? 5.436 0.751 -15.489 1.00 94.56 343 GLN A C 1
ATOM 2837 O O . GLN A 1 343 ? 4.890 1.348 -14.565 1.00 94.56 343 GLN A O 1
ATOM 2842 N N . ILE A 1 344 ? 6.069 -0.415 -15.316 1.00 95.94 344 ILE A N 1
ATOM 2843 C CA . ILE A 1 344 ? 6.177 -1.067 -14.005 1.00 95.94 344 ILE A CA 1
ATOM 2844 C C . ILE A 1 344 ? 6.872 -0.137 -13.011 1.00 95.94 344 ILE A C 1
ATOM 2846 O O . ILE A 1 344 ? 6.319 0.142 -11.949 1.00 95.94 344 ILE A O 1
ATOM 2850 N N . HIS A 1 345 ? 8.050 0.387 -13.358 1.00 94.81 345 HIS A N 1
ATOM 2851 C CA . HIS A 1 345 ? 8.763 1.308 -12.476 1.00 94.81 345 HIS A CA 1
ATOM 2852 C C . HIS A 1 345 ? 7.954 2.583 -12.223 1.00 94.81 345 HIS A C 1
ATOM 2854 O O . HIS A 1 345 ? 7.722 2.926 -11.071 1.00 94.81 345 HIS A O 1
ATOM 2860 N N . HIS A 1 346 ? 7.459 3.243 -13.270 1.00 93.44 346 HIS A N 1
ATOM 2861 C CA . HIS A 1 346 ? 6.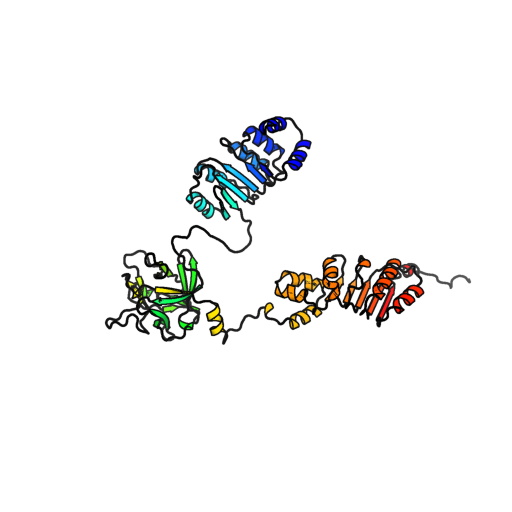722 4.500 -13.149 1.00 93.44 346 HIS A CA 1
ATOM 2862 C C . HIS A 1 346 ? 5.459 4.376 -12.283 1.00 93.44 346 HIS A C 1
ATOM 2864 O O . HIS A 1 346 ? 5.162 5.264 -11.488 1.00 93.44 346 HIS A O 1
ATOM 2870 N N . ILE A 1 347 ? 4.696 3.290 -12.441 1.00 94.62 347 ILE A N 1
ATOM 2871 C CA . ILE A 1 347 ? 3.435 3.092 -11.718 1.00 94.62 347 ILE A CA 1
ATOM 2872 C C . ILE A 1 347 ? 3.697 2.593 -10.295 1.00 94.62 347 ILE A C 1
ATOM 2874 O O . ILE A 1 347 ? 3.075 3.085 -9.358 1.00 94.62 347 ILE A O 1
ATOM 2878 N N . PHE A 1 348 ? 4.595 1.618 -10.115 1.00 95.50 348 PHE A N 1
ATOM 2879 C CA . PHE A 1 348 ? 4.669 0.845 -8.873 1.00 95.50 348 PHE A CA 1
ATOM 2880 C C . PHE A 1 348 ? 5.842 1.212 -7.950 1.00 95.50 348 PHE A C 1
ATOM 2882 O O . PHE A 1 348 ? 5.782 0.879 -6.766 1.00 95.50 348 PHE A O 1
ATOM 2889 N N . SER A 1 349 ? 6.887 1.919 -8.409 1.00 93.50 349 SER A N 1
ATOM 2890 C CA . SER A 1 349 ? 8.073 2.188 -7.568 1.00 93.50 349 SER A CA 1
ATOM 2891 C C . SER A 1 349 ? 7.789 3.091 -6.367 1.00 93.50 349 SER A C 1
ATOM 2893 O O . SER A 1 349 ? 8.498 3.025 -5.364 1.00 93.50 349 SER A O 1
ATOM 2895 N N . ASN A 1 350 ? 6.755 3.928 -6.454 1.00 93.88 350 ASN A N 1
ATOM 2896 C CA . ASN A 1 350 ? 6.454 4.947 -5.447 1.00 93.88 350 ASN A CA 1
ATOM 2897 C C . ASN A 1 350 ? 5.195 4.636 -4.626 1.00 93.88 350 ASN A C 1
ATOM 2899 O O . ASN A 1 350 ? 4.785 5.471 -3.827 1.00 93.88 350 ASN A O 1
ATOM 2903 N N . ILE A 1 351 ? 4.581 3.458 -4.802 1.00 94.19 351 ILE A N 1
ATOM 2904 C CA . ILE A 1 351 ? 3.344 3.107 -4.086 1.00 94.19 351 ILE A CA 1
ATOM 2905 C C . ILE A 1 351 ? 3.643 2.807 -2.616 1.00 94.19 351 ILE A C 1
ATOM 2907 O O . ILE A 1 351 ? 3.160 3.494 -1.723 1.00 94.19 351 ILE A O 1
ATOM 2911 N N . ASN A 1 352 ? 4.420 1.756 -2.350 1.00 93.19 352 ASN A N 1
ATOM 2912 C CA . ASN A 1 352 ? 4.823 1.374 -1.001 1.00 93.19 352 ASN A CA 1
ATOM 2913 C C . ASN A 1 352 ? 6.050 0.450 -1.040 1.00 93.19 352 ASN A C 1
ATOM 2915 O O . ASN A 1 352 ? 6.489 -0.012 -2.098 1.00 93.19 352 ASN A O 1
ATOM 2919 N N . TYR A 1 353 ? 6.586 0.152 0.142 1.00 95.44 353 TYR A N 1
ATOM 2920 C CA . TYR A 1 353 ? 7.781 -0.674 0.305 1.00 95.44 353 TYR A CA 1
ATOM 2921 C C . TYR A 1 353 ? 7.644 -2.082 -0.300 1.00 95.44 353 TYR A C 1
ATOM 2923 O O . TYR A 1 353 ? 8.599 -2.605 -0.872 1.00 95.44 353 TYR A O 1
ATOM 2931 N N . ARG A 1 354 ? 6.454 -2.692 -0.235 1.00 95.06 354 ARG A N 1
ATOM 2932 C CA . ARG A 1 354 ? 6.220 -4.028 -0.797 1.00 95.06 354 ARG A CA 1
ATOM 2933 C C 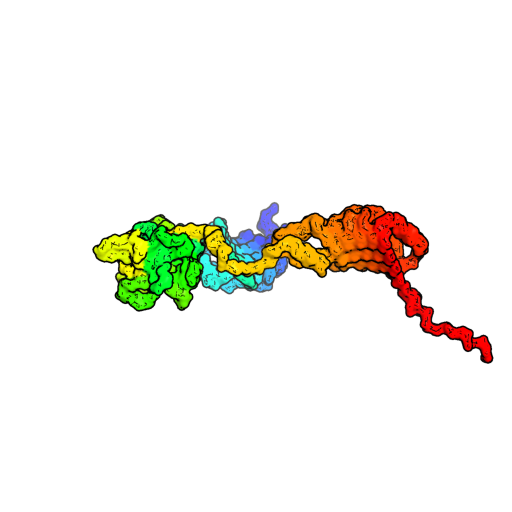. ARG A 1 354 ? 6.398 -4.027 -2.315 1.00 95.06 354 ARG A C 1
ATOM 2935 O O . ARG A 1 354 ? 7.073 -4.903 -2.850 1.00 95.06 354 ARG A O 1
ATOM 2942 N N . PHE A 1 355 ? 5.831 -3.043 -3.011 1.00 96.38 355 PHE A N 1
ATOM 2943 C CA . PHE A 1 355 ? 6.000 -2.929 -4.461 1.00 96.38 355 PHE A CA 1
ATOM 2944 C C . PHE A 1 355 ? 7.445 -2.625 -4.855 1.00 96.38 355 PHE A C 1
ATOM 2946 O O . PHE A 1 355 ? 7.941 -3.202 -5.819 1.00 96.38 355 PHE A O 1
ATOM 2953 N N . GLN A 1 356 ? 8.162 -1.821 -4.070 1.00 95.56 356 GLN A N 1
ATOM 2954 C CA . GLN A 1 356 ? 9.597 -1.613 -4.284 1.00 95.56 356 GLN A CA 1
ATOM 2955 C C . GLN A 1 356 ? 10.383 -2.925 -4.190 1.00 95.56 356 GLN A C 1
ATOM 2957 O O . GLN A 1 356 ? 11.222 -3.200 -5.045 1.00 95.56 356 GLN A O 1
ATOM 2962 N N . GLN A 1 357 ? 10.084 -3.773 -3.200 1.00 96.00 357 GLN A N 1
ATOM 2963 C CA . GLN A 1 357 ? 10.702 -5.097 -3.087 1.00 96.00 357 GLN A CA 1
ATOM 2964 C C . GLN A 1 357 ? 10.349 -6.017 -4.263 1.00 96.00 357 GLN A C 1
ATOM 2966 O O . GLN A 1 357 ? 11.215 -6.749 -4.737 1.00 96.00 357 GLN A O 1
ATOM 2971 N N . LEU A 1 358 ? 9.102 -5.981 -4.744 1.00 96.56 358 LEU A N 1
ATOM 2972 C CA . LEU A 1 358 ? 8.669 -6.765 -5.905 1.00 96.56 358 LEU A CA 1
ATOM 2973 C C . LEU A 1 358 ? 9.430 -6.380 -7.174 1.00 96.56 358 LEU A C 1
ATOM 2975 O O . LEU A 1 358 ? 9.865 -7.264 -7.909 1.00 96.56 358 LEU A O 1
ATOM 2979 N N . ILE A 1 359 ? 9.603 -5.079 -7.410 1.00 96.38 359 ILE A N 1
ATOM 2980 C CA . ILE A 1 359 ? 10.295 -4.541 -8.586 1.00 96.38 359 ILE A CA 1
ATOM 2981 C C . ILE A 1 359 ? 11.799 -4.828 -8.516 1.00 96.38 359 ILE A C 1
ATOM 2983 O O . ILE A 1 359 ? 12.394 -5.284 -9.488 1.00 96.38 359 ILE A O 1
ATOM 2987 N N . ASN A 1 360 ? 12.405 -4.652 -7.341 1.00 95.12 360 ASN A N 1
ATOM 2988 C CA . ASN A 1 360 ? 13.831 -4.908 -7.127 1.00 95.12 360 ASN A CA 1
ATOM 2989 C C . ASN A 1 360 ? 14.161 -6.405 -6.958 1.00 95.12 360 ASN A C 1
ATOM 2991 O O . ASN A 1 360 ? 15.309 -6.767 -6.704 1.00 95.12 360 ASN A O 1
ATOM 2995 N N . SER A 1 361 ? 13.166 -7.292 -7.055 1.00 95.88 361 SER A N 1
ATOM 2996 C CA . SER A 1 361 ? 13.363 -8.733 -6.914 1.00 95.88 361 SER A CA 1
ATOM 2997 C C . SER A 1 361 ? 14.065 -9.311 -8.139 1.00 95.88 361 SER A C 1
ATOM 2999 O O . SER A 1 361 ? 13.597 -9.150 -9.263 1.00 95.88 361 SER A O 1
ATOM 3001 N N . SER A 1 362 ? 15.130 -10.087 -7.939 1.00 91.25 362 SER A N 1
ATOM 3002 C CA . SER A 1 362 ? 15.836 -10.788 -9.025 1.00 91.25 362 SER A CA 1
ATOM 3003 C C . SER A 1 362 ? 14.961 -11.784 -9.801 1.00 91.25 362 SER A C 1
ATOM 3005 O O . SER A 1 362 ? 15.306 -12.171 -10.917 1.00 91.25 362 SER A O 1
ATOM 3007 N N . SER A 1 363 ? 13.818 -12.185 -9.237 1.00 92.75 363 SER A N 1
ATOM 3008 C CA . SER A 1 363 ? 12.836 -13.050 -9.895 1.00 92.75 363 SER A CA 1
ATOM 3009 C C . SER A 1 363 ? 12.038 -12.333 -10.988 1.00 92.75 363 SER A C 1
ATOM 3011 O O . SER A 1 363 ? 11.497 -12.994 -11.875 1.00 92.75 363 SER A O 1
ATOM 3013 N N . LEU A 1 364 ? 11.947 -10.999 -10.941 1.00 96.00 364 LEU A N 1
ATOM 3014 C CA . LEU A 1 364 ? 11.212 -10.223 -11.932 1.00 96.00 364 LEU A CA 1
ATOM 3015 C C . LEU A 1 364 ? 11.987 -10.173 -13.254 1.00 96.00 364 LEU A C 1
ATOM 3017 O O . LEU A 1 364 ? 13.165 -9.826 -13.297 1.00 96.00 364 LEU A O 1
ATOM 3021 N N . ARG A 1 365 ? 11.304 -10.506 -14.351 1.00 96.50 365 ARG A N 1
ATOM 3022 C CA . ARG A 1 365 ? 11.846 -10.444 -15.712 1.00 96.50 365 ARG A CA 1
ATOM 3023 C C . ARG A 1 365 ? 11.207 -9.286 -16.463 1.00 96.50 365 ARG A C 1
ATOM 3025 O O . ARG A 1 365 ? 9.992 -9.240 -16.612 1.00 96.50 365 ARG A O 1
ATOM 3032 N N . LEU A 1 366 ? 12.026 -8.362 -16.958 1.00 97.19 366 LEU A N 1
ATOM 3033 C CA . LEU A 1 366 ? 11.553 -7.117 -17.557 1.00 97.19 366 LEU A CA 1
ATOM 3034 C C . LEU A 1 366 ? 11.641 -7.134 -19.084 1.00 97.19 366 LEU A C 1
ATOM 3036 O O . LEU A 1 366 ? 12.668 -7.484 -19.674 1.00 97.19 366 LEU A O 1
ATOM 3040 N N . LYS A 1 367 ? 10.558 -6.675 -19.718 1.00 97.56 367 LYS A N 1
ATOM 3041 C CA . LYS A 1 367 ? 10.520 -6.301 -21.131 1.00 97.56 367 LYS A CA 1
ATOM 3042 C C . LYS A 1 367 ? 10.516 -4.784 -21.233 1.00 97.56 367 LYS A C 1
ATOM 3044 O O . LYS A 1 367 ? 9.536 -4.152 -20.858 1.00 97.56 367 LYS A O 1
ATOM 3049 N N . ILE A 1 368 ? 11.585 -4.190 -21.748 1.00 95.88 368 ILE A N 1
ATOM 3050 C CA . ILE A 1 368 ? 11.712 -2.732 -21.826 1.00 95.88 368 ILE A CA 1
ATOM 3051 C C . ILE A 1 368 ? 11.616 -2.274 -23.274 1.00 95.88 368 ILE A C 1
ATOM 3053 O O . ILE A 1 368 ? 12.369 -2.723 -24.138 1.00 95.88 368 ILE A O 1
ATOM 3057 N N . LYS A 1 369 ? 10.697 -1.339 -23.525 1.00 94.81 369 LYS A N 1
ATOM 3058 C CA . LYS A 1 369 ? 10.678 -0.527 -24.739 1.00 94.81 369 LYS A CA 1
ATOM 3059 C C . LYS A 1 369 ? 11.233 0.850 -24.394 1.00 94.81 369 LYS A C 1
ATOM 3061 O O . LYS A 1 369 ? 10.570 1.656 -23.749 1.00 94.81 369 LYS A O 1
ATOM 3066 N N . TYR A 1 370 ? 12.476 1.085 -24.779 1.00 91.38 370 TYR A N 1
ATOM 3067 C CA . TYR A 1 370 ? 13.155 2.344 -24.552 1.00 91.38 370 TYR A CA 1
ATOM 3068 C C . TYR A 1 370 ? 12.712 3.378 -25.590 1.00 91.38 370 TYR A C 1
ATOM 3070 O O . TYR A 1 370 ? 12.811 3.154 -26.799 1.00 91.38 370 TYR A O 1
ATOM 3078 N N . CYS A 1 371 ? 12.241 4.516 -25.091 1.00 85.19 371 CYS A N 1
ATOM 3079 C CA . CYS A 1 371 ? 11.959 5.720 -25.858 1.00 85.19 371 CYS A CA 1
ATOM 3080 C C . CYS A 1 371 ? 12.846 6.838 -25.295 1.00 85.19 371 CYS A C 1
ATOM 3082 O O . CYS A 1 371 ? 13.076 6.863 -24.089 1.00 85.19 371 CYS A O 1
ATOM 3084 N N . SER A 1 372 ? 13.307 7.766 -26.134 1.00 76.88 372 SER A N 1
ATOM 3085 C CA . SER A 1 372 ? 14.264 8.838 -25.792 1.00 76.88 372 SER A CA 1
ATOM 3086 C C . SER A 1 372 ? 13.885 9.722 -24.591 1.00 76.88 372 SER A C 1
ATOM 3088 O O . SER A 1 372 ? 14.749 10.372 -24.011 1.00 76.88 372 SER A O 1
ATOM 3090 N N . ASN A 1 373 ? 12.616 9.717 -24.177 1.00 76.81 373 ASN A N 1
ATOM 3091 C CA . ASN A 1 373 ? 12.131 10.449 -23.003 1.00 76.81 373 ASN A CA 1
ATOM 3092 C C . ASN A 1 373 ? 12.275 9.668 -21.681 1.00 76.81 373 ASN A C 1
ATOM 3094 O O . ASN A 1 373 ? 11.983 10.210 -20.616 1.00 76.81 373 ASN A O 1
ATOM 3098 N N . ASN A 1 374 ? 12.685 8.399 -21.728 1.00 69.94 374 ASN A N 1
ATOM 3099 C CA . ASN A 1 374 ? 12.764 7.534 -20.555 1.00 69.94 374 ASN A CA 1
ATOM 3100 C C . ASN A 1 374 ? 14.152 7.630 -19.907 1.00 69.94 374 ASN A C 1
ATOM 3102 O O . ASN A 1 374 ? 15.176 7.671 -20.588 1.00 69.94 374 ASN A O 1
ATOM 3106 N N . SER A 1 375 ? 14.203 7.633 -18.572 1.00 74.62 375 SER A N 1
ATOM 3107 C CA . SER A 1 375 ? 15.459 7.752 -17.833 1.00 74.62 375 SER A CA 1
ATOM 3108 C C . SER A 1 375 ? 16.376 6.544 -18.080 1.00 74.62 375 SER A C 1
ATOM 3110 O O . SER A 1 375 ? 16.011 5.390 -17.848 1.00 74.62 375 SER A O 1
ATOM 3112 N N . ASN A 1 376 ? 17.619 6.818 -18.496 1.00 86.75 376 ASN A N 1
ATOM 3113 C CA . ASN A 1 376 ? 18.704 5.827 -18.638 1.00 86.75 376 ASN A CA 1
ATOM 3114 C C . ASN A 1 376 ? 18.959 5.015 -17.355 1.00 86.75 376 ASN A C 1
ATOM 3116 O O . ASN A 1 376 ? 19.561 3.943 -17.392 1.00 86.75 376 ASN A O 1
ATOM 3120 N N . GLU A 1 377 ? 18.489 5.518 -16.218 1.00 90.75 377 GLU A N 1
ATOM 3121 C CA . GLU A 1 377 ? 18.591 4.891 -14.906 1.00 90.75 377 GLU A CA 1
ATOM 3122 C C . GLU A 1 377 ? 17.909 3.523 -14.856 1.00 90.75 377 GLU A C 1
ATOM 3124 O O . GLU A 1 377 ? 18.506 2.576 -14.350 1.00 90.75 377 GLU A O 1
ATOM 3129 N N . ILE A 1 378 ? 16.721 3.368 -15.452 1.00 92.12 378 ILE A N 1
ATOM 3130 C CA . ILE A 1 378 ? 15.996 2.086 -15.417 1.00 92.12 378 ILE A CA 1
ATOM 3131 C C . ILE A 1 378 ? 16.793 1.003 -16.150 1.00 92.12 378 ILE A C 1
ATOM 3133 O O . ILE A 1 378 ? 16.898 -0.121 -15.665 1.00 92.12 378 ILE A O 1
ATOM 3137 N N . LEU A 1 379 ? 17.405 1.336 -17.290 1.00 93.00 379 LEU A N 1
ATOM 3138 C CA . LEU A 1 379 ? 18.286 0.401 -17.990 1.00 93.00 379 LEU A CA 1
ATOM 3139 C C . LEU A 1 379 ? 19.534 0.085 -17.166 1.00 93.00 379 LEU A C 1
ATOM 3141 O O . LEU A 1 379 ? 19.952 -1.068 -17.107 1.00 93.00 379 LEU A O 1
ATOM 3145 N N . ARG A 1 380 ? 20.122 1.097 -16.519 1.00 93.12 380 ARG A N 1
ATOM 3146 C CA . ARG A 1 380 ? 21.364 0.951 -15.754 1.00 93.12 380 ARG A CA 1
ATOM 3147 C C . ARG A 1 380 ? 21.197 0.066 -14.520 1.00 93.12 380 ARG A C 1
ATOM 3149 O O . ARG A 1 380 ? 22.085 -0.737 -14.252 1.00 93.12 380 ARG A O 1
ATOM 3156 N N . PHE A 1 381 ? 20.100 0.212 -13.782 1.00 93.94 381 PHE A N 1
ATOM 3157 C CA . PHE A 1 381 ? 19.893 -0.501 -12.519 1.00 93.94 381 PHE A CA 1
ATOM 3158 C C . PHE A 1 381 ? 19.293 -1.899 -12.685 1.00 93.94 381 PHE A C 1
ATOM 3160 O O . PHE A 1 381 ? 19.451 -2.719 -11.788 1.00 93.94 381 PHE A O 1
ATOM 3167 N N . ASN A 1 382 ? 18.672 -2.202 -13.829 1.00 95.12 382 ASN A N 1
ATOM 3168 C CA . ASN A 1 382 ? 17.935 -3.456 -14.017 1.00 95.12 382 ASN A CA 1
ATOM 3169 C C . ASN A 1 382 ? 18.524 -4.366 -15.110 1.00 95.12 382 ASN A C 1
ATOM 3171 O O . ASN A 1 382 ? 17.829 -5.248 -15.614 1.00 95.12 382 ASN A O 1
ATOM 3175 N N . LYS A 1 383 ? 19.799 -4.187 -15.493 1.00 95.94 383 LYS A N 1
ATOM 3176 C CA . LYS A 1 383 ? 20.459 -4.983 -16.554 1.00 95.94 383 LYS A CA 1
ATOM 3177 C C . LYS A 1 383 ? 20.288 -6.498 -16.373 1.00 95.94 383 LYS A C 1
ATOM 3179 O O . LYS A 1 383 ? 20.011 -7.208 -17.336 1.00 95.94 383 LYS A O 1
ATOM 3184 N N . GLU A 1 384 ? 20.367 -6.975 -15.133 1.00 96.44 384 GLU A N 1
ATOM 3185 C CA . GLU A 1 384 ? 20.231 -8.393 -14.771 1.00 96.44 384 GLU A CA 1
ATOM 3186 C C . GLU A 1 384 ? 18.781 -8.914 -14.780 1.00 96.44 384 GLU A C 1
ATOM 3188 O O . GLU A 1 384 ? 18.544 -10.109 -14.643 1.00 96.44 384 GLU A O 1
ATOM 3193 N N . GLN A 1 385 ? 17.778 -8.054 -14.933 1.00 96.62 385 GLN A N 1
ATOM 3194 C CA . GLN A 1 385 ? 16.370 -8.465 -14.995 1.00 96.62 385 GLN A CA 1
ATOM 3195 C C . GLN A 1 385 ? 15.813 -8.395 -16.422 1.00 96.62 385 GLN A C 1
ATOM 3197 O O . GLN A 1 385 ? 14.799 -9.031 -16.724 1.00 96.62 385 GLN A O 1
ATOM 3202 N N . ILE A 1 386 ? 16.454 -7.631 -17.310 1.00 97.38 386 ILE A N 1
ATOM 3203 C CA . ILE A 1 386 ? 15.965 -7.377 -18.667 1.00 97.38 386 ILE A CA 1
ATOM 3204 C C . ILE A 1 386 ? 16.202 -8.603 -19.551 1.00 97.38 386 ILE A C 1
ATOM 3206 O O . ILE A 1 386 ? 17.340 -8.959 -19.849 1.00 97.38 386 ILE A O 1
ATOM 3210 N N . TYR A 1 387 ? 15.111 -9.213 -20.023 1.00 98.06 387 TYR A N 1
ATOM 3211 C CA . TYR A 1 387 ? 15.165 -10.340 -20.965 1.00 98.06 387 TYR A CA 1
ATOM 3212 C C . TYR A 1 387 ? 14.778 -9.946 -22.395 1.00 98.06 387 TYR A C 1
ATOM 3214 O O . TYR A 1 387 ? 15.133 -10.630 -23.354 1.00 98.06 387 TYR A O 1
ATOM 3222 N N . SER A 1 388 ? 14.061 -8.833 -22.561 1.00 98.12 388 SER A N 1
ATOM 3223 C CA . SER A 1 388 ? 13.684 -8.298 -23.867 1.00 98.12 388 SER A CA 1
ATOM 3224 C C . SER A 1 388 ? 13.862 -6.788 -23.876 1.00 98.12 388 SER A C 1
ATOM 3226 O O . SER A 1 388 ? 13.260 -6.088 -23.064 1.00 98.12 388 SER A O 1
ATOM 3228 N N . LEU A 1 389 ? 14.625 -6.281 -24.839 1.00 97.38 389 LEU A N 1
ATOM 3229 C CA . LEU A 1 389 ? 14.934 -4.863 -24.976 1.00 97.38 389 LEU A CA 1
ATOM 3230 C C . LEU A 1 389 ? 14.605 -4.382 -26.391 1.00 97.38 389 LEU A C 1
ATOM 3232 O O . LEU A 1 389 ? 15.030 -4.983 -27.373 1.00 97.38 389 LEU A O 1
ATOM 3236 N N . SER A 1 390 ? 13.835 -3.303 -26.494 1.00 96.44 390 SER A N 1
ATOM 3237 C CA . SER A 1 390 ? 13.561 -2.606 -27.749 1.00 96.44 390 SER A CA 1
ATOM 3238 C C . SER A 1 390 ? 14.081 -1.185 -27.636 1.00 96.44 390 SER A C 1
ATOM 3240 O O . SER A 1 390 ? 13.603 -0.440 -26.787 1.00 96.44 390 SER A O 1
ATOM 3242 N N . LEU A 1 391 ? 15.030 -0.815 -28.483 1.00 94.88 391 LEU A N 1
ATOM 3243 C CA . LEU A 1 391 ? 15.648 0.503 -28.517 1.00 94.88 391 LEU A CA 1
ATOM 3244 C C . LEU A 1 391 ? 15.178 1.242 -29.764 1.00 94.88 391 LEU A C 1
ATOM 3246 O O . LEU A 1 391 ? 15.272 0.718 -30.874 1.00 94.88 391 LEU A O 1
ATOM 3250 N N . ASN A 1 392 ? 14.646 2.441 -29.562 1.00 89.50 392 ASN A N 1
ATOM 3251 C CA . ASN A 1 392 ? 14.323 3.372 -30.634 1.00 89.50 392 ASN A CA 1
ATOM 3252 C C . ASN A 1 392 ? 15.394 4.470 -30.707 1.00 89.50 392 ASN A C 1
ATOM 3254 O O . ASN A 1 392 ? 16.281 4.517 -29.855 1.00 89.50 392 ASN A O 1
ATOM 3258 N N . GLU A 1 393 ? 15.303 5.313 -31.739 1.00 78.75 393 GLU A N 1
ATOM 3259 C CA . GLU A 1 393 ? 16.228 6.404 -32.076 1.00 78.75 393 GLU A CA 1
ATOM 3260 C C . GLU A 1 393 ? 16.902 7.066 -30.865 1.00 78.75 393 GLU A C 1
ATOM 3262 O O . GLU A 1 393 ? 16.248 7.331 -29.856 1.00 78.75 393 GLU A O 1
ATOM 3267 N N . SER A 1 394 ? 18.193 7.404 -31.006 1.00 74.44 394 SER A N 1
ATOM 3268 C CA . SER A 1 394 ? 19.034 8.165 -30.055 1.00 74.44 394 SER A CA 1
ATOM 3269 C C . SER A 1 394 ? 19.554 7.431 -28.805 1.00 74.44 394 SER A C 1
ATOM 3271 O O . SER A 1 394 ? 19.936 8.077 -27.830 1.00 74.44 394 SER A O 1
ATOM 3273 N N . PHE A 1 395 ? 19.642 6.096 -28.812 1.00 83.38 395 PHE A N 1
ATOM 3274 C CA . PHE A 1 395 ? 20.311 5.368 -27.722 1.00 83.38 395 PHE A CA 1
ATOM 3275 C C . PHE A 1 395 ? 21.838 5.306 -27.910 1.00 83.38 395 PHE A C 1
ATOM 3277 O O . PHE A 1 395 ? 22.328 5.111 -29.020 1.00 83.38 395 PHE A O 1
ATOM 3284 N N . SER A 1 396 ? 22.599 5.415 -26.814 1.00 88.88 396 SER A N 1
ATOM 3285 C CA . SER A 1 396 ? 24.038 5.122 -26.852 1.00 88.88 396 SER A CA 1
ATOM 3286 C C . SER A 1 396 ? 24.266 3.610 -26.832 1.00 88.88 396 SER A C 1
ATOM 3288 O O . SER A 1 396 ? 23.809 2.907 -25.929 1.00 88.88 396 SER A O 1
ATOM 3290 N N . ILE A 1 397 ? 24.981 3.096 -27.825 1.00 85.38 397 ILE A N 1
ATOM 3291 C CA . ILE A 1 397 ? 25.248 1.658 -27.984 1.00 85.38 397 ILE A CA 1
ATOM 3292 C C . ILE A 1 397 ? 26.121 1.097 -26.869 1.00 85.38 397 ILE A C 1
ATOM 3294 O O . ILE A 1 397 ? 25.994 -0.079 -26.523 1.00 85.38 397 ILE A O 1
ATOM 3298 N N . ASP A 1 398 ? 26.908 1.962 -26.235 1.00 86.69 398 ASP A N 1
ATOM 3299 C CA . ASP A 1 398 ? 27.765 1.626 -25.101 1.00 86.69 398 ASP A CA 1
ATOM 3300 C C . ASP A 1 398 ? 26.971 1.110 -23.891 1.00 86.69 398 ASP A C 1
ATOM 3302 O O . ASP A 1 398 ? 27.541 0.518 -22.976 1.00 86.69 398 ASP A O 1
ATOM 3306 N N . PHE A 1 399 ? 25.646 1.306 -23.861 1.00 88.94 399 PHE A N 1
ATOM 3307 C CA . PHE A 1 399 ? 24.811 0.752 -22.801 1.00 88.94 399 PHE A CA 1
ATOM 3308 C C . PHE A 1 399 ? 24.700 -0.769 -22.857 1.00 88.94 399 PHE A C 1
ATOM 3310 O O . PHE A 1 399 ? 24.547 -1.369 -21.791 1.00 88.94 399 PHE A O 1
ATOM 3317 N N . ILE A 1 400 ? 24.755 -1.377 -24.046 1.00 93.81 400 ILE A N 1
ATOM 3318 C CA . ILE A 1 400 ? 24.641 -2.828 -24.208 1.00 93.81 400 ILE A CA 1
ATOM 3319 C C . ILE A 1 400 ? 26.021 -3.446 -24.000 1.00 93.81 400 ILE A C 1
ATOM 3321 O O . ILE A 1 400 ? 26.904 -3.316 -24.843 1.00 93.81 400 ILE A O 1
ATOM 3325 N N . ASP A 1 401 ? 26.176 -4.149 -22.885 1.00 94.75 401 ASP A N 1
ATOM 3326 C CA . ASP A 1 401 ? 27.402 -4.822 -22.465 1.00 94.75 401 ASP A CA 1
ATOM 3327 C C . ASP A 1 401 ? 27.095 -6.206 -21.867 1.00 94.75 401 ASP A C 1
ATOM 3329 O O . ASP A 1 401 ? 25.944 -6.648 -21.796 1.00 94.75 401 ASP A O 1
ATOM 3333 N N . SER A 1 402 ? 28.133 -6.893 -21.395 1.00 94.75 402 SER A N 1
ATOM 3334 C CA . SER A 1 402 ? 28.043 -8.239 -20.819 1.00 94.75 402 SER A CA 1
ATOM 3335 C C . SER A 1 402 ? 27.210 -8.339 -19.532 1.00 94.75 402 SER A C 1
ATOM 3337 O O . SER A 1 402 ? 26.931 -9.450 -19.082 1.00 94.75 402 SER A O 1
ATOM 3339 N N . LEU A 1 403 ? 26.777 -7.217 -18.940 1.00 95.88 403 LEU A N 1
ATOM 3340 C CA . LEU A 1 403 ? 25.929 -7.212 -17.742 1.00 95.88 403 LEU A CA 1
ATOM 3341 C C . LEU A 1 403 ? 24.469 -7.585 -18.051 1.00 95.88 403 LEU A C 1
ATOM 3343 O O . LEU A 1 403 ? 23.705 -7.906 -17.143 1.00 95.88 403 LEU A O 1
ATOM 3347 N N . PHE A 1 404 ? 24.075 -7.601 -19.327 1.00 96.62 404 PHE A N 1
ATOM 3348 C CA . PHE A 1 404 ? 22.772 -8.088 -19.791 1.00 96.62 404 PHE A CA 1
ATOM 3349 C C . PHE A 1 404 ? 22.715 -9.625 -19.835 1.00 96.62 404 PHE A C 1
ATOM 3351 O O . PHE A 1 404 ? 22.450 -10.246 -20.867 1.00 96.62 404 PHE A O 1
ATOM 3358 N N . ILE A 1 405 ? 22.957 -10.257 -18.685 1.00 96.81 405 ILE A N 1
ATOM 3359 C CA . ILE A 1 405 ? 23.151 -11.708 -18.554 1.00 96.81 405 ILE A CA 1
ATOM 3360 C C . ILE A 1 405 ? 21.934 -12.555 -18.962 1.00 96.81 405 ILE A C 1
ATOM 3362 O O . ILE A 1 405 ? 22.107 -13.719 -19.308 1.00 96.81 405 ILE A O 1
ATOM 3366 N N . TYR A 1 406 ? 20.721 -11.992 -18.965 1.00 97.50 406 TYR A N 1
ATOM 3367 C CA . TYR A 1 406 ? 19.494 -12.698 -19.363 1.00 97.50 406 TYR A CA 1
ATOM 3368 C C . TYR A 1 406 ? 18.826 -12.125 -20.615 1.00 97.50 406 TYR A C 1
ATOM 3370 O O . TYR A 1 406 ? 17.704 -12.520 -20.929 1.00 97.50 406 TYR A O 1
ATOM 3378 N N . LEU A 1 407 ? 19.477 -11.206 -21.335 1.00 98.06 407 LEU A N 1
ATOM 3379 C CA . LEU A 1 407 ? 18.877 -10.598 -22.518 1.00 98.06 407 LEU A CA 1
ATOM 3380 C C . LEU A 1 407 ? 18.736 -11.639 -23.634 1.00 98.06 407 LEU A C 1
ATOM 3382 O O . LEU A 1 407 ? 19.723 -12.089 -24.211 1.00 98.06 407 LEU A O 1
ATOM 3386 N N . GLU A 1 408 ? 17.495 -12.012 -23.942 1.00 98.44 408 GLU A N 1
ATOM 3387 C CA . GLU A 1 408 ? 17.165 -13.015 -24.954 1.00 98.44 408 GLU A CA 1
ATOM 3388 C C . GLU A 1 408 ? 16.742 -12.400 -26.287 1.00 98.44 408 GLU A C 1
ATOM 3390 O O . GLU A 1 408 ? 16.978 -12.992 -27.342 1.00 98.44 408 GLU A O 1
ATOM 3395 N N . SER A 1 409 ? 16.109 -11.226 -26.248 1.00 98.50 409 SER A N 1
ATOM 3396 C CA . SER A 1 409 ? 15.585 -10.547 -27.431 1.00 98.50 409 SER A CA 1
ATOM 3397 C C . SER A 1 409 ? 16.008 -9.088 -27.460 1.00 98.50 409 SER A C 1
ATOM 3399 O O . SER A 1 409 ? 15.671 -8.326 -26.555 1.00 98.50 409 SER A O 1
ATOM 3401 N N . LEU A 1 410 ? 16.664 -8.684 -28.543 1.00 98.06 410 LEU A N 1
ATOM 3402 C CA . LEU A 1 410 ? 17.056 -7.304 -28.792 1.00 98.06 410 LEU A CA 1
ATOM 3403 C C . LEU A 1 410 ? 16.440 -6.816 -30.103 1.00 98.06 410 LEU A C 1
ATOM 3405 O O . LEU A 1 410 ? 16.645 -7.411 -31.161 1.00 98.06 410 LEU A O 1
ATOM 3409 N N . ARG A 1 411 ? 15.684 -5.722 -30.033 1.00 97.50 411 ARG A N 1
ATOM 3410 C CA . ARG A 1 411 ? 15.212 -4.978 -31.199 1.00 97.50 411 ARG A CA 1
ATOM 3411 C C . ARG A 1 411 ? 15.832 -3.598 -31.183 1.00 97.50 411 ARG A C 1
ATOM 3413 O O . ARG A 1 411 ? 15.745 -2.906 -30.176 1.00 97.50 411 ARG A O 1
ATOM 3420 N N . ILE A 1 412 ? 16.417 -3.199 -32.295 1.00 96.06 412 ILE A N 1
ATOM 3421 C CA . ILE A 1 412 ? 16.999 -1.879 -32.460 1.00 96.06 412 ILE A CA 1
ATOM 3422 C C . ILE A 1 412 ? 16.432 -1.264 -33.719 1.00 96.06 412 ILE A C 1
ATOM 3424 O O . ILE A 1 412 ? 16.475 -1.880 -34.783 1.00 96.06 412 ILE A O 1
ATOM 3428 N N . SER A 1 413 ? 15.921 -0.052 -33.567 1.00 95.38 413 SER A N 1
ATOM 3429 C CA . SER A 1 413 ? 15.352 0.719 -34.657 1.00 95.38 413 SER A CA 1
ATOM 3430 C C . SER A 1 413 ? 16.208 1.943 -34.940 1.00 95.38 413 SER A C 1
ATOM 3432 O O . SER A 1 413 ? 16.740 2.565 -34.020 1.00 95.38 413 SER A O 1
ATOM 3434 N N . SER A 1 414 ? 16.305 2.283 -36.219 1.00 93.19 414 SER A N 1
ATOM 3435 C CA . SER A 1 414 ? 16.977 3.470 -36.734 1.00 93.19 414 SER A CA 1
ATOM 3436 C C . SER A 1 414 ? 18.483 3.571 -36.421 1.00 93.19 414 SER A C 1
ATOM 3438 O O . SER A 1 414 ? 18.997 4.665 -36.194 1.00 93.19 414 SER A O 1
ATOM 3440 N N . ILE A 1 415 ? 19.212 2.448 -36.415 1.00 94.00 415 ILE A N 1
ATOM 3441 C CA . ILE A 1 415 ? 20.673 2.438 -36.193 1.00 94.00 415 ILE A CA 1
ATOM 3442 C C . ILE A 1 415 ? 21.441 2.739 -37.487 1.00 94.00 415 ILE A C 1
ATOM 3444 O O . ILE A 1 415 ? 21.050 2.281 -38.568 1.00 94.00 415 ILE A O 1
ATOM 3448 N N . ASN A 1 416 ? 22.544 3.491 -37.394 1.00 92.38 416 ASN A N 1
ATOM 3449 C CA . ASN A 1 416 ? 23.435 3.696 -38.539 1.00 92.38 416 ASN A CA 1
ATOM 3450 C C . ASN A 1 416 ? 24.457 2.553 -38.689 1.00 92.38 416 ASN A C 1
ATOM 3452 O O . ASN A 1 416 ? 24.670 1.740 -37.792 1.00 92.38 416 ASN A O 1
ATOM 3456 N N . SER A 1 417 ? 25.086 2.459 -39.858 1.00 90.75 417 SER A N 1
ATOM 3457 C CA . SER A 1 417 ? 25.959 1.332 -40.197 1.00 90.75 417 SER A CA 1
ATOM 3458 C C . SER A 1 417 ? 27.239 1.251 -39.351 1.00 90.75 417 SER A C 1
ATOM 3460 O O . SER A 1 417 ? 27.655 0.151 -38.990 1.00 90.75 417 SER A O 1
ATOM 3462 N N . ASN A 1 418 ? 27.841 2.386 -38.985 1.00 90.19 418 ASN A N 1
ATOM 3463 C CA . ASN A 1 418 ? 29.057 2.419 -38.162 1.00 90.19 418 ASN A CA 1
ATOM 3464 C C . ASN A 1 418 ? 28.765 1.980 -36.723 1.00 90.19 418 ASN A C 1
ATOM 3466 O O . ASN A 1 418 ? 29.482 1.171 -36.138 1.00 90.19 418 ASN A O 1
ATOM 3470 N N . GLU A 1 419 ? 27.671 2.498 -36.181 1.00 93.25 419 GLU A N 1
ATOM 3471 C CA . GLU A 1 419 ? 27.115 2.136 -34.886 1.00 93.25 419 GLU A CA 1
ATOM 3472 C C . GLU A 1 419 ? 26.786 0.643 -34.795 1.00 93.25 419 GLU A C 1
ATOM 3474 O O . GLU A 1 419 ? 27.121 -0.014 -33.809 1.00 93.25 419 GLU A O 1
ATOM 3479 N N . LEU A 1 420 ? 26.194 0.079 -35.850 1.00 93.19 420 LEU A N 1
ATOM 3480 C CA . LEU A 1 420 ? 25.867 -1.340 -35.902 1.00 93.19 420 LEU A CA 1
ATOM 3481 C C . LEU A 1 420 ? 27.108 -2.232 -35.752 1.00 93.19 420 LEU A C 1
ATOM 3483 O O . LEU A 1 420 ? 27.051 -3.224 -35.030 1.00 93.19 420 LEU A O 1
ATOM 3487 N N . LEU A 1 421 ? 28.232 -1.892 -36.387 1.00 91.44 421 LEU A N 1
ATOM 3488 C CA . LEU A 1 421 ? 29.459 -2.685 -36.248 1.00 91.44 421 LEU A CA 1
ATOM 3489 C C . LEU A 1 421 ? 29.995 -2.674 -34.809 1.00 91.44 421 LEU A C 1
ATOM 3491 O O . LEU A 1 421 ? 30.375 -3.725 -34.291 1.00 91.44 421 LEU A O 1
ATOM 3495 N N . LEU A 1 422 ? 29.972 -1.513 -34.144 1.00 93.12 422 LEU A N 1
ATOM 3496 C CA . LEU A 1 422 ? 30.354 -1.401 -32.732 1.00 93.12 422 LEU A CA 1
ATOM 3497 C C . LEU A 1 422 ? 29.430 -2.241 -31.850 1.00 93.12 422 LEU A C 1
ATOM 3499 O O . LEU A 1 422 ? 29.893 -3.027 -31.024 1.00 93.12 422 LEU A O 1
ATOM 3503 N N . LEU A 1 423 ? 28.123 -2.141 -32.085 1.00 95.25 423 LEU A N 1
ATOM 3504 C CA . LEU A 1 423 ? 27.129 -2.920 -31.368 1.00 95.25 423 LEU A CA 1
ATOM 3505 C C . LEU A 1 423 ? 27.370 -4.425 -31.512 1.00 95.25 423 LEU A C 1
ATOM 3507 O O . LEU A 1 423 ? 27.341 -5.124 -30.504 1.00 95.25 423 LEU A O 1
ATOM 3511 N N . ILE A 1 424 ? 27.593 -4.937 -32.728 1.00 94.94 424 ILE A N 1
ATOM 3512 C CA . ILE A 1 424 ? 27.744 -6.384 -32.956 1.00 94.94 424 ILE A CA 1
ATOM 3513 C C . ILE A 1 424 ? 28.892 -6.953 -32.114 1.00 94.94 424 ILE A C 1
ATOM 3515 O O . ILE A 1 424 ? 28.748 -8.036 -31.544 1.00 94.94 424 ILE A O 1
ATOM 3519 N N . SER A 1 425 ? 29.980 -6.194 -31.950 1.00 92.44 425 SER A N 1
ATOM 3520 C CA . SER A 1 425 ? 31.090 -6.594 -31.081 1.00 92.44 425 SER A CA 1
ATOM 3521 C C . SER A 1 425 ? 30.652 -6.768 -29.618 1.00 92.44 425 SER A C 1
ATOM 3523 O O . SER A 1 425 ? 30.996 -7.764 -28.981 1.00 92.44 425 SER A O 1
ATOM 3525 N N . ASN A 1 426 ? 29.784 -5.885 -29.113 1.00 94.94 426 ASN A N 1
ATOM 3526 C CA . ASN A 1 426 ? 29.202 -6.010 -27.776 1.00 94.94 426 ASN A CA 1
ATOM 3527 C C . ASN A 1 426 ? 28.232 -7.197 -27.682 1.00 94.94 426 ASN A C 1
ATOM 3529 O O . ASN A 1 426 ? 28.210 -7.897 -26.666 1.00 94.94 426 ASN A O 1
ATOM 3533 N N . LEU A 1 427 ? 27.464 -7.479 -28.742 1.00 96.62 427 LEU A N 1
ATOM 3534 C CA . LEU A 1 427 ? 26.505 -8.591 -28.765 1.00 96.62 427 LEU A CA 1
ATOM 3535 C C . LEU A 1 427 ? 27.177 -9.962 -28.637 1.00 96.62 427 LEU A C 1
ATOM 3537 O O . LEU A 1 427 ? 26.562 -10.881 -28.097 1.00 96.62 427 LEU A O 1
ATOM 3541 N N . GLN A 1 428 ? 28.437 -10.108 -29.062 1.00 95.31 428 GLN A N 1
ATOM 3542 C CA . GLN A 1 428 ? 29.199 -11.353 -28.884 1.00 95.31 428 GLN A CA 1
ATOM 3543 C C . GLN A 1 428 ? 29.389 -11.724 -27.404 1.00 95.31 428 GLN A C 1
ATOM 3545 O O . GLN A 1 428 ? 29.573 -12.899 -27.084 1.00 95.31 428 GLN A O 1
ATOM 3550 N N . SER A 1 429 ? 29.320 -10.740 -26.500 1.00 95.06 429 SER A N 1
ATOM 3551 C CA . SER A 1 429 ? 29.450 -10.947 -25.055 1.00 95.06 429 SER A CA 1
ATOM 3552 C C . SER A 1 429 ? 28.148 -11.372 -24.361 1.00 95.06 429 SER A C 1
ATOM 3554 O O . SER A 1 429 ? 28.182 -11.732 -23.185 1.00 95.06 429 SER A O 1
ATOM 3556 N N . LEU A 1 430 ? 27.010 -11.358 -25.067 1.00 97.25 430 LEU A N 1
ATOM 3557 C CA . LEU A 1 430 ? 25.697 -11.640 -24.486 1.00 97.25 430 LEU A CA 1
ATOM 3558 C C . LEU A 1 430 ? 25.399 -13.149 -24.482 1.00 97.25 430 LEU A C 1
ATOM 3560 O O . LEU A 1 430 ? 25.156 -13.736 -25.541 1.00 97.25 430 LEU A O 1
ATOM 3564 N N . PRO A 1 431 ? 25.351 -13.806 -23.308 1.00 96.38 431 PRO A N 1
ATOM 3565 C CA . PRO A 1 431 ? 25.305 -15.267 -23.224 1.00 96.38 431 PRO A CA 1
ATOM 3566 C C . PRO A 1 431 ? 23.944 -15.871 -23.594 1.00 96.38 431 PRO A C 1
ATOM 3568 O O . PRO A 1 431 ? 23.856 -17.073 -23.843 1.00 96.38 431 PRO A O 1
ATOM 3571 N N . CYS A 1 432 ? 22.874 -15.073 -23.613 1.00 97.75 432 CYS A N 1
ATOM 3572 C CA . CYS A 1 432 ? 21.506 -15.562 -23.793 1.00 97.75 432 CYS A CA 1
ATOM 3573 C C . CYS A 1 432 ? 20.784 -14.996 -25.022 1.00 97.75 432 CYS A C 1
ATOM 3575 O O . CYS A 1 432 ? 19.620 -15.341 -25.224 1.00 97.75 432 CYS A O 1
ATOM 3577 N N . LEU A 1 433 ? 21.447 -14.191 -25.860 1.00 98.19 433 LEU A N 1
ATOM 3578 C CA . LEU A 1 433 ? 20.798 -13.521 -26.988 1.00 98.19 433 LEU A CA 1
ATOM 3579 C C . LEU A 1 433 ? 20.356 -14.532 -28.060 1.00 98.19 433 LEU A C 1
ATOM 3581 O O . LEU A 1 433 ? 21.177 -15.091 -28.782 1.00 98.19 433 LEU A O 1
ATOM 3585 N N . LYS A 1 434 ? 19.042 -14.750 -28.174 1.00 98.44 434 LYS A N 1
ATOM 3586 C CA . LYS A 1 434 ? 18.407 -15.700 -29.108 1.00 98.44 434 LYS A CA 1
ATOM 3587 C C . LYS A 1 434 ? 17.749 -15.008 -30.299 1.00 98.44 434 LYS A C 1
ATOM 3589 O O . LYS A 1 434 ? 17.587 -15.640 -31.342 1.00 98.44 434 LYS A O 1
ATOM 3594 N N . SER A 1 435 ? 17.332 -13.754 -30.146 1.00 98.56 435 SER A N 1
ATOM 3595 C CA . SER A 1 435 ? 16.591 -12.995 -31.155 1.00 98.56 435 SER A CA 1
ATOM 3596 C C . SER A 1 435 ? 17.188 -11.604 -31.336 1.00 98.56 435 SER A C 1
ATOM 3598 O O . SER A 1 435 ? 17.334 -10.862 -30.364 1.00 98.56 435 SER A O 1
ATOM 3600 N N . LEU A 1 436 ? 17.495 -11.245 -32.582 1.00 98.19 436 LEU A N 1
ATOM 3601 C CA . LEU A 1 436 ? 18.007 -9.933 -32.964 1.00 98.19 436 LEU A CA 1
ATOM 3602 C C . LEU A 1 436 ? 17.181 -9.372 -34.123 1.00 98.19 436 LEU A C 1
ATOM 3604 O O . LEU A 1 436 ? 17.076 -9.983 -35.185 1.00 98.19 436 LEU A O 1
ATOM 3608 N N . THR A 1 437 ? 16.588 -8.200 -33.922 1.00 97.94 437 THR A N 1
ATOM 3609 C CA . THR A 1 437 ? 15.912 -7.436 -34.975 1.00 97.94 437 THR A CA 1
ATOM 3610 C C . THR A 1 437 ? 16.587 -6.086 -35.116 1.00 97.94 437 THR A C 1
ATOM 3612 O O . THR A 1 437 ? 16.668 -5.340 -34.144 1.00 97.94 437 THR A O 1
ATOM 3615 N N . ILE A 1 438 ? 17.059 -5.776 -36.315 1.00 96.00 438 ILE A N 1
ATOM 3616 C CA . ILE A 1 438 ? 17.723 -4.516 -36.632 1.00 96.00 438 ILE A CA 1
ATOM 3617 C C . ILE A 1 438 ? 16.946 -3.835 -37.754 1.00 96.00 438 ILE A C 1
ATOM 3619 O O . ILE A 1 438 ? 16.693 -4.438 -38.798 1.00 96.00 438 ILE A O 1
ATOM 3623 N N . GLU A 1 439 ? 16.575 -2.580 -37.534 1.00 95.75 439 GLU A N 1
ATOM 3624 C CA . GLU A 1 439 ? 15.998 -1.691 -38.540 1.00 95.75 439 GLU A CA 1
ATOM 3625 C C . GLU A 1 439 ? 16.992 -0.543 -38.758 1.00 95.75 439 GLU A C 1
ATOM 3627 O O . GLU A 1 439 ? 17.320 0.192 -37.826 1.00 95.75 439 GLU A O 1
ATOM 3632 N N . MET A 1 440 ? 17.541 -0.441 -39.968 1.00 92.94 440 MET A N 1
ATOM 3633 C CA . MET A 1 440 ? 18.559 0.546 -40.334 1.00 92.94 440 MET A CA 1
ATOM 3634 C C . MET A 1 440 ? 17.948 1.672 -41.164 1.00 92.94 440 MET A C 1
ATOM 3636 O O . MET A 1 440 ? 17.166 1.398 -42.073 1.00 92.94 440 MET A O 1
ATOM 3640 N N . LEU A 1 441 ? 18.372 2.916 -40.914 1.00 88.94 441 LEU A N 1
ATOM 3641 C CA . LEU A 1 441 ? 17.946 4.070 -41.721 1.00 88.94 441 LEU A CA 1
ATOM 3642 C C . LEU A 1 441 ? 18.630 4.111 -43.088 1.00 88.94 441 LEU A C 1
ATOM 3644 O O . LEU A 1 441 ? 18.008 4.492 -44.067 1.00 88.94 441 LEU A O 1
ATOM 3648 N N . GLN A 1 442 ? 19.923 3.786 -43.148 1.00 85.06 442 GLN A N 1
ATOM 3649 C CA . GLN A 1 442 ? 20.741 3.784 -44.364 1.00 85.06 442 GLN A CA 1
ATOM 3650 C C . GLN A 1 442 ? 21.920 2.829 -44.157 1.00 85.06 442 GLN A C 1
ATOM 3652 O O . GLN A 1 442 ? 22.480 2.763 -43.058 1.00 85.06 442 GLN A O 1
ATOM 3657 N N . CYS A 1 443 ? 22.324 2.103 -45.201 1.00 81.31 443 CYS A N 1
ATOM 3658 C CA . CYS A 1 443 ? 23.488 1.225 -45.143 1.00 81.31 443 CYS A CA 1
ATOM 3659 C C . CYS A 1 443 ? 24.519 1.632 -46.198 1.00 81.31 443 CYS A C 1
ATOM 3661 O O . CYS A 1 443 ? 24.296 1.476 -47.394 1.00 81.31 443 CYS A O 1
ATOM 3663 N N . SER A 1 444 ? 25.651 2.167 -45.744 1.00 86.38 444 SER A N 1
ATOM 3664 C CA . SER A 1 444 ? 26.815 2.472 -46.588 1.00 86.38 444 SER A CA 1
ATOM 3665 C C . SER A 1 444 ? 27.862 1.351 -46.599 1.00 86.38 444 SER A C 1
ATOM 3667 O O . SER A 1 444 ? 28.883 1.473 -47.272 1.00 86.38 444 SER A O 1
ATOM 3669 N N . ILE A 1 445 ? 27.634 0.283 -45.829 1.00 84.12 445 ILE A N 1
ATOM 3670 C CA . ILE A 1 445 ? 28.579 -0.816 -45.610 1.00 84.12 445 ILE A CA 1
ATOM 3671 C C . ILE A 1 445 ? 28.148 -2.027 -46.440 1.00 84.12 445 ILE A C 1
ATOM 3673 O O . ILE A 1 445 ? 26.959 -2.240 -46.669 1.00 84.12 445 ILE A O 1
ATOM 3677 N N . ASP A 1 446 ? 29.117 -2.831 -46.881 1.00 87.44 446 ASP A N 1
ATOM 3678 C CA . ASP A 1 446 ? 28.846 -4.116 -47.522 1.00 87.44 446 ASP A CA 1
ATOM 3679 C C . ASP A 1 446 ? 28.068 -5.033 -46.567 1.00 87.44 446 ASP A C 1
ATOM 3681 O O . ASP A 1 446 ? 28.554 -5.434 -45.504 1.00 87.44 446 ASP A O 1
ATOM 3685 N N . TYR A 1 447 ? 26.852 -5.395 -46.974 1.00 88.44 447 TYR A N 1
ATOM 3686 C CA . TYR A 1 447 ? 25.978 -6.299 -46.236 1.00 88.44 447 TYR A CA 1
ATOM 3687 C C . TYR A 1 447 ? 26.661 -7.619 -45.882 1.00 88.44 447 TYR A C 1
ATOM 3689 O O . TYR A 1 447 ? 26.385 -8.183 -44.824 1.00 88.44 447 TYR A O 1
ATOM 3697 N N . SER A 1 448 ? 27.576 -8.094 -46.727 1.00 90.50 448 SER A N 1
ATOM 3698 C CA . SER A 1 448 ? 28.315 -9.340 -46.515 1.00 90.50 448 SER A CA 1
ATOM 3699 C C . SER A 1 448 ? 29.085 -9.322 -45.193 1.00 90.50 448 SER A C 1
ATOM 3701 O O . SER A 1 448 ? 29.076 -10.315 -44.466 1.00 90.50 448 SER A O 1
ATOM 3703 N N . GLN A 1 449 ? 29.684 -8.178 -44.838 1.00 89.69 449 GLN A N 1
ATOM 3704 C CA . GLN A 1 449 ? 30.398 -8.008 -43.574 1.00 89.69 449 GLN A CA 1
ATOM 3705 C C . GLN A 1 449 ? 29.437 -8.052 -42.379 1.00 89.69 449 GLN A C 1
ATOM 3707 O O . GLN A 1 449 ? 29.711 -8.733 -41.394 1.00 89.69 449 GLN A O 1
ATOM 3712 N N . ILE A 1 450 ? 28.282 -7.387 -42.481 1.00 90.62 450 ILE A N 1
ATOM 3713 C CA . ILE A 1 450 ? 27.260 -7.382 -41.423 1.00 90.62 450 ILE A CA 1
ATOM 3714 C C . ILE A 1 450 ? 26.736 -8.803 -41.175 1.00 90.62 450 ILE A C 1
ATOM 3716 O O . ILE A 1 450 ? 26.675 -9.245 -40.029 1.00 90.62 450 ILE A O 1
ATOM 3720 N N . TYR A 1 451 ? 26.387 -9.541 -42.234 1.00 93.81 451 TYR A N 1
ATOM 3721 C CA . TYR A 1 451 ? 25.909 -10.921 -42.109 1.00 93.81 451 TYR A CA 1
ATOM 3722 C C . TYR A 1 451 ? 26.967 -11.845 -41.505 1.00 93.81 451 TYR A C 1
ATOM 3724 O O . TYR A 1 451 ? 26.633 -12.655 -40.641 1.00 93.81 451 TYR A O 1
ATOM 3732 N N . TYR A 1 452 ? 28.229 -11.718 -41.925 1.00 94.75 452 TYR A N 1
ATOM 3733 C CA . TYR A 1 452 ? 29.327 -12.515 -41.378 1.00 94.75 452 TYR A CA 1
ATOM 3734 C C . TYR A 1 452 ? 29.466 -12.321 -39.862 1.00 94.75 452 TYR A C 1
ATOM 3736 O O . TYR A 1 452 ? 29.483 -13.296 -39.110 1.00 94.75 452 TYR A O 1
ATOM 3744 N N . GLU A 1 453 ? 29.485 -11.067 -39.406 1.00 94.12 453 GLU A N 1
ATOM 3745 C CA . GLU A 1 453 ? 29.608 -10.745 -37.984 1.00 94.12 453 GLU A CA 1
ATOM 3746 C C . GLU A 1 453 ? 28.368 -11.181 -37.188 1.00 94.12 453 GLU A C 1
ATOM 3748 O O . GLU A 1 453 ? 28.495 -11.765 -36.113 1.00 94.12 453 GLU A O 1
ATOM 3753 N N . ILE A 1 454 ? 27.156 -10.992 -37.715 1.00 95.44 454 ILE A N 1
ATOM 3754 C CA . ILE A 1 454 ? 25.920 -11.407 -37.029 1.00 95.44 454 ILE A CA 1
ATOM 3755 C C . ILE A 1 454 ? 25.826 -12.930 -36.904 1.00 95.44 454 ILE A C 1
ATOM 3757 O O . ILE A 1 454 ? 25.436 -13.436 -35.851 1.00 95.44 454 ILE A O 1
ATOM 3761 N N . PHE A 1 455 ? 26.216 -13.685 -37.932 1.00 94.44 455 PHE A N 1
ATOM 3762 C CA . PHE A 1 455 ? 26.209 -15.148 -37.866 1.00 94.44 455 PHE A CA 1
ATOM 3763 C C . PHE A 1 455 ? 27.332 -15.731 -36.995 1.00 94.44 455 PHE A C 1
ATOM 3765 O O . PHE A 1 455 ? 27.308 -16.924 -36.697 1.00 94.44 455 PHE A O 1
ATOM 3772 N N . SER A 1 456 ? 28.264 -14.903 -36.507 1.00 95.44 456 SER A N 1
ATOM 3773 C CA . SER A 1 456 ? 29.222 -15.302 -35.467 1.00 95.44 456 SER A CA 1
ATOM 3774 C C . SER A 1 456 ? 28.595 -15.397 -34.062 1.00 95.44 456 SER A C 1
ATOM 3776 O O . SER A 1 456 ? 29.180 -15.998 -33.154 1.00 95.44 456 SER A O 1
ATOM 3778 N N . LEU A 1 457 ? 27.387 -14.847 -33.866 1.00 96.50 457 LEU A N 1
ATOM 3779 C CA . LEU A 1 457 ? 26.677 -14.846 -32.586 1.00 96.50 457 LEU A CA 1
ATOM 3780 C C . LEU A 1 457 ? 26.155 -16.252 -32.246 1.00 96.50 457 LEU A C 1
ATOM 3782 O O . LEU A 1 457 ? 25.085 -16.671 -32.683 1.00 96.50 457 LEU A O 1
ATOM 3786 N N . LYS A 1 458 ? 26.907 -16.977 -31.409 1.00 95.25 458 LYS A N 1
ATOM 3787 C CA . LYS A 1 458 ? 26.708 -18.413 -31.113 1.00 95.25 458 LYS A CA 1
ATOM 3788 C C . LYS A 1 458 ? 25.303 -18.807 -30.648 1.00 95.25 458 LYS A C 1
ATOM 3790 O O . LYS A 1 458 ? 24.888 -19.939 -30.876 1.00 95.25 458 LYS A O 1
ATOM 3795 N N . MET A 1 459 ? 24.605 -17.915 -29.950 1.00 96.81 459 MET A N 1
ATOM 3796 C CA . MET A 1 459 ? 23.305 -18.204 -29.328 1.00 96.81 459 MET A CA 1
ATOM 3797 C C . MET A 1 459 ? 22.114 -17.742 -30.173 1.00 96.81 459 MET A C 1
ATOM 3799 O O . MET A 1 459 ? 20.966 -18.051 -29.835 1.00 96.81 459 MET A O 1
ATOM 3803 N N . LEU A 1 460 ? 22.381 -17.035 -31.275 1.00 97.88 460 LEU A N 1
ATOM 3804 C CA . LEU A 1 460 ? 21.359 -16.415 -32.097 1.00 97.88 460 LEU A CA 1
ATOM 3805 C C . LEU A 1 460 ? 20.574 -17.475 -32.877 1.00 97.88 460 LEU A C 1
ATOM 3807 O O . LEU A 1 460 ? 21.139 -18.308 -33.581 1.00 97.88 460 LEU A O 1
ATOM 3811 N N . LYS A 1 461 ? 19.246 -17.436 -32.755 1.00 97.69 461 LYS A N 1
ATOM 3812 C CA . LYS A 1 461 ? 18.312 -18.343 -33.444 1.00 97.69 461 LYS A CA 1
ATOM 3813 C C . LYS A 1 461 ? 17.448 -17.617 -34.463 1.00 97.69 461 LYS A C 1
ATOM 3815 O O . LYS A 1 461 ? 17.092 -18.192 -35.485 1.00 97.69 461 LYS A O 1
ATOM 3820 N N . TYR A 1 462 ? 17.103 -16.368 -34.168 1.00 98.19 462 TYR A N 1
ATOM 3821 C CA . TYR A 1 462 ? 16.242 -15.543 -35.000 1.00 98.19 462 TYR A CA 1
ATOM 3822 C C . TYR A 1 462 ? 16.948 -14.237 -35.317 1.00 98.19 462 TYR A C 1
ATOM 3824 O O . TYR A 1 462 ? 17.403 -13.530 -34.417 1.00 98.19 462 TYR A O 1
ATOM 3832 N N . PHE A 1 463 ? 17.012 -13.917 -36.602 1.00 97.31 463 PHE A N 1
ATOM 3833 C CA . PHE A 1 463 ? 17.595 -12.682 -37.087 1.00 97.31 463 PHE A CA 1
ATOM 3834 C C . PHE A 1 463 ? 16.672 -12.040 -38.116 1.00 97.31 463 PHE A C 1
ATOM 3836 O O . PHE A 1 463 ? 16.199 -12.710 -39.036 1.00 97.31 463 PHE A O 1
ATOM 3843 N N . LYS A 1 464 ? 16.421 -10.740 -37.958 1.00 97.25 464 LYS A N 1
ATOM 3844 C CA . LYS A 1 464 ? 15.710 -9.922 -38.938 1.00 97.25 464 LYS A CA 1
ATOM 3845 C C . LYS A 1 464 ? 16.470 -8.621 -39.157 1.00 97.25 464 LYS A C 1
ATOM 3847 O O . LYS A 1 464 ? 16.656 -7.856 -38.215 1.00 97.25 464 LYS A O 1
ATOM 3852 N N . LEU A 1 465 ? 16.832 -8.357 -40.407 1.00 95.25 465 LEU A N 1
ATOM 3853 C CA . LEU A 1 465 ? 17.374 -7.081 -40.855 1.00 95.25 465 LEU A CA 1
ATOM 3854 C C . LEU A 1 465 ? 16.351 -6.405 -41.763 1.00 95.25 465 LEU A C 1
ATOM 3856 O O . LEU A 1 465 ? 15.897 -7.012 -42.731 1.00 95.25 465 LEU A O 1
ATOM 3860 N N . SER A 1 466 ? 15.981 -5.172 -41.440 1.00 95.06 466 SER A N 1
ATOM 3861 C CA . SER A 1 466 ? 15.163 -4.311 -42.299 1.00 95.06 466 SER A CA 1
ATOM 3862 C C . SER A 1 466 ? 15.972 -3.058 -42.605 1.00 95.06 466 SER A C 1
ATOM 3864 O O . SER A 1 466 ? 16.603 -2.503 -41.708 1.00 95.06 466 SER A O 1
ATOM 3866 N N . ILE A 1 467 ? 16.000 -2.644 -43.865 1.00 92.06 467 ILE A N 1
ATOM 3867 C CA . ILE A 1 467 ? 16.755 -1.473 -44.313 1.00 92.06 467 ILE A CA 1
ATOM 3868 C C . ILE A 1 467 ? 15.752 -0.556 -44.995 1.00 92.06 467 ILE A C 1
ATOM 3870 O O . ILE A 1 467 ? 15.184 -0.927 -46.024 1.00 92.06 467 ILE A O 1
ATOM 3874 N N . ASP A 1 468 ? 15.530 0.614 -44.408 1.00 88.25 468 ASP A N 1
ATOM 3875 C CA . ASP A 1 468 ? 14.652 1.626 -44.982 1.00 88.25 468 ASP A CA 1
ATOM 3876 C C . ASP A 1 468 ? 15.430 2.420 -46.029 1.00 88.25 468 ASP A C 1
ATOM 3878 O O . ASP A 1 468 ? 15.982 3.484 -45.766 1.00 88.25 468 ASP A O 1
ATOM 3882 N N . ASP A 1 469 ? 15.507 1.892 -47.248 1.00 79.75 469 ASP A N 1
ATOM 3883 C CA . ASP A 1 469 ? 16.201 2.582 -48.328 1.00 79.75 469 ASP A CA 1
ATOM 3884 C C . ASP A 1 469 ? 15.318 3.686 -48.932 1.00 79.75 469 ASP A C 1
ATOM 3886 O O . ASP A 1 469 ? 14.690 3.527 -49.982 1.00 79.75 469 ASP A O 1
ATOM 3890 N N . TYR A 1 470 ? 15.270 4.843 -48.265 1.00 69.38 470 TYR A N 1
ATOM 3891 C CA . TYR A 1 470 ? 14.557 6.029 -48.759 1.00 69.38 470 TYR A CA 1
ATOM 3892 C C . TYR A 1 470 ? 15.022 6.465 -50.165 1.00 69.38 470 TYR A C 1
ATOM 3894 O O . TYR A 1 470 ? 14.294 7.191 -50.849 1.00 69.38 470 TYR A O 1
ATOM 3902 N N . SER A 1 471 ? 16.187 5.995 -50.636 1.00 58.28 471 SER A N 1
ATOM 3903 C CA . SER A 1 471 ? 16.757 6.369 -51.932 1.00 58.28 471 SER A CA 1
ATOM 3904 C C . SER A 1 471 ? 16.034 5.767 -53.148 1.00 58.28 471 SER A C 1
ATOM 3906 O O . SER A 1 471 ? 16.136 6.323 -54.242 1.00 58.28 471 SER A O 1
ATOM 3908 N N . THR A 1 472 ? 15.215 4.719 -52.987 1.00 50.28 472 THR A N 1
ATOM 3909 C CA . THR A 1 472 ? 14.464 4.120 -54.115 1.00 50.28 472 THR A CA 1
ATOM 3910 C C . THR A 1 472 ? 13.081 4.734 -54.358 1.00 50.28 472 THR A C 1
ATOM 3912 O O . THR A 1 472 ? 12.468 4.473 -55.393 1.00 50.28 472 THR A O 1
ATOM 3915 N N . SER A 1 473 ? 12.598 5.620 -53.479 1.00 45.78 473 SER A N 1
ATOM 3916 C CA . SER A 1 473 ? 11.276 6.259 -53.628 1.00 45.78 473 SER A CA 1
ATOM 3917 C C . SER A 1 473 ? 11.271 7.567 -54.445 1.00 45.78 473 SER A C 1
ATOM 3919 O O . SER A 1 473 ? 10.202 8.116 -54.706 1.00 45.78 473 SER A O 1
ATOM 3921 N N . LEU A 1 474 ? 12.436 8.045 -54.913 1.00 44.25 474 LEU A N 1
ATOM 3922 C CA . LEU A 1 474 ? 12.589 9.328 -55.628 1.00 44.25 474 LEU A CA 1
ATOM 3923 C C . LEU A 1 474 ? 13.041 9.222 -57.102 1.00 44.25 474 LEU A C 1
ATOM 3925 O O . LEU A 1 474 ? 13.219 10.249 -57.752 1.00 44.25 474 LEU A O 1
ATOM 3929 N N . GLN A 1 475 ? 13.164 8.018 -57.678 1.00 43.31 475 GLN A N 1
ATOM 3930 C CA . GLN A 1 475 ? 13.474 7.836 -59.109 1.00 43.31 475 GLN A CA 1
ATOM 3931 C C . GLN A 1 475 ? 12.713 6.669 -59.757 1.00 43.31 475 GLN A C 1
ATOM 3933 O O . GLN A 1 475 ? 13.316 5.732 -60.256 1.00 43.31 475 GLN A O 1
ATOM 3938 N N . MET A 1 476 ? 11.380 6.730 -59.801 1.00 35.75 476 MET A N 1
ATOM 3939 C CA . MET A 1 476 ? 10.567 5.912 -60.722 1.00 35.75 476 MET A CA 1
ATOM 3940 C C . MET A 1 476 ? 9.322 6.699 -61.177 1.00 35.75 476 MET A C 1
ATOM 3942 O O . MET A 1 476 ? 8.190 6.236 -61.098 1.00 35.75 476 MET A O 1
ATOM 3946 N N . SER A 1 477 ? 9.527 7.916 -61.690 1.00 40.28 477 SER A N 1
ATOM 3947 C CA . SER A 1 477 ? 8.589 8.543 -62.629 1.00 40.28 477 SER A CA 1
ATOM 3948 C C . SER A 1 477 ? 9.224 8.559 -64.023 1.00 40.28 477 SER A C 1
ATOM 3950 O O . SER A 1 477 ? 10.105 9.365 -64.308 1.00 40.28 477 SER A O 1
ATOM 3952 N N . SER A 1 478 ? 8.752 7.631 -64.863 1.00 42.84 478 SER A N 1
ATOM 3953 C CA . SER A 1 478 ? 8.899 7.540 -66.325 1.00 42.84 478 SER A CA 1
ATOM 3954 C C . SER A 1 478 ? 10.312 7.462 -66.927 1.00 42.84 478 SER A C 1
ATOM 3956 O O . SER A 1 478 ? 10.886 8.470 -67.327 1.00 42.84 478 SER A O 1
ATOM 3958 N N . PHE A 1 479 ? 10.773 6.236 -67.193 1.00 38.53 479 PHE A N 1
ATOM 3959 C CA . PHE A 1 479 ? 11.581 5.952 -68.382 1.00 38.53 479 PHE A CA 1
ATOM 3960 C C . PHE A 1 479 ? 10.808 4.946 -69.248 1.00 38.53 479 PHE A C 1
ATOM 3962 O O . PHE A 1 479 ? 10.631 3.791 -68.870 1.00 38.53 479 PHE A O 1
ATOM 3969 N N . ASN A 1 480 ? 10.261 5.418 -70.371 1.00 40.09 480 ASN A N 1
ATOM 3970 C CA . ASN A 1 480 ? 9.517 4.619 -71.347 1.00 40.09 480 ASN A CA 1
ATOM 3971 C C . ASN A 1 480 ? 10.423 4.387 -72.574 1.00 40.09 480 ASN A C 1
ATOM 3973 O O . ASN A 1 480 ? 10.631 5.335 -73.333 1.00 40.09 480 ASN A O 1
ATOM 3977 N N . PRO A 1 481 ? 10.979 3.180 -72.786 1.00 39.47 481 PRO A N 1
ATOM 3978 C CA . PRO A 1 481 ? 11.956 2.946 -73.849 1.00 39.47 481 PRO A CA 1
ATOM 3979 C C . PRO A 1 481 ? 11.349 2.764 -75.256 1.00 39.47 481 PRO A C 1
ATOM 3981 O O . PRO A 1 481 ? 12.093 2.592 -76.213 1.00 39.47 481 PRO A O 1
ATOM 3984 N N . ASN A 1 482 ? 10.026 2.870 -75.436 1.00 38.72 482 ASN A N 1
ATOM 3985 C CA . ASN A 1 482 ? 9.365 2.620 -76.729 1.00 38.72 482 ASN A CA 1
ATOM 3986 C C . ASN A 1 482 ? 9.045 3.880 -77.553 1.00 38.72 482 ASN A C 1
ATOM 3988 O O . ASN A 1 482 ? 8.020 3.936 -78.231 1.00 38.72 482 ASN A O 1
ATOM 3992 N N . LYS A 1 483 ? 9.897 4.913 -77.526 1.00 44.28 483 LYS A N 1
ATOM 3993 C CA . LYS A 1 483 ? 9.644 6.131 -78.315 1.00 44.28 483 LYS A CA 1
ATOM 3994 C C . LYS A 1 483 ? 10.870 6.709 -79.020 1.00 44.28 483 LYS A C 1
ATOM 3996 O O . LYS A 1 483 ? 11.069 7.913 -78.973 1.00 44.28 483 LYS A O 1
ATOM 4001 N N . GLN A 1 484 ? 11.656 5.873 -79.702 1.00 41.34 484 GLN A N 1
ATOM 4002 C CA . GLN A 1 484 ? 12.510 6.295 -80.827 1.00 41.34 484 GLN A CA 1
ATOM 4003 C C . GLN A 1 484 ? 12.663 5.162 -81.854 1.00 41.34 484 GLN A C 1
ATOM 4005 O O . GLN A 1 484 ? 13.684 4.492 -81.917 1.00 41.34 484 GLN A O 1
ATOM 4010 N N . MET A 1 485 ? 11.620 4.950 -82.655 1.00 42.16 485 MET A N 1
ATOM 4011 C CA . MET A 1 485 ? 11.724 4.537 -84.058 1.00 42.16 485 MET A CA 1
ATOM 4012 C C . MET A 1 485 ? 10.378 4.833 -84.730 1.00 42.16 485 MET A C 1
ATOM 4014 O O . MET A 1 485 ? 9.475 4.001 -84.744 1.00 42.16 485 MET A O 1
ATOM 4018 N N . SER A 1 486 ? 10.250 6.069 -85.211 1.00 41.31 486 SER A N 1
ATOM 4019 C CA . SER A 1 486 ? 9.345 6.516 -86.279 1.00 41.31 486 SER A CA 1
ATOM 4020 C C . SER A 1 486 ? 9.734 7.931 -86.672 1.00 41.31 486 SER A C 1
ATOM 4022 O O . SER A 1 486 ? 9.697 8.783 -85.750 1.00 41.31 486 SER A O 1
#